Protein AF-A0AAP2GKT9-F1 (afdb_monomer)

Sequence (415 aa):
MKGHATIHCTVYKAGLRLYSIAMLAAALLAHAPATAQVRHLIQVRTFDERLKPLKNVEVSINGKSFISTGDKGEVFTELLETELPIKTLKIKNEQLEPAAWNLSKSVLEIVVRKKDYQVVHLTVRDRNTGPVASASVTFRGKKTAHYTSAPNGTLDLPIALDEKIDGPDQFSVKGYDVIGFQQTNAEATLTVELVKPVAAVEQTPAADARENSAAAANPVTGKEYFRNFDLNHLDSIQSLTVFYAIFKNVSMKNMDAATRARLDDKFKQLVTQLEDSVRRNHNVFMGRISDSSFVREDIRNLLKQAQAEGQGLQTQRTEFDEKIRIIEQKLQKGFTSLDENTRAMVSSDLLALEQLLAENESRFYKNLSDYRQIINTLKEKYFDFQQLESKLSESEAKRLQEQEAFRRQLFLIFD

Nearest PDB structures (foldseek):
  6m3y-assembly1_A  TM=3.663E-01  e=2.504E-05  Lacticaseibacillus rhamnosus
  6m7c-assembly1_A  TM=3.377E-01  e=9.626E-06  Lacticaseibacillus rhamnosus
  6m48-assembly2_B  TM=3.310E-01  e=5.444E-05  Lacticaseibacillus rhamnosus GG
  6m48-assembly1_A  TM=3.339E-01  e=7.791E-05  Lacticaseibacillus rhamnosus GG
  7bvx-assembly1_A  TM=3.300E-01  e=1.050E-04  Lacticaseibacillus rhamnosus

Organism: NCBI:txid2782352

pLDDT: mean 71.09, std 17.82, range [27.0, 97.12]

Radius of gyration: 38.43 Å; Cα contacts (8 Å, |Δi|>4): 401; chains: 1; bounding box: 89×107×107 Å

Foldseek 3Di:
DPDDPPPVVVVVVVVVVVVVVVVVVVVVVVPPPPPPFDKDKAKEAEAEPVRHGDAQWFKDWPNDGTDTCHPRRIDIDIDTPVSPPTDDMDTPPPQKDFPDWDADPRYIYTYMYGDQWAKAKEAEAEPVRQGDAQWWKWFQWPDIDTDTAHRRRIDIDTDGPPTDDPAPVRIDTPQWDFPDWDDDPRYIYTYTYGDPPPDDDDDDDDDDDDDDDDDDDDDDDPPVCLPDDDLVCLVVDQAPVSLCSNCVPPDPPPDDPVSVVSSVVSNVVRVVVVVVVVVVVVVPPPPPPDPDPCVVVVVVVVVVSVVVVVVVVVVVVVVVVVVVVVVVVCCVVCVVVDDPVRVVVVVVVVVVVVVVVVVVVVVVVVVVVVVVVVVVVVCVVPPPVVVVVVVVVVVVVVVVVVVVVVVVVVVVVVD

Mean predicted aligned error: 23.07 Å

Structure (mmCIF, N/CA/C/O backbone):
data_AF-A0AAP2GKT9-F1
#
_entry.id   AF-A0AAP2GKT9-F1
#
loop_
_atom_site.group_PDB
_atom_site.id
_atom_site.type_symbol
_atom_site.label_atom_id
_atom_site.label_alt_id
_atom_site.label_comp_id
_atom_site.label_asym_id
_atom_site.label_entity_id
_atom_site.label_seq_id
_atom_site.pdbx_PDB_ins_code
_atom_site.Cartn_x
_atom_site.Cartn_y
_atom_site.Cartn_z
_atom_site.occupancy
_atom_site.B_iso_or_equiv
_atom_site.auth_seq_id
_atom_site.auth_comp_id
_atom_site.auth_asym_id
_atom_site.auth_atom_id
_atom_site.pdbx_PDB_model_num
ATOM 1 N N . MET A 1 1 ? 21.360 88.587 -22.883 1.00 47.94 1 MET A N 1
ATOM 2 C CA . MET A 1 1 ? 21.331 87.612 -24.002 1.00 47.94 1 MET A CA 1
ATOM 3 C C . MET A 1 1 ? 22.166 86.363 -23.684 1.00 47.94 1 MET A C 1
ATOM 5 O O . MET A 1 1 ? 23.096 86.030 -24.403 1.00 47.94 1 MET A O 1
ATOM 9 N N . LYS A 1 2 ? 21.850 85.657 -22.592 1.00 49.69 2 LYS A N 1
ATOM 10 C CA . LYS A 1 2 ? 22.472 84.379 -22.205 1.00 49.69 2 LYS A CA 1
ATOM 11 C C . LYS A 1 2 ? 21.326 83.474 -21.765 1.00 49.69 2 LYS A C 1
ATOM 13 O O . LYS A 1 2 ? 20.672 83.811 -20.789 1.00 49.69 2 LYS A O 1
ATOM 18 N N . GLY A 1 3 ? 21.022 82.411 -22.507 1.00 49.41 3 GLY A N 1
ATOM 19 C CA . GLY A 1 3 ? 19.930 81.516 -22.101 1.00 49.41 3 GLY A CA 1
ATOM 20 C C . GLY A 1 3 ? 19.445 80.474 -23.107 1.00 49.41 3 GLY A C 1
ATOM 21 O O . GLY A 1 3 ? 18.715 79.586 -22.699 1.00 49.41 3 GLY A O 1
ATOM 22 N N . HIS A 1 4 ? 19.847 80.520 -24.383 1.00 50.91 4 HIS A N 1
ATOM 23 C CA . HIS A 1 4 ? 19.288 79.601 -25.395 1.00 50.91 4 HIS A CA 1
ATOM 24 C C . HIS A 1 4 ? 20.239 78.514 -25.926 1.00 50.91 4 HIS A C 1
ATOM 26 O O . HIS A 1 4 ? 19.781 77.597 -26.597 1.00 50.91 4 HIS A O 1
ATOM 32 N N . ALA A 1 5 ? 21.537 78.545 -25.603 1.00 51.88 5 ALA A N 1
ATOM 33 C CA . ALA A 1 5 ? 22.502 77.587 -26.166 1.00 51.88 5 ALA A CA 1
ATOM 34 C C . ALA A 1 5 ? 22.702 76.304 -25.330 1.00 51.88 5 ALA A C 1
ATOM 36 O O . ALA A 1 5 ? 23.210 75.309 -25.840 1.00 51.88 5 ALA A O 1
ATOM 37 N N . THR A 1 6 ? 22.293 76.285 -24.058 1.00 49.44 6 THR A N 1
ATOM 38 C CA . THR A 1 6 ? 22.635 75.184 -23.133 1.00 49.44 6 THR A CA 1
ATOM 39 C C . THR A 1 6 ? 21.599 74.051 -23.105 1.00 49.44 6 THR A C 1
ATOM 41 O O . THR A 1 6 ? 21.888 72.973 -22.599 1.00 49.44 6 THR A O 1
ATOM 44 N N . ILE A 1 7 ? 20.404 74.247 -23.672 1.00 49.84 7 ILE A N 1
ATOM 45 C CA . ILE A 1 7 ? 19.305 73.264 -23.578 1.00 49.84 7 ILE A CA 1
ATOM 46 C C . ILE A 1 7 ? 19.378 72.211 -24.701 1.00 49.84 7 ILE A C 1
ATOM 48 O O . ILE A 1 7 ? 19.056 71.045 -24.479 1.00 49.84 7 ILE A O 1
ATOM 52 N N . HIS A 1 8 ? 19.903 72.559 -25.880 1.00 45.88 8 HIS A N 1
ATOM 53 C CA . HIS A 1 8 ? 19.962 71.632 -27.021 1.00 45.88 8 HIS A CA 1
ATOM 54 C C . HIS A 1 8 ? 21.007 70.507 -26.883 1.00 45.88 8 HIS A C 1
ATOM 56 O O . HIS A 1 8 ? 20.848 69.449 -27.490 1.00 45.88 8 HIS A O 1
ATOM 62 N N . CYS A 1 9 ? 22.051 70.683 -26.064 1.00 45.69 9 CYS A N 1
ATOM 63 C CA . CYS A 1 9 ? 23.120 69.684 -25.914 1.00 45.69 9 CYS A CA 1
ATOM 64 C C . CYS A 1 9 ? 22.768 68.570 -24.903 1.00 45.69 9 CYS A C 1
ATOM 66 O O . CYS A 1 9 ? 23.222 67.431 -25.027 1.00 45.69 9 CYS A O 1
ATOM 68 N N . THR A 1 10 ? 21.908 68.861 -23.924 1.00 46.62 10 THR A N 1
ATOM 69 C CA . THR A 1 10 ? 21.545 67.910 -22.858 1.00 46.62 10 THR A CA 1
ATOM 70 C C . THR A 1 10 ? 20.491 66.899 -23.320 1.00 46.62 10 THR A C 1
ATOM 72 O O . THR A 1 10 ? 20.553 65.729 -22.945 1.00 46.62 10 THR A O 1
ATOM 75 N N . VAL A 1 11 ? 19.576 67.308 -24.207 1.00 53.22 11 VAL A N 1
ATOM 76 C CA . VAL A 1 11 ? 18.510 66.439 -24.742 1.00 53.22 11 VAL A CA 1
ATOM 77 C C . VAL A 1 11 ? 19.072 65.377 -25.699 1.00 53.22 11 VAL A C 1
ATOM 79 O O . VAL A 1 11 ? 18.686 64.212 -25.623 1.00 53.22 11 VAL A O 1
ATOM 82 N N . TYR A 1 12 ? 20.062 65.729 -26.526 1.00 49.06 12 TYR A N 1
ATOM 83 C CA . TYR A 1 12 ? 20.692 64.781 -27.456 1.00 49.06 12 TYR A CA 1
ATOM 84 C C . TYR A 1 12 ? 21.508 63.691 -26.738 1.00 49.06 12 TYR A C 1
ATOM 86 O O . TYR A 1 12 ? 21.462 62.522 -27.119 1.00 49.06 12 TYR A O 1
ATOM 94 N N . LYS A 1 13 ? 22.207 64.037 -25.645 1.00 48.78 13 LYS A N 1
ATOM 95 C CA . LYS A 1 13 ? 22.944 63.058 -24.823 1.00 48.78 13 LYS A CA 1
ATOM 96 C C . LYS A 1 13 ? 22.023 62.123 -24.034 1.00 48.78 13 LYS A C 1
ATOM 98 O O . LYS A 1 13 ? 22.388 60.967 -23.823 1.00 48.78 13 LYS A O 1
ATOM 103 N N . ALA A 1 14 ? 20.844 62.589 -23.619 1.00 53.53 14 ALA A N 1
ATOM 104 C CA . ALA A 1 14 ? 19.850 61.752 -22.947 1.00 53.53 14 ALA A CA 1
ATOM 105 C C . ALA A 1 14 ? 19.194 60.752 -23.917 1.00 53.53 14 ALA A C 1
ATOM 107 O O . ALA A 1 14 ? 19.092 59.570 -23.593 1.00 53.53 14 ALA A O 1
ATOM 108 N N . GLY A 1 15 ? 18.844 61.191 -25.134 1.00 53.66 15 GLY A N 1
ATOM 109 C CA . GLY A 1 15 ? 18.286 60.319 -26.175 1.00 53.66 15 GLY A CA 1
ATOM 110 C C . GLY A 1 15 ? 19.254 59.220 -26.626 1.00 53.66 15 GLY A C 1
ATOM 111 O O . GLY A 1 15 ? 18.861 58.060 -26.735 1.00 53.66 15 GLY A O 1
ATOM 112 N N . LEU A 1 16 ? 20.543 59.547 -26.792 1.00 53.44 16 LEU A N 1
ATOM 113 C CA . LEU A 1 16 ? 21.564 58.568 -27.186 1.00 53.44 16 LEU A CA 1
ATOM 114 C C . LEU A 1 16 ? 21.827 57.514 -26.092 1.00 53.44 16 LEU A C 1
ATOM 116 O O . LEU A 1 16 ? 22.100 56.355 -26.405 1.00 53.44 16 LEU A O 1
ATOM 120 N N . ARG A 1 17 ? 21.713 57.892 -24.808 1.00 53.62 17 ARG A N 1
ATOM 121 C CA . ARG A 1 17 ? 21.828 56.970 -23.660 1.00 53.62 17 ARG A CA 1
ATOM 122 C C . ARG A 1 17 ? 20.610 56.057 -23.512 1.00 53.62 17 ARG A C 1
ATOM 124 O O . ARG A 1 17 ? 20.776 54.881 -23.215 1.00 53.62 17 ARG A O 1
ATOM 131 N N . LEU A 1 18 ? 19.405 56.557 -23.777 1.00 56.25 18 LEU A N 1
ATOM 132 C CA . LEU A 1 18 ? 18.188 55.736 -23.788 1.00 56.25 18 LEU A CA 1
ATOM 133 C C . LEU A 1 18 ? 18.193 54.716 -24.934 1.00 56.25 18 LEU A C 1
ATOM 135 O O . LEU A 1 18 ? 17.839 53.561 -24.716 1.00 56.25 18 LEU A O 1
ATOM 139 N N . TYR A 1 19 ? 18.674 55.099 -26.120 1.00 59.38 19 TYR A N 1
ATOM 140 C CA . TYR A 1 19 ? 18.781 54.184 -27.262 1.00 59.38 19 TYR A CA 1
ATOM 141 C C . TYR A 1 19 ? 19.832 53.087 -27.051 1.00 59.38 19 TYR A C 1
ATOM 143 O O . TYR A 1 19 ? 19.613 51.934 -27.414 1.00 59.38 19 TYR A O 1
ATOM 151 N N . SER A 1 20 ? 20.964 53.424 -26.427 1.00 58.41 20 SER A N 1
ATOM 152 C CA . SER A 1 20 ? 22.018 52.447 -26.125 1.00 58.41 20 SER A CA 1
ATOM 153 C C . SER A 1 20 ? 21.624 51.490 -24.997 1.00 58.41 20 SER A C 1
ATOM 155 O O . SER A 1 20 ? 21.928 50.306 -25.096 1.00 58.41 20 SER A O 1
ATOM 157 N N . ILE A 1 21 ? 20.874 51.943 -23.986 1.00 63.34 21 ILE A N 1
ATOM 158 C CA . ILE A 1 21 ? 20.312 51.058 -22.949 1.00 63.34 21 ILE A CA 1
ATOM 159 C C . ILE A 1 21 ? 19.218 50.150 -23.532 1.00 63.34 21 ILE A C 1
ATOM 161 O O . ILE A 1 21 ? 19.193 48.961 -23.222 1.00 63.34 21 ILE A O 1
ATOM 165 N N . ALA A 1 22 ? 18.359 50.665 -24.419 1.00 61.91 22 ALA A N 1
ATOM 166 C CA . ALA A 1 22 ? 17.335 49.861 -25.089 1.00 61.91 22 ALA A CA 1
ATOM 167 C C . ALA A 1 22 ? 17.944 48.795 -26.021 1.00 61.91 22 ALA A C 1
ATOM 169 O O . ALA A 1 22 ? 17.499 47.650 -26.010 1.00 61.91 22 ALA A O 1
ATOM 170 N N . MET A 1 23 ? 19.003 49.132 -26.767 1.00 60.44 23 MET A N 1
ATOM 171 C CA . MET A 1 23 ? 19.742 48.167 -27.593 1.00 60.44 23 MET A CA 1
ATOM 172 C C . MET A 1 23 ? 20.496 47.130 -26.751 1.00 60.44 23 MET A C 1
ATOM 174 O O . MET A 1 23 ? 20.525 45.959 -27.119 1.00 60.44 23 MET A O 1
ATOM 178 N N . LEU A 1 24 ? 21.059 47.518 -25.600 1.00 56.25 24 LEU A N 1
ATOM 179 C CA . LEU A 1 24 ? 21.710 46.577 -24.683 1.00 56.25 24 LEU A CA 1
ATOM 180 C C . LEU A 1 24 ? 20.690 45.621 -24.038 1.00 56.25 24 LEU A C 1
ATOM 182 O O . LEU A 1 24 ? 20.958 44.429 -23.921 1.00 56.25 24 LEU A O 1
ATOM 186 N N . ALA A 1 25 ? 19.502 46.116 -23.676 1.00 57.72 25 ALA A N 1
ATOM 187 C CA . ALA A 1 25 ? 18.407 45.299 -23.151 1.00 57.72 25 ALA A CA 1
ATOM 188 C C . ALA A 1 25 ? 17.830 44.345 -24.214 1.00 57.72 25 ALA A C 1
ATOM 190 O O . ALA A 1 25 ? 17.564 43.183 -23.912 1.00 57.72 25 ALA A O 1
ATOM 191 N N . ALA A 1 26 ? 17.704 44.793 -25.468 1.00 56.81 26 ALA A N 1
ATOM 192 C CA . ALA A 1 26 ? 17.292 43.944 -26.587 1.00 56.81 26 ALA A CA 1
ATOM 193 C C . ALA A 1 26 ? 18.346 42.870 -26.921 1.00 56.81 26 ALA A C 1
ATOM 195 O O . ALA A 1 26 ? 17.991 41.727 -27.202 1.00 56.81 26 ALA A O 1
ATOM 196 N N . ALA A 1 27 ? 19.640 43.197 -26.816 1.00 56.75 27 ALA A N 1
ATOM 197 C CA . ALA A 1 27 ? 20.722 42.229 -26.980 1.00 56.75 27 ALA A CA 1
ATOM 198 C C . ALA A 1 27 ? 20.778 41.210 -25.826 1.00 56.75 27 ALA A C 1
ATOM 200 O O . ALA A 1 27 ? 21.032 40.034 -26.069 1.00 56.75 27 ALA A O 1
ATOM 201 N N . LEU A 1 28 ? 20.482 41.613 -24.585 1.00 51.69 28 LEU A N 1
ATOM 202 C CA . LEU A 1 28 ? 20.420 40.708 -23.426 1.00 51.69 28 LEU A CA 1
ATOM 203 C C . LEU A 1 28 ? 19.203 39.767 -23.454 1.00 51.69 28 LEU A C 1
ATOM 205 O O . LEU A 1 28 ? 19.308 38.635 -22.991 1.00 51.69 28 LEU A O 1
ATOM 209 N N . LEU A 1 29 ? 18.081 40.178 -24.052 1.00 52.97 29 LEU A N 1
ATOM 210 C CA . LEU A 1 29 ? 16.899 39.321 -24.237 1.00 52.97 29 LEU A CA 1
ATOM 211 C C . LEU A 1 29 ? 17.045 38.307 -25.388 1.00 52.97 29 LEU A C 1
ATOM 213 O O . LEU A 1 29 ? 16.335 37.304 -25.405 1.00 52.97 29 LEU A O 1
ATOM 217 N N . ALA A 1 30 ? 17.983 38.519 -26.316 1.00 51.53 30 ALA A N 1
ATOM 218 C CA . ALA A 1 30 ? 18.256 37.598 -27.425 1.00 51.53 30 ALA A CA 1
ATOM 219 C C . ALA A 1 30 ? 19.187 36.422 -27.055 1.00 51.53 30 ALA A C 1
ATOM 221 O O . ALA A 1 30 ? 19.376 35.519 -27.865 1.00 51.53 30 ALA A O 1
ATOM 222 N N . HIS A 1 31 ? 19.747 36.411 -25.839 1.00 47.12 31 HIS A N 1
ATOM 223 C CA . HIS A 1 31 ? 20.651 35.361 -25.345 1.00 47.12 31 HIS A CA 1
ATOM 224 C C . HIS A 1 31 ? 20.023 34.529 -24.219 1.00 47.12 31 HIS A C 1
ATOM 226 O O . HIS A 1 31 ? 20.727 34.042 -23.334 1.00 47.12 31 HIS A O 1
ATOM 232 N N . ALA A 1 32 ? 18.700 34.347 -24.234 1.00 52.84 32 ALA A N 1
ATOM 233 C CA . ALA A 1 32 ? 18.104 33.292 -23.428 1.00 52.84 32 ALA A CA 1
ATOM 234 C C . ALA A 1 32 ? 18.687 31.952 -23.916 1.00 52.84 32 ALA A C 1
ATOM 236 O O . ALA A 1 32 ? 18.545 31.640 -25.103 1.00 52.84 32 ALA A O 1
ATOM 237 N N . PRO A 1 33 ? 19.376 31.170 -23.064 1.00 49.84 33 PRO A N 1
ATOM 238 C CA . PRO A 1 33 ? 19.863 29.867 -23.474 1.00 49.84 33 PRO A CA 1
ATOM 239 C C . PRO A 1 33 ? 18.643 29.035 -23.858 1.00 49.84 33 PRO A C 1
ATOM 241 O O . PRO A 1 33 ? 17.791 28.747 -23.017 1.00 49.84 33 PRO A O 1
ATOM 244 N N . ALA A 1 34 ? 18.538 28.677 -25.137 1.00 51.44 34 ALA A N 1
ATOM 245 C CA . ALA A 1 34 ? 17.638 27.625 -25.567 1.00 51.44 34 ALA A CA 1
ATOM 246 C C . ALA A 1 34 ? 18.101 26.360 -24.844 1.00 51.44 34 ALA A C 1
ATOM 248 O O . ALA A 1 34 ? 19.100 25.745 -25.219 1.00 51.44 34 ALA A O 1
ATOM 249 N N . THR A 1 35 ? 17.442 26.023 -23.739 1.00 55.56 35 THR A N 1
ATOM 250 C CA . THR A 1 35 ? 17.699 24.775 -23.039 1.00 55.56 35 THR A CA 1
ATOM 251 C C . THR A 1 35 ? 17.303 23.665 -24.001 1.00 55.56 35 THR A C 1
ATOM 253 O O . THR A 1 35 ? 16.129 23.480 -24.321 1.00 55.56 35 THR A O 1
ATOM 256 N N . ALA A 1 36 ? 18.301 22.971 -24.548 1.00 54.19 36 ALA A N 1
ATOM 257 C CA . ALA A 1 36 ? 18.069 21.789 -25.355 1.00 54.19 36 ALA A CA 1
ATOM 258 C C . ALA A 1 36 ? 17.328 20.781 -24.472 1.00 54.19 36 ALA A C 1
ATOM 260 O O . ALA A 1 36 ? 17.889 20.235 -23.524 1.00 54.19 36 ALA A O 1
ATOM 261 N N . GLN A 1 37 ? 16.035 20.598 -24.732 1.00 68.81 37 GLN A N 1
ATOM 262 C CA . GLN A 1 37 ? 15.233 19.605 -24.039 1.00 68.81 37 GLN A CA 1
ATOM 263 C C . GLN A 1 37 ? 15.682 18.226 -24.520 1.00 68.81 37 GLN A C 1
ATOM 265 O O . GLN A 1 37 ? 15.346 17.810 -25.629 1.00 68.81 37 GLN A O 1
ATOM 270 N N . VAL A 1 38 ? 16.480 17.541 -23.702 1.00 83.25 38 VAL A N 1
ATOM 271 C CA . VAL A 1 38 ? 16.944 16.183 -23.986 1.00 83.25 38 VAL A CA 1
ATOM 272 C C . VAL A 1 38 ? 15.737 15.243 -23.965 1.00 83.25 38 VAL A C 1
ATOM 274 O O . VAL A 1 38 ? 14.982 15.193 -22.989 1.00 83.25 38 VAL A O 1
ATOM 277 N N . ARG A 1 39 ? 15.531 14.530 -25.077 1.00 88.06 39 ARG A N 1
ATOM 278 C CA . ARG A 1 39 ? 14.481 13.521 -25.246 1.00 88.06 39 ARG A CA 1
ATOM 279 C C . ARG A 1 39 ? 15.101 12.134 -25.285 1.00 88.06 39 ARG A C 1
ATOM 281 O O . ARG A 1 39 ? 16.082 11.907 -25.989 1.00 88.06 39 ARG A O 1
ATOM 288 N N . HIS A 1 40 ? 14.483 11.204 -24.576 1.00 88.38 40 HIS A N 1
ATOM 289 C CA . HIS A 1 40 ? 14.827 9.793 -24.588 1.00 88.38 40 HIS A CA 1
ATOM 290 C C . HIS A 1 40 ? 13.742 9.012 -25.317 1.00 88.38 40 HIS A C 1
ATOM 292 O O . HIS A 1 40 ? 12.561 9.103 -24.980 1.00 88.38 40 HIS A O 1
ATOM 298 N N . LEU A 1 41 ? 14.153 8.221 -26.306 1.00 93.25 41 LEU A N 1
ATOM 299 C CA . LEU A 1 41 ? 13.280 7.249 -26.949 1.00 93.25 41 LEU A CA 1
ATOM 300 C C . LEU A 1 41 ? 13.156 6.023 -26.040 1.00 93.25 41 LEU A C 1
ATOM 302 O O . LEU A 1 41 ? 14.162 5.392 -25.715 1.00 93.25 41 LEU A O 1
ATOM 306 N N . ILE A 1 42 ? 11.933 5.696 -25.632 1.00 94.31 42 ILE A N 1
ATOM 307 C CA . ILE A 1 42 ? 11.631 4.588 -24.725 1.00 94.31 42 ILE A CA 1
ATOM 308 C C . ILE A 1 42 ? 10.669 3.625 -25.407 1.00 94.31 42 ILE A C 1
ATOM 310 O O . ILE A 1 42 ? 9.639 4.029 -25.945 1.00 94.31 42 ILE A O 1
ATOM 314 N N . GLN A 1 43 ? 10.997 2.339 -25.359 1.00 96.12 43 GLN A N 1
ATOM 315 C CA . GLN A 1 43 ? 10.109 1.260 -25.766 1.00 96.12 43 GLN A CA 1
ATOM 316 C C . GLN A 1 43 ? 9.204 0.886 -24.595 1.00 96.12 43 GLN A C 1
ATOM 318 O O . GLN A 1 43 ? 9.678 0.416 -23.570 1.00 96.12 43 GLN A O 1
ATOM 323 N N . VAL A 1 44 ? 7.900 1.060 -24.738 1.00 96.62 44 VAL A N 1
ATOM 324 C CA . VAL A 1 44 ? 6.893 0.637 -23.766 1.00 96.62 44 VAL A CA 1
ATOM 325 C C . VAL A 1 44 ? 6.393 -0.744 -24.155 1.00 96.62 44 VAL A C 1
ATOM 327 O O . VAL A 1 44 ? 6.010 -0.944 -25.303 1.00 96.62 44 VAL A O 1
ATOM 330 N N . ARG A 1 45 ? 6.380 -1.682 -23.210 1.00 97.12 45 ARG A N 1
ATOM 331 C CA . ARG A 1 45 ? 5.882 -3.051 -23.361 1.00 97.12 45 ARG A CA 1
ATOM 332 C C . ARG A 1 45 ? 4.857 -3.361 -22.286 1.00 97.12 45 ARG A C 1
ATOM 334 O O . ARG A 1 45 ? 5.114 -3.125 -21.109 1.00 97.12 45 ARG A O 1
ATOM 341 N N . THR A 1 46 ? 3.719 -3.913 -22.679 1.00 96.75 46 THR A N 1
ATOM 342 C CA . THR A 1 46 ? 2.653 -4.319 -21.759 1.00 96.75 46 THR A CA 1
ATOM 343 C C . THR A 1 46 ? 2.523 -5.831 -21.709 1.00 96.75 46 THR A C 1
ATOM 345 O O . THR A 1 46 ? 2.507 -6.496 -22.743 1.00 96.75 46 THR A O 1
ATOM 348 N N . PHE A 1 47 ? 2.391 -6.373 -20.503 1.00 95.94 47 PHE A N 1
ATOM 349 C CA . PHE A 1 47 ? 2.270 -7.802 -20.235 1.00 95.94 47 PHE A CA 1
ATOM 350 C C . PHE A 1 47 ? 1.065 -8.097 -19.342 1.00 95.94 47 PHE A C 1
ATOM 352 O O . PHE A 1 47 ? 0.654 -7.244 -18.561 1.00 95.94 47 PHE A O 1
ATOM 359 N N . ASP A 1 48 ? 0.512 -9.303 -19.440 1.00 93.38 48 ASP A N 1
ATOM 360 C CA . ASP A 1 48 ? -0.409 -9.842 -18.439 1.00 93.38 48 ASP A CA 1
ATOM 361 C C . ASP A 1 48 ? 0.352 -10.402 -17.218 1.00 93.38 48 ASP A C 1
ATOM 363 O O . ASP A 1 48 ? 1.584 -10.454 -17.186 1.00 93.38 48 ASP A O 1
ATOM 367 N N . GLU A 1 49 ? -0.381 -10.870 -16.207 1.00 91.06 49 GLU A N 1
ATOM 368 C CA . GLU A 1 49 ? 0.184 -11.467 -14.984 1.00 91.06 49 GLU A CA 1
ATOM 369 C C . GLU A 1 49 ? 1.006 -12.747 -15.235 1.00 91.06 49 GLU A C 1
ATOM 371 O O . GLU A 1 49 ? 1.740 -13.201 -14.360 1.00 91.06 49 GLU A O 1
ATOM 376 N N . ARG A 1 50 ? 0.902 -13.340 -16.430 1.00 93.25 50 ARG A N 1
ATOM 377 C CA . ARG A 1 50 ? 1.675 -14.512 -16.870 1.00 93.25 50 ARG A CA 1
ATOM 378 C C . ARG A 1 50 ? 2.851 -14.118 -17.765 1.00 93.25 50 ARG A C 1
ATOM 380 O O . ARG A 1 50 ? 3.432 -14.992 -18.410 1.00 93.25 50 ARG A O 1
ATOM 387 N N . LEU A 1 51 ? 3.185 -12.827 -17.812 1.00 91.31 51 LEU A N 1
ATOM 388 C CA . LEU A 1 51 ? 4.238 -12.238 -18.639 1.00 91.31 51 LEU A CA 1
ATOM 389 C C . LEU A 1 51 ? 4.030 -12.455 -20.146 1.00 91.31 51 LEU A C 1
ATOM 391 O O . LEU A 1 51 ? 4.984 -12.449 -20.924 1.00 91.31 51 LEU A O 1
ATOM 395 N N . LYS A 1 52 ? 2.780 -12.637 -20.589 1.00 94.44 52 LYS A N 1
ATOM 396 C CA . LYS A 1 52 ? 2.446 -12.678 -22.016 1.00 94.44 52 LYS A CA 1
ATOM 397 C C . LYS A 1 52 ? 2.155 -11.268 -22.522 1.00 94.44 52 LYS A C 1
ATOM 399 O O . LYS A 1 52 ? 1.491 -10.517 -21.811 1.00 94.44 52 LYS A O 1
ATOM 404 N N . PRO A 1 53 ? 2.591 -10.901 -23.742 1.00 94.19 53 PRO A N 1
ATOM 405 C CA . PRO A 1 53 ? 2.308 -9.585 -24.303 1.00 94.19 53 PRO A CA 1
ATOM 406 C C . PRO A 1 53 ? 0.809 -9.274 -24.304 1.00 94.19 53 PRO A C 1
ATOM 408 O O . PRO A 1 53 ? 0.011 -10.002 -24.903 1.00 94.19 53 PRO A O 1
ATOM 411 N N . LEU A 1 54 ? 0.439 -8.182 -23.639 1.00 93.25 54 LEU A N 1
ATOM 412 C CA . LEU A 1 54 ? -0.925 -7.682 -23.575 1.00 93.25 54 LEU A CA 1
ATOM 413 C C . LEU A 1 54 ? -1.097 -6.584 -24.622 1.00 93.25 54 LEU A C 1
ATOM 415 O O . LEU A 1 54 ? -0.387 -5.581 -24.611 1.00 93.25 54 LEU A O 1
ATOM 419 N N . LYS A 1 55 ? -2.028 -6.803 -25.546 1.00 94.31 55 LYS A N 1
ATOM 420 C CA . LYS A 1 55 ? -2.219 -5.985 -26.747 1.00 94.31 55 LYS A CA 1
ATOM 421 C C . LYS A 1 55 ? -3.214 -4.857 -26.511 1.00 94.31 55 LYS A C 1
ATOM 423 O O . LYS A 1 55 ? -4.102 -4.989 -25.673 1.00 94.31 55 LYS A O 1
ATOM 428 N N . ASN A 1 56 ? -3.112 -3.810 -27.327 1.00 93.38 56 ASN A N 1
ATOM 429 C CA . ASN A 1 56 ? -4.079 -2.715 -27.415 1.00 93.38 56 ASN A CA 1
ATOM 430 C C . ASN A 1 56 ? -4.354 -2.048 -26.059 1.00 93.38 56 ASN A C 1
ATOM 432 O O . ASN A 1 56 ? -5.486 -1.685 -25.742 1.00 93.38 56 ASN A O 1
ATOM 436 N N . VAL A 1 57 ? -3.303 -1.898 -25.250 1.00 94.81 57 VAL A N 1
ATOM 437 C CA . VAL A 1 57 ? -3.376 -1.215 -23.959 1.00 94.81 57 VAL A CA 1
ATOM 438 C C . VAL A 1 57 ? -3.029 0.251 -24.172 1.00 94.81 57 VAL A C 1
ATOM 440 O O . VAL A 1 57 ? -1.986 0.578 -24.731 1.00 94.81 57 VAL A O 1
ATOM 443 N N . GLU A 1 58 ? -3.895 1.143 -23.705 1.00 96.38 58 GLU A N 1
ATOM 444 C CA . GLU A 1 58 ? -3.638 2.581 -23.710 1.00 96.38 58 GLU A CA 1
ATOM 445 C C . GLU A 1 58 ? -3.046 3.004 -22.360 1.00 96.38 58 GLU A C 1
ATOM 447 O O . GLU A 1 58 ? -3.722 2.946 -21.328 1.00 96.38 58 GLU A O 1
ATOM 452 N N . VAL A 1 59 ? -1.782 3.429 -22.376 1.00 95.75 59 VAL A N 1
ATOM 453 C CA . VAL A 1 59 ? -0.984 3.766 -21.190 1.00 95.75 59 VAL A CA 1
ATOM 454 C C . VAL A 1 59 ? -0.665 5.259 -21.164 1.00 95.75 59 VAL A C 1
ATOM 456 O O . VAL A 1 59 ? -0.180 5.815 -22.143 1.00 95.75 59 VAL A O 1
ATOM 459 N N . SER A 1 60 ? -0.890 5.909 -20.027 1.00 95.88 60 SER A N 1
ATOM 460 C CA . SER A 1 60 ? -0.425 7.266 -19.730 1.00 95.88 60 SER A CA 1
ATOM 461 C C . SER A 1 60 ? 0.761 7.192 -18.771 1.00 95.88 60 SER A C 1
ATOM 463 O O . SER A 1 60 ? 0.636 6.635 -17.678 1.00 95.88 60 SER A O 1
ATOM 465 N N . ILE A 1 61 ? 1.872 7.828 -19.139 1.00 94.69 61 ILE A N 1
ATOM 466 C CA . ILE A 1 61 ? 3.082 7.943 -18.316 1.00 94.69 61 ILE A CA 1
ATOM 467 C C . ILE A 1 61 ? 3.129 9.346 -17.706 1.00 94.69 61 ILE A C 1
ATOM 469 O O . ILE A 1 61 ? 2.968 10.332 -18.420 1.00 94.69 61 ILE A O 1
ATOM 473 N N . ASN A 1 62 ? 3.326 9.450 -16.389 1.00 92.00 62 ASN A N 1
ATOM 474 C CA . ASN A 1 62 ? 3.410 10.718 -15.651 1.00 92.00 62 ASN A CA 1
ATOM 475 C C . ASN A 1 62 ? 2.211 11.670 -15.865 1.00 92.00 62 ASN A C 1
ATOM 477 O O . ASN A 1 62 ? 2.358 12.888 -15.800 1.00 92.00 62 ASN A O 1
ATOM 481 N N . GLY A 1 63 ? 1.018 11.120 -16.121 1.00 87.06 63 GLY A N 1
ATOM 482 C CA . GLY A 1 63 ? -0.212 11.898 -16.335 1.00 87.06 63 GLY A CA 1
ATOM 483 C C . GLY A 1 63 ? -0.333 12.567 -17.710 1.00 87.06 63 GLY A C 1
ATOM 484 O O . GLY A 1 63 ? -1.125 13.496 -17.856 1.00 87.06 63 GLY A O 1
ATOM 485 N N . LYS A 1 64 ? 0.448 12.126 -18.701 1.00 90.06 64 LYS A N 1
ATOM 486 C CA . LYS A 1 64 ? 0.380 12.612 -20.086 1.00 90.06 64 LYS A CA 1
ATOM 487 C C . LYS A 1 64 ? -0.753 11.978 -20.899 1.00 90.06 64 LYS A C 1
ATOM 489 O O . LYS A 1 64 ? -1.534 11.170 -20.408 1.00 90.06 64 LYS A O 1
ATOM 494 N N . SER A 1 65 ? -0.826 12.350 -22.178 1.00 92.56 65 SER A N 1
ATOM 495 C CA . SER A 1 65 ? -1.685 11.697 -23.161 1.00 92.56 65 SER A CA 1
ATOM 496 C C . SER A 1 65 ? -1.434 10.191 -23.211 1.00 92.56 65 SER A C 1
ATOM 498 O O . SER A 1 65 ? -0.297 9.729 -23.096 1.00 92.56 65 SER A O 1
ATOM 500 N N . PHE A 1 66 ? -2.508 9.439 -23.422 1.00 95.31 66 PHE A N 1
ATOM 501 C CA . PHE A 1 66 ? -2.443 7.993 -23.556 1.00 95.31 66 PHE A CA 1
ATOM 502 C C . PHE A 1 66 ? -1.750 7.583 -24.857 1.00 95.31 66 PHE A C 1
ATOM 504 O O . PHE A 1 66 ? -1.983 8.169 -25.913 1.00 95.31 66 PHE A O 1
ATOM 511 N N . ILE A 1 67 ? -0.922 6.548 -24.760 1.00 95.38 67 ILE A N 1
ATOM 512 C CA . ILE A 1 67 ? -0.180 5.941 -25.858 1.00 95.38 67 ILE A CA 1
ATOM 513 C C . ILE A 1 67 ? -0.676 4.502 -25.992 1.00 95.38 67 ILE A C 1
ATOM 515 O O . ILE A 1 67 ? -0.719 3.768 -25.004 1.00 95.38 67 ILE A O 1
ATOM 519 N N . SER A 1 68 ? -1.064 4.095 -27.198 1.00 95.50 68 SER A N 1
ATOM 520 C CA . SER A 1 68 ? -1.503 2.722 -27.463 1.00 95.50 68 SER A CA 1
ATOM 521 C C . SER A 1 68 ? -0.310 1.808 -27.733 1.00 95.50 68 SER A C 1
ATOM 523 O O . SER A 1 68 ? 0.531 2.127 -28.570 1.00 95.50 68 SER A O 1
ATOM 525 N N . THR A 1 69 ? -0.260 0.651 -27.070 1.00 92.62 69 THR A N 1
ATOM 526 C CA . THR A 1 69 ? 0.757 -0.390 -27.306 1.00 92.62 69 THR A CA 1
ATOM 527 C C . THR A 1 69 ? 0.466 -1.281 -28.523 1.00 92.62 69 THR A C 1
ATOM 529 O O . THR A 1 69 ? 1.262 -2.159 -28.858 1.00 92.62 69 THR A O 1
ATOM 532 N N . GLY A 1 70 ? -0.665 -1.063 -29.206 1.00 91.25 70 GLY A N 1
ATOM 533 C CA . GLY A 1 70 ? -1.034 -1.747 -30.449 1.00 91.25 70 GLY A CA 1
ATOM 534 C C . GLY A 1 70 ? -1.100 -3.280 -30.359 1.00 91.25 70 GLY A C 1
ATOM 535 O O . GLY A 1 70 ? -1.074 -3.887 -29.285 1.00 91.25 70 GLY A O 1
ATOM 536 N N . ASP A 1 71 ? -1.143 -3.940 -31.517 1.00 90.81 71 ASP A N 1
ATOM 537 C CA . ASP A 1 71 ? -1.389 -5.389 -31.621 1.00 90.81 71 ASP A CA 1
ATOM 538 C C . ASP A 1 71 ? -0.221 -6.282 -31.178 1.00 90.81 71 ASP A C 1
ATOM 540 O O . ASP A 1 71 ? -0.354 -7.511 -31.117 1.00 90.81 71 ASP A O 1
ATOM 544 N N . LYS A 1 72 ? 0.934 -5.684 -30.883 1.00 88.81 72 LYS A N 1
ATOM 545 C CA . LYS A 1 72 ? 2.115 -6.381 -30.360 1.00 88.81 72 LYS A CA 1
ATOM 546 C C . LYS A 1 72 ? 2.305 -6.182 -28.857 1.00 88.81 72 LYS A C 1
ATOM 548 O O . LYS A 1 72 ? 3.134 -6.872 -28.274 1.00 88.81 72 LYS A O 1
ATOM 553 N N . GLY A 1 73 ? 1.536 -5.286 -28.233 1.00 91.31 73 GLY A N 1
ATOM 554 C CA . GLY A 1 73 ? 1.759 -4.899 -26.842 1.00 91.31 73 GLY A CA 1
ATOM 555 C C . GLY A 1 73 ? 3.068 -4.130 -26.651 1.00 91.31 73 GLY A C 1
ATOM 556 O O . GLY A 1 73 ? 3.627 -4.154 -25.559 1.00 91.31 73 GLY A O 1
ATOM 557 N N . GLU A 1 74 ? 3.570 -3.468 -27.700 1.00 94.38 74 GLU A N 1
ATOM 558 C CA . GLU A 1 74 ? 4.773 -2.642 -27.646 1.00 94.38 74 GLU A CA 1
ATOM 559 C C . GLU A 1 74 ? 4.663 -1.380 -28.515 1.00 94.38 74 GLU A C 1
ATOM 561 O O . GLU A 1 74 ? 4.105 -1.411 -29.611 1.00 94.38 74 GLU A O 1
ATOM 566 N N . VAL A 1 75 ? 5.214 -0.265 -28.034 1.00 96.38 75 VAL A N 1
ATOM 567 C CA . VAL A 1 75 ? 5.228 1.027 -28.741 1.00 96.38 75 VAL A CA 1
ATOM 568 C C . VAL A 1 75 ? 6.438 1.853 -28.321 1.00 96.38 75 VAL A C 1
ATOM 570 O O . VAL A 1 75 ? 6.888 1.758 -27.185 1.00 96.38 75 VAL A O 1
ATOM 573 N N . PHE A 1 76 ? 6.968 2.680 -29.217 1.00 95.31 76 PHE A N 1
ATOM 574 C CA . PHE A 1 76 ? 8.011 3.644 -28.874 1.00 95.31 76 PHE A CA 1
ATOM 575 C C . PHE A 1 76 ? 7.397 5.008 -28.566 1.00 95.31 76 PHE A C 1
ATOM 577 O O . PHE A 1 76 ? 6.525 5.478 -29.294 1.00 95.31 76 PHE A O 1
ATOM 584 N N . THR A 1 77 ? 7.871 5.653 -27.505 1.00 93.94 77 THR A N 1
ATOM 585 C CA . THR A 1 77 ? 7.485 7.016 -27.136 1.00 93.94 77 THR A CA 1
ATOM 586 C C . THR A 1 77 ? 8.705 7.832 -26.744 1.00 93.94 77 THR A C 1
ATOM 588 O O . THR A 1 77 ? 9.671 7.307 -26.195 1.00 93.94 77 THR A O 1
ATOM 591 N N . GLU A 1 78 ? 8.651 9.133 -26.998 1.00 92.56 78 GLU A N 1
ATOM 592 C CA . GLU A 1 78 ? 9.654 10.076 -26.514 1.00 92.56 78 GLU A CA 1
ATOM 593 C C . GLU A 1 78 ? 9.242 10.596 -25.134 1.00 92.56 78 GLU A C 1
ATOM 595 O O . GLU A 1 78 ? 8.123 11.088 -24.967 1.00 92.56 78 GLU A O 1
ATOM 600 N N . LEU A 1 79 ? 10.142 10.505 -24.153 1.00 91.00 79 LEU A N 1
ATOM 601 C CA . LEU A 1 79 ? 10.009 11.179 -22.859 1.00 91.00 79 LEU A CA 1
ATOM 602 C C . LEU A 1 79 ? 11.107 12.227 -22.704 1.00 91.00 79 LEU A C 1
ATOM 604 O O . LEU A 1 79 ? 12.225 12.049 -23.185 1.00 91.00 79 LEU A O 1
ATOM 608 N N . LEU A 1 80 ? 10.794 13.324 -22.021 1.00 89.81 80 LEU A N 1
ATOM 609 C CA . LEU A 1 80 ? 11.804 14.309 -21.637 1.00 89.81 80 LEU A CA 1
ATOM 610 C C . LEU A 1 80 ? 12.677 13.750 -20.509 1.00 89.81 80 LEU A C 1
ATOM 612 O O . LEU A 1 80 ? 12.211 12.963 -19.690 1.00 89.81 80 LEU A O 1
ATOM 616 N N . GLU A 1 81 ? 13.925 14.200 -20.408 1.00 86.06 81 GLU A N 1
ATOM 617 C CA . GLU A 1 81 ? 14.800 13.841 -19.281 1.00 86.06 81 GLU A CA 1
ATOM 618 C C . GLU A 1 81 ? 14.170 14.198 -17.919 1.00 86.06 81 GLU A C 1
ATOM 620 O O . GLU A 1 81 ? 14.264 13.434 -16.963 1.00 86.06 81 GLU A O 1
ATOM 625 N N . THR A 1 82 ? 13.411 15.296 -17.850 1.00 88.00 82 THR A N 1
ATOM 626 C CA . THR A 1 82 ? 12.663 15.722 -16.651 1.00 88.00 82 THR A CA 1
ATOM 627 C C . THR A 1 82 ? 11.509 14.790 -16.263 1.00 88.00 82 THR A C 1
ATOM 629 O O . THR A 1 82 ? 10.967 14.901 -15.161 1.00 88.00 82 THR A O 1
ATOM 632 N N . GLU A 1 83 ? 11.113 13.877 -17.151 1.00 86.25 83 GLU A N 1
ATOM 633 C CA . GLU A 1 83 ? 10.064 12.878 -16.918 1.00 86.25 83 GLU A CA 1
ATOM 634 C C . GLU A 1 83 ? 10.621 11.554 -16.405 1.00 86.25 83 GLU A C 1
ATOM 636 O O . GLU A 1 83 ? 9.857 10.639 -16.088 1.00 86.25 83 GLU A O 1
ATOM 641 N N . LEU A 1 84 ? 11.943 11.451 -16.297 1.00 86.62 84 LEU A N 1
ATOM 642 C CA . LEU A 1 84 ? 12.616 10.321 -15.693 1.00 86.62 84 LEU A CA 1
ATOM 643 C C . LEU A 1 84 ? 13.038 10.679 -14.257 1.00 86.62 84 LEU A C 1
ATOM 645 O O . LEU A 1 84 ? 13.492 11.794 -14.002 1.00 86.62 84 LEU A O 1
ATOM 649 N N . PRO A 1 85 ? 12.888 9.754 -13.291 1.00 90.50 85 PRO A N 1
ATOM 650 C CA . PRO A 1 85 ? 12.272 8.429 -13.410 1.00 90.50 85 PRO A CA 1
ATOM 651 C C . PRO A 1 85 ? 10.738 8.493 -13.537 1.00 90.50 85 PRO A C 1
ATOM 653 O O . PRO A 1 85 ? 10.106 9.473 -13.143 1.00 90.50 85 PRO A O 1
ATOM 656 N N . ILE A 1 86 ? 10.135 7.417 -14.052 1.00 91.50 86 ILE A N 1
ATOM 657 C CA . ILE A 1 86 ? 8.674 7.289 -14.169 1.00 91.50 86 ILE A CA 1
ATOM 658 C C . ILE A 1 86 ? 8.054 7.246 -12.771 1.00 91.50 86 ILE A C 1
ATOM 660 O O . ILE A 1 86 ? 8.369 6.364 -11.972 1.00 91.50 86 ILE A O 1
ATOM 664 N N . LYS A 1 87 ? 7.156 8.193 -12.492 1.00 90.69 87 LYS A N 1
ATOM 665 C CA . LYS A 1 87 ? 6.494 8.362 -11.191 1.00 90.69 87 LYS A CA 1
ATOM 666 C C . LYS A 1 87 ? 5.103 7.752 -11.171 1.00 90.69 87 LYS A C 1
ATOM 668 O O . LYS A 1 87 ? 4.693 7.211 -10.151 1.00 90.69 87 LYS A O 1
ATOM 673 N N . THR A 1 88 ? 4.362 7.867 -12.272 1.00 92.62 88 THR A N 1
ATOM 674 C CA . THR A 1 88 ? 2.983 7.373 -12.345 1.00 92.62 88 THR A CA 1
ATOM 675 C C . THR A 1 88 ? 2.694 6.706 -13.683 1.00 92.62 88 THR A C 1
ATOM 677 O O . THR A 1 88 ? 3.163 7.146 -14.734 1.00 92.62 88 THR A O 1
ATOM 680 N N . LEU A 1 89 ? 1.880 5.652 -13.636 1.00 94.38 89 LEU A N 1
ATOM 681 C CA . LEU A 1 89 ? 1.308 4.989 -14.800 1.00 94.38 89 LEU A CA 1
ATOM 682 C C . LEU A 1 89 ? -0.205 4.904 -14.628 1.00 94.38 89 LEU A C 1
ATOM 684 O O . LEU A 1 89 ? -0.698 4.606 -13.542 1.00 94.38 89 LEU A O 1
ATOM 688 N N . LYS A 1 90 ? -0.945 5.164 -15.704 1.00 93.94 90 LYS A N 1
ATOM 689 C CA . LYS A 1 90 ? -2.399 4.983 -15.758 1.00 93.94 90 LYS A CA 1
ATOM 690 C C . LYS A 1 90 ? -2.769 4.194 -17.000 1.00 93.94 90 LYS A C 1
ATOM 692 O O . LYS A 1 90 ? -2.184 4.408 -18.057 1.00 93.94 90 LYS A O 1
ATOM 697 N N . ILE A 1 91 ? -3.760 3.322 -16.876 1.00 94.62 91 ILE A N 1
ATOM 698 C CA . ILE A 1 91 ? -4.339 2.583 -17.998 1.00 94.62 91 ILE A CA 1
ATOM 699 C C . ILE A 1 91 ? -5.728 3.151 -18.243 1.00 94.62 91 ILE A C 1
ATOM 701 O O . ILE A 1 91 ? -6.473 3.376 -17.292 1.00 94.62 91 ILE A O 1
ATOM 705 N N . LYS A 1 92 ? -6.063 3.432 -19.503 1.00 93.38 92 LYS A N 1
ATOM 706 C CA . LYS A 1 92 ? -7.344 4.073 -19.840 1.00 93.38 92 LYS A CA 1
ATOM 707 C C . LYS A 1 92 ? -8.546 3.161 -19.586 1.00 93.38 92 LYS A C 1
ATOM 709 O O . LYS A 1 92 ? -9.623 3.643 -19.266 1.00 93.38 92 LYS A O 1
ATOM 714 N N . ASN A 1 93 ? -8.366 1.850 -19.748 1.00 89.62 93 ASN A N 1
ATOM 715 C CA . ASN A 1 93 ? -9.407 0.869 -19.463 1.00 89.62 93 ASN A CA 1
ATOM 716 C C . ASN A 1 93 ? -9.647 0.784 -17.949 1.00 89.62 93 ASN A C 1
ATOM 718 O O . ASN A 1 93 ? -8.766 0.360 -17.206 1.00 89.62 93 ASN A O 1
ATOM 722 N N . GLU A 1 94 ? -10.858 1.128 -17.514 1.00 84.38 94 GLU A N 1
ATOM 723 C CA . GLU A 1 94 ? -11.243 1.162 -16.102 1.00 84.38 94 GLU A CA 1
ATOM 724 C C . GLU A 1 94 ? -11.184 -0.201 -15.406 1.00 84.38 94 GLU A C 1
ATOM 726 O O . GLU A 1 94 ? -11.027 -0.237 -14.189 1.00 84.38 94 GLU A O 1
ATOM 731 N N . GLN A 1 95 ? -11.253 -1.309 -16.150 1.00 87.19 95 GLN A N 1
ATOM 732 C CA . GLN A 1 95 ? -11.155 -2.671 -15.613 1.00 87.19 95 GLN A CA 1
ATOM 733 C C . GLN A 1 95 ? -9.709 -3.128 -15.385 1.00 87.19 95 GLN A C 1
ATOM 735 O O . GLN A 1 95 ? -9.492 -4.188 -14.796 1.00 87.19 95 GLN A O 1
ATOM 740 N N . LEU A 1 96 ? -8.725 -2.376 -15.882 1.00 90.62 96 LEU A N 1
ATOM 741 C CA . LEU A 1 96 ? -7.312 -2.732 -15.833 1.00 90.62 96 LEU A CA 1
ATOM 742 C C . LEU A 1 96 ? -6.525 -1.745 -14.974 1.00 90.62 96 LEU A C 1
ATOM 744 O O . LEU A 1 96 ? -6.856 -0.564 -14.876 1.00 90.62 96 LEU A O 1
ATOM 748 N N . GLU A 1 97 ? -5.439 -2.225 -14.381 1.00 91.94 97 GLU A N 1
ATOM 749 C CA . GLU A 1 97 ? -4.489 -1.385 -13.659 1.00 91.94 97 GLU A CA 1
ATOM 750 C C . GLU A 1 97 ? -3.044 -1.881 -13.816 1.00 91.94 97 GLU A C 1
ATOM 752 O O . GLU A 1 97 ? -2.821 -3.073 -14.067 1.00 91.94 97 GLU A O 1
ATOM 757 N N . PRO A 1 98 ? -2.047 -0.986 -13.692 1.00 93.81 98 PRO A N 1
ATOM 758 C CA . PRO A 1 98 ? -0.649 -1.390 -13.662 1.00 93.81 98 PRO A CA 1
ATOM 759 C C . PRO A 1 98 ? -0.338 -2.075 -12.323 1.00 93.81 98 PRO A C 1
ATOM 761 O O . PRO A 1 98 ? -0.432 -1.459 -11.266 1.00 93.81 98 PRO A O 1
ATOM 764 N N . ALA A 1 99 ? 0.051 -3.348 -12.373 1.00 92.19 99 ALA A N 1
ATOM 765 C CA . ALA A 1 99 ? 0.440 -4.139 -11.207 1.00 92.19 99 ALA A CA 1
ATOM 766 C C . ALA A 1 99 ? 1.901 -3.894 -10.802 1.00 92.19 99 ALA A C 1
ATOM 768 O O . ALA A 1 99 ? 2.225 -3.833 -9.619 1.00 92.19 99 ALA A O 1
ATOM 769 N N . ALA A 1 100 ? 2.789 -3.769 -11.789 1.00 93.50 100 ALA A N 1
ATOM 770 C CA . ALA A 1 100 ? 4.209 -3.500 -11.599 1.00 93.50 100 ALA A CA 1
ATOM 771 C C . ALA A 1 100 ? 4.794 -2.878 -12.868 1.00 93.50 100 ALA A C 1
ATOM 773 O O . ALA A 1 100 ? 4.282 -3.102 -13.967 1.00 93.50 100 ALA A O 1
ATOM 774 N N . TRP A 1 101 ? 5.886 -2.129 -12.731 1.00 95.12 101 TRP A N 1
ATOM 775 C CA . TRP A 1 101 ? 6.654 -1.665 -13.879 1.00 95.12 101 TRP A CA 1
ATOM 776 C C . TRP A 1 101 ? 8.145 -1.585 -13.582 1.00 95.12 101 TRP A C 1
ATOM 778 O O . TRP A 1 101 ? 8.559 -1.397 -12.439 1.00 95.12 101 TRP A O 1
ATOM 788 N N . ASN A 1 102 ? 8.944 -1.703 -14.636 1.00 94.69 102 ASN A N 1
ATOM 789 C CA 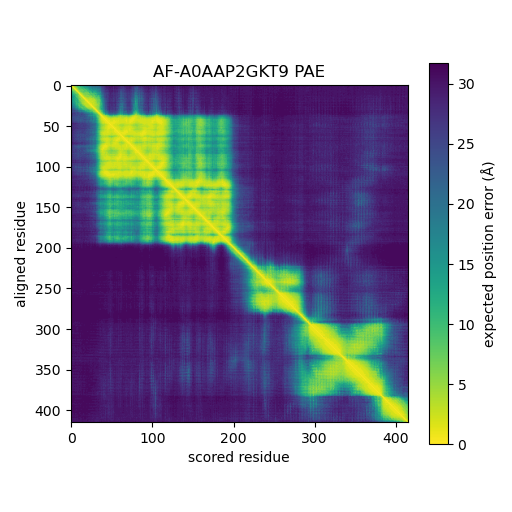. ASN A 1 102 ? 10.390 -1.554 -14.588 1.00 94.69 102 ASN A CA 1
ATOM 790 C C . ASN A 1 102 ? 10.873 -0.794 -15.825 1.00 94.69 102 ASN A C 1
ATOM 792 O O . ASN A 1 102 ? 10.428 -1.075 -16.934 1.00 94.69 102 ASN A O 1
ATOM 796 N N . LEU A 1 103 ? 11.793 0.152 -15.641 1.00 92.25 103 LEU A N 1
ATOM 797 C CA . LEU A 1 103 ? 12.465 0.843 -16.738 1.00 92.25 103 LEU A CA 1
ATOM 798 C C . LEU A 1 103 ? 13.933 0.424 -16.745 1.00 92.25 103 LEU A C 1
ATOM 800 O O . LEU A 1 103 ? 14.689 0.804 -15.854 1.00 92.25 103 LEU A O 1
ATOM 804 N N . SER A 1 104 ? 14.350 -0.327 -17.763 1.00 91.62 104 SER A N 1
ATOM 805 C CA . SER A 1 104 ? 15.744 -0.748 -17.920 1.00 91.62 104 SER A CA 1
ATOM 806 C C . SER A 1 104 ? 16.199 -0.590 -19.367 1.00 91.62 104 SER A C 1
ATOM 808 O O . SER A 1 104 ? 15.480 -0.962 -20.287 1.00 91.62 104 SER A O 1
ATOM 810 N N . LYS A 1 105 ? 17.384 0.000 -19.585 1.00 88.88 105 LYS A N 1
ATOM 811 C CA . LYS A 1 105 ? 17.984 0.187 -20.925 1.00 88.88 105 LYS A CA 1
ATOM 812 C C . LYS A 1 105 ? 16.997 0.757 -21.968 1.00 88.88 105 LYS A C 1
ATOM 814 O O . LYS A 1 105 ? 16.920 0.261 -23.087 1.00 88.88 105 LYS A O 1
ATOM 819 N N . SER A 1 106 ? 16.226 1.777 -21.581 1.00 90.62 106 SER A N 1
ATOM 820 C CA . SER A 1 106 ? 15.179 2.408 -22.408 1.00 90.62 106 SER A CA 1
ATOM 821 C C . SER A 1 106 ? 13.980 1.516 -22.766 1.00 90.62 106 SER A C 1
ATOM 823 O O . SER A 1 106 ? 13.210 1.859 -23.658 1.00 90.62 106 SER A O 1
ATOM 825 N N . VAL A 1 107 ? 13.777 0.407 -22.056 1.00 94.62 107 VAL A N 1
ATOM 826 C CA . VAL A 1 107 ? 12.590 -0.448 -22.157 1.00 94.62 107 VAL A CA 1
ATOM 827 C C . VAL A 1 107 ? 11.782 -0.328 -20.868 1.00 94.62 107 VAL A C 1
ATOM 829 O O . VAL A 1 107 ? 12.267 -0.664 -19.788 1.00 94.62 107 VAL A O 1
ATOM 832 N N . LEU A 1 108 ? 10.560 0.185 -20.985 1.00 95.69 108 LEU A N 1
ATOM 833 C CA . LEU A 1 108 ? 9.555 0.239 -19.936 1.00 95.69 108 LEU A CA 1
ATOM 834 C C . LEU A 1 108 ? 8.658 -0.993 -20.036 1.00 95.69 108 LEU A C 1
ATOM 836 O O . LEU A 1 108 ? 7.818 -1.082 -20.927 1.00 95.69 108 LEU A O 1
ATOM 840 N N . GLU A 1 109 ? 8.808 -1.917 -19.103 1.00 96.00 109 GLU A N 1
ATOM 841 C CA . GLU A 1 109 ? 7.961 -3.098 -18.980 1.00 96.00 109 GLU A CA 1
ATOM 842 C C . GLU A 1 109 ? 6.858 -2.820 -17.963 1.00 96.00 109 GLU A C 1
ATOM 844 O O . GLU A 1 109 ? 7.142 -2.390 -16.848 1.00 96.00 109 GLU A O 1
ATOM 849 N N . ILE A 1 110 ? 5.603 -3.048 -18.347 1.00 96.88 110 ILE A N 1
ATOM 850 C CA . ILE A 1 110 ? 4.419 -2.799 -17.523 1.00 96.88 110 ILE A CA 1
ATOM 851 C C . ILE A 1 110 ? 3.624 -4.095 -17.433 1.00 96.88 110 ILE A C 1
ATOM 853 O O . ILE A 1 110 ? 3.097 -4.580 -18.433 1.00 96.88 110 ILE A O 1
ATOM 857 N N . VAL A 1 111 ? 3.502 -4.639 -16.228 1.00 96.50 111 VAL A N 1
ATOM 858 C CA . VAL A 1 111 ? 2.593 -5.749 -15.945 1.00 96.50 111 VAL A CA 1
ATOM 859 C C . VAL A 1 111 ? 1.225 -5.164 -15.628 1.00 96.50 111 VAL A C 1
ATOM 861 O O . VAL A 1 111 ? 1.091 -4.312 -14.752 1.00 96.50 111 VAL A O 1
ATOM 864 N N . VAL A 1 112 ? 0.210 -5.614 -16.354 1.00 95.25 112 VAL A N 1
ATOM 865 C CA . VAL A 1 112 ? -1.173 -5.157 -16.265 1.00 95.25 112 VAL A CA 1
ATOM 866 C C . VAL A 1 112 ? -2.032 -6.290 -15.727 1.00 95.25 112 VAL A C 1
ATOM 868 O O . VAL A 1 112 ? -1.943 -7.425 -16.198 1.00 95.25 112 VAL A O 1
ATOM 871 N N . ARG A 1 113 ? -2.906 -5.973 -14.774 1.00 92.25 113 ARG A N 1
ATOM 872 C CA . ARG A 1 113 ? -3.875 -6.923 -14.221 1.00 92.25 113 ARG A CA 1
ATOM 873 C C . ARG A 1 113 ? -5.291 -6.376 -14.283 1.00 92.25 113 ARG A C 1
ATOM 875 O O . ARG A 1 113 ? -5.498 -5.179 -14.488 1.00 92.25 113 ARG A O 1
ATOM 882 N N . LYS A 1 114 ? -6.264 -7.267 -14.100 1.00 90.38 114 LYS A N 1
ATOM 883 C CA . LYS A 1 114 ? -7.656 -6.870 -13.880 1.00 90.38 114 LYS A CA 1
ATOM 884 C C . LYS A 1 114 ? -7.816 -6.358 -12.456 1.00 90.38 114 LYS A C 1
ATOM 886 O O . LYS A 1 114 ? -7.251 -6.943 -11.536 1.00 90.38 114 LYS A O 1
ATOM 891 N N . LYS A 1 115 ? -8.606 -5.303 -12.287 1.00 88.56 115 LYS A N 1
ATOM 892 C CA . LYS A 1 115 ? -9.005 -4.848 -10.958 1.00 88.56 115 LYS A CA 1
ATOM 893 C C . LYS A 1 115 ? -9.895 -5.901 -10.309 1.00 88.56 115 LYS A C 1
ATOM 895 O O . LYS A 1 115 ? -10.835 -6.400 -10.926 1.00 88.56 115 LYS A O 1
ATOM 900 N N . ASP A 1 116 ? -9.591 -6.210 -9.061 1.00 85.50 116 ASP A N 1
ATOM 901 C CA . ASP A 1 116 ? -10.383 -7.044 -8.157 1.00 85.50 116 ASP A CA 1
ATOM 902 C C . ASP A 1 116 ? -11.180 -6.196 -7.147 1.00 85.50 116 ASP A C 1
ATOM 904 O O . ASP A 1 116 ? -11.751 -6.715 -6.186 1.00 85.50 116 ASP A O 1
ATOM 908 N N . TYR A 1 117 ? -11.262 -4.887 -7.402 1.00 86.50 117 TYR A N 1
ATOM 909 C CA . TYR A 1 117 ? -11.964 -3.901 -6.592 1.00 86.50 117 TYR A CA 1
ATOM 910 C C . TYR A 1 117 ? -12.801 -2.952 -7.460 1.00 86.50 117 TYR A C 1
ATOM 912 O O . TYR A 1 117 ? -12.524 -2.740 -8.643 1.00 86.50 117 TYR A O 1
ATOM 920 N N . GLN A 1 118 ? -13.811 -2.350 -6.842 1.00 84.69 118 GLN A N 1
ATOM 921 C CA . GLN A 1 118 ? -14.565 -1.212 -7.361 1.00 84.69 118 GLN A CA 1
ATOM 922 C C . GLN A 1 118 ? -14.224 0.038 -6.546 1.00 84.69 118 GLN A C 1
ATOM 924 O O . GLN A 1 118 ? -13.884 -0.058 -5.369 1.00 84.69 118 GLN A O 1
ATOM 929 N N . VAL A 1 119 ? -14.286 1.213 -7.168 1.00 87.31 119 VAL A N 1
ATOM 930 C CA . VAL A 1 119 ? -14.021 2.487 -6.488 1.00 87.31 119 VAL A CA 1
ATOM 931 C C . VAL A 1 119 ? -15.350 3.148 -6.154 1.00 87.31 119 VAL A C 1
ATOM 933 O O . VAL A 1 119 ? -16.163 3.372 -7.046 1.00 87.31 119 VAL A O 1
ATOM 936 N N . VAL A 1 120 ? -15.556 3.464 -4.878 1.00 88.88 120 VAL A N 1
ATOM 937 C CA . VAL A 1 120 ? -16.684 4.271 -4.405 1.00 88.88 120 VAL A CA 1
ATOM 938 C C . VAL A 1 120 ? -16.186 5.678 -4.106 1.00 88.88 120 VAL A C 1
ATOM 940 O O . VAL A 1 120 ? -15.272 5.862 -3.302 1.00 88.88 120 VAL A O 1
ATOM 943 N N . HIS A 1 121 ? -16.793 6.680 -4.733 1.00 91.19 121 HIS A N 1
ATOM 944 C CA . HIS A 1 121 ? -16.471 8.082 -4.493 1.00 91.19 121 HIS A CA 1
ATOM 945 C C . HIS A 1 121 ? -17.178 8.557 -3.220 1.00 91.19 121 HIS A C 1
ATOM 947 O O . HIS A 1 121 ? -18.389 8.784 -3.214 1.00 91.19 121 HIS A O 1
ATOM 953 N N . LEU A 1 122 ? -16.436 8.680 -2.120 1.00 91.44 122 LEU A N 1
ATOM 954 C CA . LEU A 1 122 ? -16.961 9.110 -0.828 1.00 91.44 122 LEU A CA 1
ATOM 955 C C . LEU A 1 122 ? -16.768 10.621 -0.651 1.00 91.44 122 LEU A C 1
ATOM 957 O O . LEU A 1 122 ? -15.663 11.139 -0.783 1.00 91.44 122 LEU A O 1
ATOM 961 N N . THR A 1 123 ? -17.831 11.333 -0.292 1.00 92.25 123 THR A N 1
ATOM 962 C CA . THR A 1 123 ? -17.788 12.754 0.074 1.00 92.25 123 THR A CA 1
ATOM 963 C C . THR A 1 123 ? -18.068 12.917 1.562 1.00 92.25 123 THR A C 1
ATOM 965 O O . THR A 1 123 ? -19.130 12.528 2.038 1.00 92.25 123 THR A O 1
ATOM 968 N N . VAL A 1 124 ? -17.146 13.527 2.299 1.00 91.19 124 VAL A N 1
ATOM 969 C CA . VAL A 1 124 ? -17.303 13.855 3.720 1.00 91.19 124 VAL A CA 1
ATOM 970 C C . VAL A 1 124 ? -17.801 15.291 3.850 1.00 91.19 124 VAL A C 1
ATOM 972 O O . VAL A 1 124 ? -17.148 16.231 3.386 1.00 91.19 124 VAL A O 1
ATOM 975 N N . ARG A 1 125 ? -18.961 15.467 4.482 1.00 91.25 125 ARG A N 1
ATOM 976 C CA . ARG A 1 125 ? -19.601 16.766 4.712 1.00 91.25 125 ARG A CA 1
ATOM 977 C C . ARG A 1 125 ? -19.922 16.969 6.182 1.00 91.25 125 ARG A C 1
ATOM 979 O O . ARG A 1 125 ? -20.209 16.012 6.890 1.00 91.25 125 ARG A O 1
ATOM 986 N N . ASP A 1 126 ? -19.904 18.214 6.626 1.00 87.56 126 ASP A N 1
ATOM 987 C CA . ASP A 1 126 ? -20.395 18.587 7.943 1.00 87.56 126 ASP A CA 1
ATOM 988 C C . ASP A 1 126 ? -21.937 18.605 7.982 1.00 87.56 126 ASP A C 1
ATOM 990 O O . ASP A 1 126 ? -22.626 18.464 6.963 1.00 87.56 126 ASP A O 1
ATOM 994 N N . ARG A 1 127 ? -22.499 18.817 9.174 1.00 83.31 127 ARG A N 1
ATOM 995 C CA . ARG A 1 127 ? -23.949 18.964 9.388 1.00 83.31 127 ARG A CA 1
ATOM 996 C C . ARG A 1 127 ? -24.586 20.118 8.596 1.00 83.31 127 ARG A C 1
ATOM 998 O O . ARG A 1 127 ? -25.780 20.073 8.313 1.00 83.31 127 ARG A O 1
ATOM 1005 N N . ASN A 1 128 ? -23.802 21.127 8.224 1.00 81.56 128 ASN A N 1
ATOM 1006 C CA . ASN A 1 128 ? -24.220 22.280 7.427 1.00 81.56 128 ASN A CA 1
ATOM 1007 C C . ASN A 1 128 ? -23.961 22.075 5.923 1.00 81.56 128 ASN A C 1
ATOM 1009 O O . ASN A 1 128 ? -24.064 23.028 5.151 1.00 81.56 128 ASN A O 1
ATOM 1013 N N . THR A 1 129 ? -23.653 20.843 5.496 1.00 76.81 129 THR A N 1
ATOM 1014 C CA . THR A 1 129 ? -23.319 20.417 4.125 1.00 76.81 129 THR A CA 1
ATOM 1015 C C . THR A 1 129 ? -21.989 20.934 3.558 1.00 76.81 129 THR A C 1
ATOM 1017 O O . THR A 1 129 ? -21.686 20.684 2.390 1.00 76.81 129 THR A O 1
ATOM 1020 N N . GLY A 1 130 ? -21.163 21.593 4.371 1.00 84.38 130 GLY A N 1
ATOM 1021 C CA . GLY A 1 130 ? -19.818 22.033 4.007 1.00 84.38 130 GLY A CA 1
ATOM 1022 C C . GLY A 1 130 ? -18.841 20.855 3.878 1.00 84.38 130 GLY A C 1
ATOM 1023 O O . GLY A 1 130 ? -18.954 19.891 4.631 1.00 84.38 130 GLY A O 1
ATOM 1024 N N . PRO A 1 131 ? -17.886 20.874 2.931 1.00 88.56 131 PRO A N 1
ATOM 1025 C CA . PRO A 1 131 ? -16.916 19.791 2.779 1.00 88.56 131 PRO A CA 1
ATOM 1026 C C . PRO A 1 131 ? -15.941 19.743 3.959 1.00 88.56 131 PRO A C 1
ATOM 1028 O O . PRO A 1 131 ? -15.409 20.772 4.376 1.00 88.56 131 PRO A O 1
ATOM 1031 N N . VAL A 1 132 ? -15.646 18.541 4.456 1.00 86.88 132 VAL A N 1
ATOM 1032 C CA . VAL A 1 132 ? -14.639 18.355 5.510 1.00 86.88 132 VAL A CA 1
ATOM 1033 C C . VAL A 1 132 ? -13.304 17.988 4.873 1.00 86.88 132 VAL A C 1
ATOM 1035 O O . VAL A 1 132 ? -13.073 16.847 4.468 1.00 86.88 132 VAL A O 1
ATOM 1038 N N . ALA A 1 133 ? -12.427 18.983 4.765 1.00 87.19 133 ALA A N 1
ATOM 1039 C CA . ALA A 1 133 ? -11.098 18.846 4.182 1.00 87.19 133 ALA A CA 1
ATOM 1040 C C . ALA A 1 133 ? -10.130 18.081 5.096 1.00 87.19 133 ALA A C 1
ATOM 1042 O O . ALA A 1 133 ? -10.155 18.251 6.316 1.00 87.19 133 ALA A O 1
ATOM 1043 N N . SER A 1 134 ? -9.223 17.304 4.495 1.00 86.00 134 SER A N 1
ATOM 1044 C CA . SER A 1 134 ? -8.108 16.633 5.185 1.00 86.00 134 SER A CA 1
ATOM 1045 C C . SER A 1 134 ? -8.533 15.765 6.378 1.00 86.00 134 SER A C 1
ATOM 1047 O O . SER A 1 134 ? -7.767 15.565 7.322 1.00 86.00 134 SER A O 1
ATOM 1049 N N . ALA A 1 135 ? -9.759 15.248 6.347 1.00 85.75 135 ALA A N 1
ATOM 1050 C CA . ALA A 1 135 ? -10.303 14.380 7.373 1.00 85.75 135 ALA A CA 1
ATOM 1051 C C . ALA A 1 135 ? -9.670 12.993 7.257 1.00 85.75 135 ALA A C 1
ATOM 1053 O O . ALA A 1 135 ? -9.636 12.414 6.172 1.00 85.75 135 ALA A O 1
ATOM 1054 N N . SER A 1 136 ? -9.195 12.447 8.377 1.00 89.12 136 SER A N 1
ATOM 1055 C CA . SER A 1 136 ? -8.706 11.069 8.432 1.00 89.12 136 SER A CA 1
ATOM 1056 C C . SER A 1 136 ? -9.896 10.130 8.612 1.00 89.12 136 SER A C 1
ATOM 1058 O O . SER A 1 136 ? -10.485 10.070 9.693 1.00 89.12 136 SER A O 1
ATOM 1060 N N . VAL A 1 137 ? -10.266 9.448 7.530 1.00 90.81 137 VAL A N 1
ATOM 1061 C CA . VAL A 1 137 ? -11.391 8.514 7.451 1.00 90.81 137 VAL A CA 1
ATOM 1062 C C . VAL A 1 137 ? -10.853 7.091 7.503 1.00 90.81 137 VAL A C 1
ATOM 1064 O O . VAL A 1 137 ? -10.026 6.691 6.689 1.00 90.81 137 VAL A O 1
ATOM 1067 N N . THR A 1 138 ? -11.341 6.312 8.454 1.00 91.19 138 THR A N 1
ATOM 1068 C CA . THR A 1 138 ? -11.096 4.875 8.550 1.00 91.19 138 THR A CA 1
ATOM 1069 C C . THR A 1 138 ? -12.326 4.144 8.049 1.00 91.19 138 THR A C 1
ATOM 1071 O O . THR A 1 138 ? -13.409 4.351 8.589 1.00 91.19 138 THR A O 1
ATOM 1074 N N . PHE A 1 139 ? -12.150 3.290 7.046 1.00 90.25 139 PHE A N 1
ATOM 1075 C CA . PHE A 1 139 ? -13.173 2.371 6.565 1.00 90.25 139 PHE A CA 1
ATOM 1076 C C . PHE A 1 139 ? -12.892 0.963 7.102 1.00 90.25 139 PHE A C 1
ATOM 1078 O O . PHE A 1 139 ? -11.790 0.436 6.947 1.00 90.25 139 PHE A O 1
ATOM 1085 N N . ARG A 1 140 ? -13.888 0.365 7.754 1.00 88.94 140 ARG A N 1
ATOM 1086 C CA . ARG A 1 140 ? -13.868 -0.964 8.375 1.00 88.94 140 ARG A CA 1
ATOM 1087 C C . ARG A 1 140 ? -14.657 -1.941 7.512 1.00 88.94 140 ARG A C 1
ATOM 1089 O O . ARG A 1 140 ? -15.793 -2.295 7.817 1.00 88.94 140 ARG A O 1
ATOM 1096 N N . GLY A 1 141 ? -14.026 -2.332 6.416 1.00 83.38 141 GLY A N 1
ATOM 1097 C CA . GLY A 1 141 ? -14.510 -3.370 5.524 1.00 83.38 141 GLY A CA 1
ATOM 1098 C C . GLY A 1 141 ? -13.972 -4.760 5.874 1.00 83.38 141 GLY A C 1
ATOM 1099 O O . GLY A 1 141 ? -13.550 -5.029 6.999 1.00 83.38 141 GLY A O 1
ATOM 1100 N N . LYS A 1 142 ? -13.873 -5.633 4.868 1.00 79.81 142 LYS A N 1
ATOM 1101 C CA . LYS A 1 142 ? -13.106 -6.892 4.921 1.00 79.81 142 LYS A CA 1
ATOM 1102 C C . LYS A 1 142 ? -11.640 -6.658 5.276 1.00 79.81 142 LYS A C 1
ATOM 1104 O O . LYS A 1 142 ? -10.997 -7.520 5.874 1.00 79.81 142 LYS A O 1
ATOM 1109 N N . LYS A 1 143 ? -11.105 -5.504 4.878 1.00 78.69 143 LYS A N 1
ATOM 1110 C CA . LYS A 1 143 ? -9.824 -4.970 5.335 1.00 78.69 143 LYS A CA 1
ATOM 1111 C C . LYS A 1 143 ? -10.055 -3.566 5.870 1.00 78.69 143 LYS A C 1
ATOM 1113 O O . LYS A 1 143 ? -10.726 -2.763 5.225 1.00 78.69 143 LYS A O 1
ATOM 1118 N N . THR A 1 144 ? -9.469 -3.268 7.023 1.00 84.31 144 THR A N 1
ATOM 1119 C CA . THR A 1 144 ? -9.444 -1.900 7.540 1.00 84.31 144 THR A CA 1
ATOM 1120 C C . THR A 1 144 ? -8.489 -1.070 6.695 1.00 84.31 144 THR A C 1
ATOM 1122 O O . THR A 1 144 ? -7.339 -1.463 6.489 1.00 84.31 144 THR A O 1
ATOM 1125 N N . ALA A 1 145 ? -8.963 0.067 6.197 1.00 85.12 145 ALA A N 1
ATOM 1126 C CA . ALA A 1 145 ? -8.174 0.974 5.381 1.00 85.12 145 ALA A CA 1
ATOM 1127 C C . ALA A 1 145 ? -8.358 2.423 5.844 1.00 85.12 145 ALA A C 1
ATOM 1129 O O . ALA A 1 145 ? -9.433 2.822 6.298 1.00 85.12 145 ALA A O 1
ATOM 1130 N N . HIS A 1 146 ? -7.287 3.206 5.734 1.00 90.62 146 HIS A N 1
ATOM 1131 C CA . HIS A 1 146 ? -7.242 4.593 6.184 1.00 90.62 146 HIS A CA 1
ATOM 1132 C C . HIS A 1 146 ? -7.018 5.520 4.994 1.00 90.62 146 HIS A C 1
ATOM 1134 O O . HIS A 1 146 ? -6.093 5.324 4.206 1.00 90.62 146 HIS A O 1
ATOM 1140 N N . TYR A 1 147 ? -7.848 6.550 4.900 1.00 90.06 147 TYR A N 1
ATOM 1141 C CA . TYR A 1 147 ? -7.834 7.534 3.830 1.00 90.06 147 TYR A CA 1
ATOM 1142 C C . TYR A 1 147 ? -7.847 8.938 4.413 1.00 90.06 147 TYR A C 1
ATOM 1144 O O . TYR A 1 147 ? -8.318 9.172 5.527 1.00 90.06 147 TYR A O 1
ATOM 1152 N N . THR A 1 148 ? -7.353 9.885 3.629 1.00 90.25 148 THR A N 1
ATOM 1153 C CA . THR A 1 148 ? -7.435 11.307 3.950 1.00 90.25 148 THR A CA 1
ATOM 1154 C C . THR A 1 148 ? -8.278 11.980 2.882 1.00 90.25 148 THR A C 1
ATOM 1156 O O . THR A 1 148 ? -7.983 11.830 1.696 1.00 90.25 148 THR A O 1
ATOM 1159 N N . SER A 1 149 ? -9.325 12.705 3.283 1.00 88.56 149 SER A N 1
ATOM 1160 C CA . SER A 1 149 ? -10.147 13.449 2.328 1.00 88.56 149 SER A CA 1
ATOM 1161 C C . SER A 1 149 ? -9.351 14.581 1.676 1.00 88.56 149 SER A C 1
ATOM 1163 O O . SER A 1 149 ? -8.508 15.231 2.298 1.00 88.56 149 SER A O 1
ATOM 1165 N N . ALA A 1 150 ? -9.618 14.827 0.399 1.00 88.12 150 ALA A N 1
ATOM 1166 C CA . ALA A 1 150 ? -9.059 15.955 -0.329 1.00 88.12 150 ALA A CA 1
ATOM 1167 C C . ALA A 1 150 ? -9.633 17.297 0.193 1.00 88.12 150 ALA A C 1
ATOM 1169 O O . ALA A 1 150 ? -10.587 17.307 0.976 1.00 88.12 150 ALA A O 1
ATOM 1170 N N . PRO A 1 151 ? -9.092 18.460 -0.224 1.00 85.19 151 PRO A N 1
ATOM 1171 C CA . PRO A 1 151 ? -9.564 19.772 0.241 1.00 85.19 151 PRO A CA 1
ATOM 1172 C C . PRO A 1 151 ? -11.050 20.064 -0.028 1.00 85.19 151 PRO A C 1
ATOM 1174 O O . PRO A 1 151 ? -11.657 20.887 0.644 1.00 85.19 151 PRO A O 1
ATOM 1177 N N . ASN A 1 152 ? -11.640 19.385 -1.008 1.00 86.38 152 ASN A N 1
ATOM 1178 C CA . ASN A 1 152 ? -13.063 19.425 -1.352 1.00 86.38 152 ASN A CA 1
ATOM 1179 C C . ASN A 1 152 ? -13.906 18.384 -0.582 1.00 86.38 152 ASN A C 1
ATOM 1181 O O . ASN A 1 152 ? -15.078 18.198 -0.900 1.00 86.38 152 ASN A O 1
ATOM 1185 N N . GLY A 1 153 ? -13.321 17.679 0.389 1.00 84.12 153 GLY A N 1
ATOM 1186 C CA . GLY A 1 153 ? -13.984 16.654 1.192 1.00 84.12 153 GLY A CA 1
ATOM 1187 C C . GLY A 1 153 ? -14.180 15.308 0.494 1.00 84.12 153 GLY A C 1
ATOM 1188 O O . GLY A 1 153 ? -14.816 14.435 1.075 1.00 84.12 153 GLY A O 1
ATOM 1189 N N . THR A 1 154 ? -13.655 15.096 -0.717 1.00 90.94 154 THR A N 1
ATOM 1190 C CA . THR A 1 154 ? -13.830 13.828 -1.449 1.00 90.94 154 THR A CA 1
ATOM 1191 C C . THR A 1 154 ? -12.674 12.857 -1.220 1.00 90.94 154 THR A C 1
ATOM 1193 O O . THR A 1 154 ? -11.531 13.285 -1.053 1.00 90.94 154 THR A O 1
ATOM 1196 N N . LEU A 1 155 ? -12.943 11.556 -1.275 1.00 91.94 155 LEU A N 1
ATOM 1197 C CA . LEU A 1 155 ? -11.937 10.497 -1.333 1.00 91.94 155 LEU A CA 1
ATOM 1198 C C . LEU A 1 155 ? -12.438 9.309 -2.160 1.00 91.94 155 LEU A C 1
ATOM 1200 O O . LEU A 1 155 ? -13.635 9.039 -2.210 1.00 91.94 155 LEU A O 1
ATOM 1204 N N . ASP A 1 156 ? -11.503 8.587 -2.769 1.00 90.06 156 ASP A N 1
ATOM 1205 C CA . ASP A 1 156 ? -11.787 7.385 -3.549 1.00 90.06 156 ASP A CA 1
ATOM 1206 C C . ASP A 1 156 ? -11.547 6.148 -2.683 1.00 90.06 156 ASP A C 1
ATOM 1208 O O . ASP A 1 156 ? -10.426 5.907 -2.227 1.00 90.06 156 ASP A O 1
ATOM 1212 N N . LEU A 1 157 ? -12.605 5.373 -2.453 1.00 88.00 157 LEU A N 1
ATOM 1213 C CA . LEU A 1 157 ? -12.588 4.186 -1.609 1.00 88.00 157 LEU A CA 1
ATOM 1214 C C . LEU A 1 157 ? -12.575 2.915 -2.477 1.00 88.00 157 LEU A C 1
ATOM 1216 O O . LEU A 1 157 ? -13.628 2.516 -2.978 1.00 88.00 157 LEU A O 1
ATOM 1220 N N . PRO A 1 158 ? -11.416 2.264 -2.685 1.00 87.62 158 PRO A N 1
ATOM 1221 C CA . PRO A 1 158 ? -11.368 0.954 -3.318 1.00 87.62 158 PRO A CA 1
ATOM 1222 C C . PRO A 1 158 ? -11.920 -0.111 -2.359 1.00 87.62 158 PRO A C 1
ATOM 1224 O O . PRO A 1 158 ? -11.349 -0.351 -1.297 1.00 87.62 158 PRO A O 1
ATOM 1227 N N . ILE A 1 159 ? -13.012 -0.764 -2.748 1.00 86.44 159 ILE A N 1
ATOM 1228 C CA . ILE A 1 159 ? -13.638 -1.876 -2.016 1.00 86.44 159 ILE A CA 1
ATOM 1229 C C . ILE A 1 159 ? -13.651 -3.132 -2.887 1.00 86.44 159 ILE A C 1
ATOM 1231 O O . ILE A 1 159 ? -13.704 -3.028 -4.114 1.00 86.44 159 ILE A O 1
ATOM 1235 N N . ALA A 1 160 ? -13.595 -4.323 -2.288 1.00 84.00 160 ALA A N 1
ATOM 1236 C CA . ALA A 1 160 ? -13.618 -5.560 -3.070 1.00 84.00 160 ALA A CA 1
ATOM 1237 C C . ALA A 1 160 ? -14.909 -5.672 -3.908 1.00 84.00 160 ALA A C 1
ATOM 1239 O O . ALA A 1 160 ? -15.954 -5.143 -3.533 1.00 84.00 160 ALA A O 1
ATOM 1240 N N . LEU A 1 161 ? -14.858 -6.371 -5.049 1.00 83.00 161 LEU A N 1
ATOM 1241 C CA . LEU A 1 161 ? -16.011 -6.482 -5.965 1.00 83.00 161 LEU A CA 1
ATOM 1242 C C . LEU A 1 161 ? -17.271 -7.086 -5.321 1.00 83.00 161 LEU A C 1
ATOM 1244 O O . LEU A 1 161 ? -18.384 -6.807 -5.761 1.00 83.00 161 LEU A O 1
ATOM 1248 N N . ASP A 1 162 ? -17.106 -7.933 -4.307 1.00 81.38 162 ASP A N 1
ATOM 1249 C CA . ASP A 1 162 ? -18.195 -8.576 -3.570 1.00 81.38 162 ASP A CA 1
ATOM 1250 C C . ASP A 1 162 ? -18.516 -7.883 -2.235 1.00 81.38 162 ASP A C 1
ATOM 1252 O O . ASP A 1 162 ? -19.399 -8.322 -1.498 1.00 81.38 162 ASP A O 1
ATOM 1256 N N . GLU A 1 163 ? -17.800 -6.808 -1.916 1.00 82.12 163 GLU A N 1
ATOM 1257 C CA . GLU A 1 163 ? -17.959 -6.041 -0.694 1.00 82.12 163 GLU A CA 1
ATOM 1258 C C . GLU A 1 163 ? -18.920 -4.872 -0.907 1.00 82.12 163 GLU A C 1
ATOM 1260 O O . GLU A 1 163 ? -18.885 -4.166 -1.919 1.00 82.12 163 GLU A O 1
ATOM 1265 N N . LYS A 1 164 ? -19.802 -4.678 0.072 1.00 83.31 164 LYS A N 1
ATOM 1266 C CA . LYS A 1 164 ? -20.767 -3.585 0.110 1.00 83.31 164 LYS A CA 1
ATOM 1267 C C . LYS A 1 164 ? -20.550 -2.772 1.373 1.00 83.31 164 LYS A C 1
ATOM 1269 O O . LYS A 1 164 ? -20.039 -3.274 2.371 1.00 83.31 164 LYS A O 1
ATOM 1274 N N . ILE A 1 165 ? -20.930 -1.507 1.289 1.00 85.44 165 ILE A N 1
ATOM 1275 C CA . ILE A 1 165 ? -20.939 -0.615 2.435 1.00 85.44 165 ILE A CA 1
ATOM 1276 C C . ILE A 1 165 ? -22.340 -0.725 3.042 1.00 85.44 165 ILE A C 1
ATOM 1278 O O . ILE A 1 165 ? -23.327 -0.338 2.423 1.00 85.44 165 ILE A O 1
ATOM 1282 N N . ASP A 1 166 ? -22.420 -1.337 4.213 1.00 81.19 166 ASP A N 1
ATOM 1283 C CA . ASP A 1 166 ? -23.662 -1.675 4.899 1.00 81.19 166 ASP A CA 1
ATOM 1284 C C . ASP A 1 166 ? -24.195 -0.500 5.732 1.00 81.19 166 ASP A C 1
ATOM 1286 O O . ASP A 1 166 ? -25.396 -0.420 5.990 1.00 81.19 166 ASP A O 1
ATOM 1290 N N . GLY A 1 167 ? -23.332 0.443 6.136 1.00 81.00 167 GLY A N 1
ATOM 1291 C CA . GLY A 1 167 ? -23.777 1.604 6.902 1.00 81.00 167 GLY A CA 1
ATOM 1292 C C . GLY A 1 167 ? -22.674 2.502 7.476 1.00 81.00 167 GLY A C 1
ATOM 1293 O O . GLY A 1 167 ? -21.484 2.255 7.273 1.00 81.00 167 GLY A O 1
ATOM 1294 N N . PRO A 1 168 ? -23.070 3.554 8.221 1.00 83.50 168 PRO A N 1
ATOM 1295 C CA . PRO A 1 168 ? -22.155 4.529 8.822 1.00 83.50 168 PRO A CA 1
ATOM 1296 C C . PRO A 1 168 ? -21.180 3.913 9.831 1.00 83.50 168 PRO A C 1
ATOM 1298 O O . PRO A 1 168 ? -20.078 4.428 9.981 1.00 83.50 168 PRO A O 1
ATOM 1301 N N . ASP A 1 169 ? -21.545 2.800 10.473 1.00 83.94 169 ASP A N 1
ATOM 1302 C CA . ASP A 1 169 ? -20.732 2.125 11.499 1.00 83.94 169 ASP A CA 1
ATOM 1303 C C . ASP A 1 169 ? -19.408 1.568 10.953 1.00 83.94 169 ASP A C 1
ATOM 1305 O O . ASP A 1 169 ? -18.456 1.319 11.699 1.00 83.94 169 ASP A O 1
ATOM 1309 N N . GLN A 1 170 ? -19.327 1.392 9.631 1.00 87.38 170 GLN A N 1
ATOM 1310 C CA . GLN A 1 170 ? -18.095 1.016 8.947 1.00 87.38 170 GLN A CA 1
ATOM 1311 C C . GLN A 1 170 ? -17.132 2.195 8.786 1.00 87.38 170 GLN A C 1
ATOM 1313 O O . GLN A 1 170 ? -15.999 1.990 8.362 1.00 87.38 170 GLN A O 1
ATOM 1318 N N . PHE A 1 171 ? -17.533 3.419 9.130 1.00 90.00 171 PHE A N 1
ATOM 1319 C CA . PHE A 1 171 ? -16.692 4.603 9.036 1.00 90.00 171 PHE A CA 1
ATOM 1320 C C . PHE A 1 171 ? -16.369 5.172 10.412 1.00 90.00 171 PHE A C 1
ATOM 1322 O O . PHE A 1 171 ? -17.215 5.294 11.290 1.00 90.00 171 PHE A O 1
ATOM 1329 N N . SER A 1 172 ? -15.124 5.600 10.581 1.00 88.81 172 SER A N 1
ATOM 1330 C CA . SER A 1 172 ? -14.710 6.439 11.701 1.00 88.81 172 SER A CA 1
ATOM 1331 C C . SER A 1 172 ? -13.909 7.611 11.162 1.00 88.81 172 SER A C 1
ATOM 1333 O O . SER A 1 172 ? -12.985 7.417 10.372 1.00 88.81 172 SER A O 1
ATOM 1335 N N . VAL A 1 173 ? -14.263 8.831 11.564 1.00 88.00 173 VAL A N 1
ATOM 1336 C CA . VAL A 1 173 ? -13.570 10.046 11.130 1.00 88.00 173 VAL A CA 1
ATOM 1337 C C . VAL A 1 173 ? -12.917 10.690 12.339 1.00 88.00 173 VAL A C 1
ATOM 1339 O O . VAL A 1 173 ? -13.585 11.066 13.296 1.00 88.00 173 VAL A O 1
ATOM 1342 N N . LYS A 1 174 ? -11.589 10.812 12.332 1.00 84.38 174 LYS A N 1
ATOM 1343 C CA . LYS A 1 174 ? -10.858 11.313 13.502 1.00 84.38 174 LYS A CA 1
ATOM 1344 C C . LYS A 1 174 ? -11.303 12.736 13.860 1.00 84.38 174 LYS A C 1
ATOM 1346 O O . LYS A 1 174 ? -11.144 13.648 13.053 1.00 84.38 174 LYS A O 1
ATOM 1351 N N . GLY A 1 175 ? -11.787 12.924 15.089 1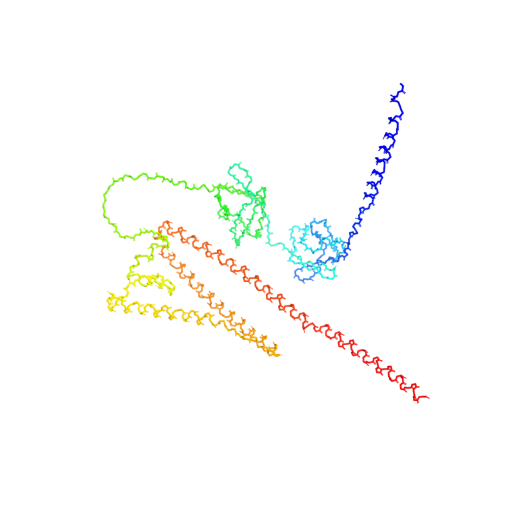.00 79.12 175 GLY A N 1
ATOM 1352 C CA . GLY A 1 175 ? -12.256 14.220 15.596 1.00 79.12 175 GLY A CA 1
ATOM 1353 C C . GLY A 1 175 ? -13.698 14.574 15.216 1.00 79.12 175 GLY A C 1
ATOM 1354 O O . GLY A 1 175 ? -14.141 15.678 15.531 1.00 79.12 175 GLY A O 1
ATOM 1355 N N . TYR A 1 176 ? -14.427 13.655 14.574 1.00 85.38 176 TYR A N 1
ATOM 1356 C CA . TYR A 1 176 ? -15.825 13.843 14.207 1.00 85.38 176 TYR A CA 1
ATOM 1357 C C . TYR A 1 176 ? -16.669 12.607 14.538 1.00 85.38 176 TYR A C 1
ATOM 1359 O O . TYR A 1 176 ? -16.225 11.474 14.362 1.00 85.38 176 TYR A O 1
ATOM 1367 N N . ASP A 1 177 ? -17.915 12.834 14.936 1.00 83.69 177 ASP A N 1
ATOM 1368 C CA . ASP A 1 177 ? -18.935 11.796 15.021 1.00 83.69 177 ASP A CA 1
ATOM 1369 C C . ASP A 1 177 ? -19.627 11.644 13.665 1.00 83.69 177 ASP A C 1
ATOM 1371 O O . ASP A 1 177 ? -20.006 12.631 13.029 1.00 83.69 177 ASP A O 1
ATOM 1375 N N . VAL A 1 178 ? -19.804 10.405 13.208 1.00 87.31 178 VAL A N 1
ATOM 1376 C CA . VAL A 1 178 ? -20.556 10.108 11.984 1.00 87.31 178 VAL A CA 1
ATOM 1377 C C . VAL A 1 178 ? -22.044 10.115 12.323 1.00 87.31 178 VAL A C 1
ATOM 1379 O O . VAL A 1 178 ? -22.531 9.232 13.020 1.00 87.31 178 VAL A O 1
ATOM 1382 N N . ILE A 1 179 ? -22.770 11.116 11.826 1.00 85.69 179 ILE A N 1
ATOM 1383 C CA . ILE A 1 179 ? -24.197 11.323 12.125 1.00 85.69 179 ILE A CA 1
ATOM 1384 C C . ILE A 1 179 ? -25.120 10.904 10.978 1.00 85.69 179 ILE A C 1
ATOM 1386 O O . ILE A 1 179 ? -26.331 10.802 11.162 1.00 85.69 179 ILE A O 1
ATOM 1390 N N . GLY A 1 180 ? -24.572 10.677 9.784 1.00 82.75 180 GLY A N 1
ATOM 1391 C CA . GLY A 1 180 ? -25.357 10.286 8.623 1.00 82.75 180 GLY A CA 1
ATOM 1392 C C . GLY A 1 180 ? -24.522 9.630 7.538 1.00 82.75 180 GLY A C 1
ATOM 1393 O O . GLY A 1 180 ? -23.339 9.924 7.367 1.00 82.75 180 GLY A O 1
ATOM 1394 N N . PHE A 1 181 ? -25.165 8.746 6.786 1.00 89.00 181 PHE A N 1
ATOM 1395 C CA . PHE A 1 181 ? -24.586 8.090 5.626 1.00 89.00 181 PHE A CA 1
ATOM 1396 C C . PHE A 1 181 ? -25.654 7.936 4.548 1.00 89.00 181 PHE A C 1
ATOM 1398 O O . PHE A 1 181 ? -26.775 7.507 4.824 1.00 89.00 181 PHE A O 1
ATOM 1405 N N . GLN A 1 182 ? -25.311 8.313 3.323 1.00 85.88 182 GLN A N 1
ATOM 1406 C CA . GLN A 1 182 ? -26.144 8.133 2.141 1.00 85.88 182 GLN A CA 1
ATOM 1407 C C . GLN A 1 182 ? -25.297 7.497 1.053 1.00 85.88 182 GLN A C 1
ATOM 1409 O O . GLN A 1 182 ? -24.173 7.931 0.823 1.00 85.88 182 GLN A O 1
ATOM 1414 N N . GLN A 1 183 ? -25.832 6.498 0.361 1.00 85.00 183 GLN A N 1
ATOM 1415 C CA . GLN A 1 183 ? -25.095 5.804 -0.683 1.00 85.00 183 GLN A CA 1
ATOM 1416 C C . GLN A 1 183 ? -25.954 5.552 -1.915 1.00 85.00 183 GLN A C 1
ATOM 1418 O O . GLN A 1 183 ? -27.133 5.212 -1.833 1.00 85.00 183 GLN A O 1
ATOM 1423 N N . THR A 1 184 ? -25.302 5.679 -3.062 1.00 79.12 184 THR A N 1
ATOM 1424 C CA . THR A 1 184 ? -25.708 5.167 -4.367 1.00 79.12 184 THR A CA 1
ATOM 1425 C C . THR A 1 184 ? -24.635 4.193 -4.873 1.00 79.12 184 THR A C 1
ATOM 1427 O O . THR A 1 184 ? -23.584 4.040 -4.255 1.00 79.12 184 THR A O 1
ATOM 1430 N N . ASN A 1 185 ? -24.872 3.519 -6.001 1.00 70.31 185 ASN A N 1
ATOM 1431 C CA . ASN A 1 185 ? -23.989 2.448 -6.486 1.00 70.31 185 ASN A CA 1
ATOM 1432 C C . ASN A 1 185 ? -22.503 2.844 -6.632 1.00 70.31 185 ASN A C 1
ATOM 1434 O O . ASN A 1 185 ? -21.651 1.980 -6.459 1.00 70.31 185 ASN A O 1
ATOM 1438 N N . ALA A 1 186 ? -22.191 4.109 -6.935 1.00 81.31 186 ALA A N 1
ATOM 1439 C CA . ALA A 1 186 ? -20.813 4.585 -7.124 1.00 81.31 186 ALA A CA 1
ATOM 1440 C C . ALA A 1 186 ? -20.431 5.782 -6.234 1.00 81.31 186 ALA A C 1
ATOM 1442 O O . ALA A 1 186 ? -19.252 6.117 -6.139 1.00 81.31 186 ALA A O 1
ATOM 1443 N N . GLU A 1 187 ? -21.398 6.415 -5.566 1.00 88.75 187 GLU A N 1
ATOM 1444 C CA . GLU A 1 187 ? -21.167 7.602 -4.741 1.00 88.75 187 GLU A CA 1
ATOM 1445 C C . GLU A 1 187 ? -21.713 7.390 -3.335 1.00 88.75 187 GLU A C 1
ATOM 1447 O O . GLU A 1 187 ? -22.845 6.940 -3.156 1.00 88.75 187 GLU A O 1
ATOM 1452 N N . ALA A 1 188 ? -20.931 7.771 -2.335 1.00 88.44 188 ALA A N 1
ATOM 1453 C CA . ALA A 1 188 ? -21.339 7.764 -0.944 1.00 88.44 188 ALA A CA 1
ATOM 1454 C C . ALA A 1 188 ? -21.113 9.147 -0.327 1.00 88.44 188 ALA A C 1
ATOM 1456 O O . ALA A 1 188 ? -20.159 9.848 -0.648 1.00 88.44 188 ALA A O 1
ATOM 1457 N N . THR A 1 189 ? -21.994 9.560 0.574 1.00 90.19 189 THR A N 1
ATOM 1458 C CA . THR A 1 189 ? -21.877 10.799 1.336 1.00 90.19 189 THR A CA 1
ATOM 1459 C C . THR A 1 189 ? -21.914 10.469 2.816 1.00 90.19 189 THR A C 1
ATOM 1461 O O . THR A 1 189 ? -22.875 9.876 3.304 1.00 90.19 189 THR A O 1
ATOM 1464 N N . LEU A 1 190 ? -20.867 10.875 3.525 1.00 90.12 190 LEU A N 1
ATOM 1465 C CA . LEU A 1 190 ? -20.754 10.780 4.971 1.00 90.12 190 LEU A CA 1
ATOM 1466 C C . LEU A 1 190 ? -21.034 12.156 5.571 1.00 90.12 190 LEU A C 1
ATOM 1468 O O . LEU A 1 190 ? -20.371 13.132 5.219 1.00 90.12 190 LEU A O 1
ATOM 1472 N N . THR A 1 191 ? -22.002 12.240 6.473 1.00 90.25 191 THR A N 1
ATOM 1473 C CA . THR A 1 191 ? -22.274 13.450 7.249 1.00 90.25 191 THR A CA 1
ATOM 1474 C C . THR A 1 191 ? -21.656 13.299 8.626 1.00 90.25 191 THR A C 1
ATOM 1476 O O . THR A 1 191 ? -21.945 12.336 9.338 1.00 90.25 191 THR A O 1
ATOM 1479 N N . VAL A 1 192 ? -20.810 14.252 9.000 1.00 88.62 192 VAL A N 1
ATOM 1480 C CA . VAL A 1 192 ? -20.054 14.221 10.247 1.00 88.62 192 VAL A CA 1
ATOM 1481 C C . VAL A 1 192 ? -20.278 15.492 11.069 1.00 88.62 192 VAL A C 1
ATOM 1483 O O . VAL A 1 192 ? -20.523 16.570 10.527 1.00 88.62 192 VAL A O 1
ATOM 1486 N N . GLU A 1 193 ? -20.210 15.383 12.389 1.00 86.50 193 GLU A N 1
ATOM 1487 C CA . GLU A 1 193 ? -20.299 16.510 13.320 1.00 86.50 193 GLU A CA 1
ATOM 1488 C C . GLU A 1 193 ? -19.028 16.562 14.166 1.00 86.50 193 GLU A C 1
ATOM 1490 O O . GLU A 1 193 ? -18.506 15.533 14.580 1.00 86.50 193 GLU A O 1
ATOM 1495 N N . LEU A 1 194 ? -18.478 17.758 14.381 1.00 81.19 194 LEU A N 1
ATOM 1496 C CA . LEU A 1 194 ? -17.261 17.912 15.173 1.00 81.19 194 LEU A CA 1
ATOM 1497 C C . LEU A 1 194 ? -17.537 17.452 16.609 1.00 81.19 194 LEU A C 1
ATOM 1499 O O . LEU A 1 194 ? -18.501 17.922 17.220 1.00 81.19 194 LEU A O 1
ATOM 1503 N N . VAL A 1 195 ? -16.684 16.581 17.153 1.00 79.00 195 VAL A N 1
ATOM 1504 C CA . VAL A 1 195 ? -16.811 16.139 18.547 1.00 79.00 195 VAL A CA 1
ATOM 1505 C C . VAL A 1 195 ? -16.638 17.368 19.434 1.00 79.00 195 VAL A C 1
ATOM 1507 O O . VAL A 1 195 ? -15.542 17.924 19.551 1.00 79.00 195 VAL A O 1
ATOM 1510 N N . LYS A 1 196 ? -17.735 17.845 20.028 1.00 62.31 196 LYS A N 1
ATOM 1511 C CA . LYS A 1 196 ? -17.678 18.963 20.970 1.00 62.31 196 LYS A CA 1
ATOM 1512 C C . LYS A 1 196 ? -16.898 18.488 22.197 1.00 62.31 196 LYS A C 1
ATOM 1514 O O . LYS A 1 196 ? -17.257 17.449 22.753 1.00 62.31 196 LYS A O 1
ATOM 1519 N N . PRO A 1 197 ? -15.863 19.216 22.655 1.00 42.62 197 PRO A N 1
ATOM 1520 C CA . PRO A 1 197 ? -15.277 18.927 23.953 1.00 42.62 197 PRO A CA 1
ATOM 1521 C C . PRO A 1 197 ? -16.395 19.038 24.989 1.00 42.62 197 PRO A C 1
ATOM 1523 O O . PRO A 1 197 ? -17.088 20.056 25.047 1.00 42.62 197 PRO A O 1
ATOM 1526 N N . VAL A 1 198 ? -16.608 17.970 25.758 1.00 41.88 198 VAL A N 1
ATOM 1527 C CA . VAL A 1 198 ? -17.555 17.967 26.872 1.00 41.88 198 VAL A CA 1
ATOM 1528 C C . VAL A 1 198 ? -17.092 19.056 27.834 1.00 41.88 198 VAL A C 1
ATOM 1530 O O . VAL A 1 198 ? -16.093 18.902 28.535 1.00 41.88 198 VAL A O 1
ATOM 1533 N N . ALA A 1 199 ? -17.781 20.196 27.812 1.00 39.84 199 ALA A N 1
ATOM 1534 C CA . ALA A 1 199 ? -17.646 21.204 28.842 1.00 39.84 199 ALA A CA 1
ATOM 1535 C C . ALA A 1 199 ? -18.006 20.523 30.163 1.00 39.84 199 ALA A C 1
ATOM 1537 O O . ALA A 1 199 ? -19.093 19.956 30.292 1.00 39.84 199 ALA A O 1
ATOM 1538 N N . ALA A 1 200 ? -17.059 20.525 31.100 1.00 35.25 200 ALA A N 1
ATOM 1539 C CA . ALA A 1 200 ? -17.259 20.027 32.445 1.00 35.25 200 ALA A CA 1
ATOM 1540 C C . ALA A 1 200 ? -18.545 20.639 33.011 1.00 35.25 200 ALA A C 1
ATOM 1542 O O . ALA A 1 200 ? -18.656 21.855 33.159 1.00 35.25 200 ALA A O 1
ATOM 1543 N N . VAL A 1 201 ? -19.534 19.790 33.282 1.00 37.00 201 VAL A N 1
ATOM 1544 C CA . VAL A 1 201 ? -20.713 20.188 34.040 1.00 37.00 201 VAL A CA 1
ATOM 1545 C C . VAL A 1 201 ? -20.233 20.403 35.470 1.00 37.00 201 VAL A C 1
ATOM 1547 O O . VAL A 1 201 ? -19.930 19.447 36.181 1.00 37.00 201 VAL A O 1
ATOM 1550 N N . GLU A 1 202 ? -20.111 21.667 35.868 1.00 36.03 202 GLU A N 1
ATOM 1551 C CA . GLU A 1 202 ? -19.936 22.063 37.260 1.00 36.03 202 GLU A CA 1
ATOM 1552 C C . GLU A 1 202 ? -21.133 21.549 38.070 1.00 36.03 202 GLU A C 1
ATOM 1554 O O . GLU A 1 202 ? -22.242 22.075 37.983 1.00 36.03 202 GLU A O 1
ATOM 1559 N N . GLN A 1 203 ? -20.917 20.498 38.861 1.00 34.16 203 GLN A N 1
ATOM 1560 C CA . GLN A 1 203 ? -21.817 20.135 39.948 1.00 34.16 203 GLN A CA 1
ATOM 1561 C C . GLN A 1 203 ? -21.304 20.792 41.228 1.00 34.16 203 GLN A C 1
ATOM 1563 O O . GLN A 1 203 ? -20.222 20.492 41.729 1.00 34.16 203 GLN A O 1
ATOM 1568 N N . THR A 1 204 ? -22.093 21.732 41.735 1.00 31.94 204 THR A N 1
ATOM 1569 C CA . THR A 1 204 ? -21.917 22.393 43.029 1.00 31.94 204 THR A CA 1
ATOM 1570 C C . THR A 1 204 ? -22.025 21.358 44.162 1.00 31.94 204 THR A C 1
ATOM 1572 O O . THR A 1 204 ? -23.005 20.611 44.181 1.00 31.94 204 THR A O 1
ATOM 1575 N N . PRO A 1 205 ? -21.091 21.293 45.131 1.00 35.94 205 PRO A N 1
ATOM 1576 C CA . PRO A 1 205 ? -21.222 20.385 46.261 1.00 35.94 205 PRO A CA 1
ATOM 1577 C C . PRO A 1 205 ? -22.026 21.046 47.388 1.00 35.94 205 PRO A C 1
ATOM 1579 O O . PRO A 1 205 ? -21.603 22.048 47.965 1.00 35.94 205 PRO A O 1
ATOM 1582 N N . ALA A 1 206 ? -23.177 20.461 47.727 1.00 33.91 206 ALA A N 1
ATOM 1583 C CA . ALA A 1 206 ? -23.807 20.661 49.027 1.00 33.91 206 ALA A CA 1
ATOM 1584 C C . ALA A 1 206 ? -23.204 19.657 50.023 1.00 33.91 206 ALA A C 1
ATOM 1586 O O . ALA A 1 206 ? -23.167 18.453 49.771 1.00 33.91 206 ALA A O 1
ATOM 1587 N N . ALA A 1 207 ? -22.692 20.189 51.129 1.00 31.62 207 ALA A N 1
ATOM 1588 C CA . ALA A 1 207 ? -22.116 19.459 52.246 1.00 31.62 207 ALA A CA 1
ATOM 1589 C C . ALA A 1 207 ? -23.187 18.670 53.023 1.00 31.62 207 ALA A C 1
ATOM 1591 O O . ALA A 1 207 ? -24.252 19.208 53.309 1.00 31.62 207 ALA A O 1
ATOM 1592 N N . ASP A 1 208 ? -22.923 17.402 53.351 1.00 29.11 208 ASP A N 1
ATOM 1593 C CA . ASP A 1 208 ? -22.498 16.961 54.693 1.00 29.11 208 ASP A CA 1
ATOM 1594 C C . ASP A 1 208 ? -22.723 15.451 54.928 1.00 29.11 208 ASP A C 1
ATOM 1596 O O . ASP A 1 208 ? -23.698 14.866 54.466 1.00 29.11 208 ASP A O 1
ATOM 1600 N N . ALA A 1 209 ? -21.826 14.894 55.758 1.00 28.39 209 ALA A N 1
ATOM 1601 C CA . ALA A 1 209 ? -21.917 13.656 56.556 1.00 28.39 209 ALA A CA 1
ATOM 1602 C C . ALA A 1 209 ? -21.076 12.425 56.127 1.00 28.39 209 ALA A C 1
ATOM 1604 O O . ALA A 1 209 ? -21.565 11.454 55.566 1.00 28.39 209 ALA A O 1
ATOM 1605 N N . ARG A 1 210 ? -19.793 12.501 56.519 1.00 32.84 210 ARG A N 1
ATOM 1606 C CA . ARG A 1 210 ? -18.983 11.550 57.325 1.00 32.84 210 ARG A CA 1
ATOM 1607 C C . ARG A 1 210 ? -18.874 10.051 56.963 1.00 32.84 210 ARG A C 1
ATOM 1609 O O . ARG A 1 210 ? -19.839 9.305 56.955 1.00 32.84 210 ARG A O 1
ATOM 1616 N N . GLU A 1 211 ? -17.592 9.658 56.933 1.00 31.98 211 GLU A N 1
ATOM 1617 C CA . GLU A 1 211 ? -16.992 8.363 57.310 1.00 31.98 211 GLU A CA 1
ATOM 1618 C C . GLU A 1 211 ? -17.145 7.167 56.356 1.00 31.98 211 GLU A C 1
ATOM 1620 O O . GLU A 1 211 ? -18.014 6.317 56.500 1.00 31.98 211 GLU A O 1
ATOM 1625 N N . ASN A 1 212 ? -16.190 7.055 55.423 1.00 29.05 212 ASN A N 1
ATOM 1626 C CA . ASN A 1 212 ? -15.200 5.965 55.395 1.00 29.05 212 ASN A CA 1
ATOM 1627 C C . ASN A 1 212 ? -14.181 6.235 54.274 1.00 29.05 212 ASN A C 1
ATOM 1629 O O . ASN A 1 212 ? -14.457 6.028 53.096 1.00 29.05 212 ASN A O 1
ATOM 1633 N N . SER A 1 213 ? -12.998 6.733 54.645 1.00 27.00 213 SER A N 1
ATOM 1634 C CA . SER A 1 213 ? -11.871 6.936 53.731 1.00 27.00 213 SER A CA 1
ATOM 1635 C C . SER A 1 213 ? -10.834 5.841 53.956 1.00 27.00 213 SER A C 1
ATOM 1637 O O . SER A 1 213 ? -10.221 5.784 55.020 1.00 27.00 213 SER A O 1
ATOM 1639 N N . ALA A 1 214 ? -10.632 4.999 52.942 1.00 27.61 214 ALA A N 1
ATOM 1640 C CA . ALA A 1 214 ? -9.358 4.345 52.665 1.00 27.61 214 ALA A CA 1
ATOM 1641 C C . ALA A 1 214 ? -9.263 4.007 51.164 1.00 27.61 214 ALA A C 1
ATOM 1643 O O . ALA A 1 214 ? -9.647 2.934 50.712 1.00 27.61 214 ALA A O 1
ATOM 1644 N N . ALA A 1 215 ? -8.717 4.989 50.441 1.00 30.28 215 ALA A N 1
ATOM 1645 C CA . ALA A 1 215 ? -7.783 4.869 49.320 1.00 30.28 215 ALA A CA 1
ATOM 1646 C C . ALA A 1 215 ? -8.262 4.275 47.978 1.00 30.28 215 ALA A C 1
ATOM 1648 O O . ALA A 1 215 ? -7.927 3.154 47.607 1.00 30.28 215 ALA A O 1
ATOM 1649 N N . ALA A 1 216 ? -8.848 5.149 47.158 1.00 29.95 216 ALA A N 1
ATOM 1650 C CA . ALA A 1 216 ? -8.518 5.239 45.737 1.00 29.95 216 ALA A CA 1
ATOM 1651 C C . ALA A 1 216 ? -8.329 6.722 45.355 1.00 29.95 216 ALA A C 1
ATOM 1653 O O . ALA A 1 216 ? -9.051 7.578 45.856 1.00 29.95 216 ALA A O 1
ATOM 1654 N N . ALA A 1 217 ? -7.374 6.973 44.453 1.00 33.12 217 ALA A N 1
ATOM 1655 C CA . ALA A 1 217 ? -7.024 8.240 43.790 1.00 33.12 217 ALA A CA 1
ATOM 1656 C C . ALA A 1 217 ? -6.092 9.227 44.531 1.00 33.12 217 ALA A C 1
ATOM 1658 O O . ALA A 1 217 ?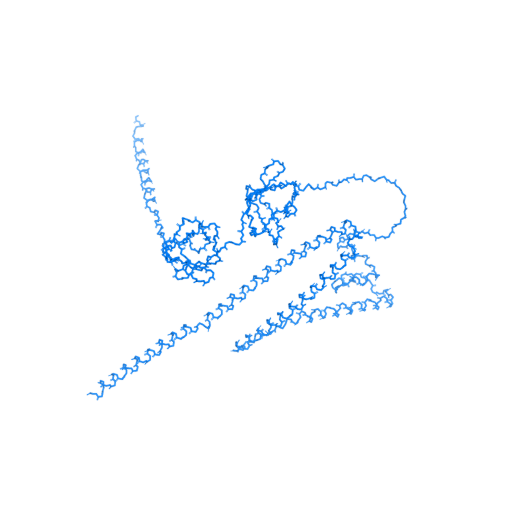 -6.487 9.964 45.428 1.00 33.12 217 ALA A O 1
ATOM 1659 N N . ASN A 1 218 ? -4.844 9.320 44.051 1.00 30.22 218 ASN A N 1
ATOM 1660 C CA . ASN A 1 218 ? -4.435 10.428 43.172 1.00 30.22 218 ASN A CA 1
ATOM 1661 C C . ASN A 1 218 ? -3.082 10.128 42.485 1.00 30.22 218 ASN A C 1
ATOM 1663 O O . ASN A 1 218 ? -2.206 9.520 43.104 1.00 30.22 218 ASN A O 1
ATOM 1667 N N . PRO A 1 219 ? -2.878 10.546 41.219 1.00 36.34 219 PRO A N 1
ATOM 1668 C CA . PRO A 1 219 ? -1.598 10.424 40.533 1.00 36.34 219 PRO A CA 1
ATOM 1669 C C . PRO A 1 219 ? -0.635 11.462 41.109 1.00 36.34 219 PRO A C 1
ATOM 1671 O O . PRO A 1 219 ? -0.706 12.654 40.816 1.00 36.34 219 PRO A O 1
ATOM 1674 N N . VAL A 1 220 ? 0.259 11.001 41.976 1.00 35.38 220 VAL A N 1
ATOM 1675 C CA . VAL A 1 220 ? 1.285 11.843 42.580 1.00 35.38 220 VAL A CA 1
ATOM 1676 C C . VAL A 1 220 ? 2.331 12.172 41.516 1.00 35.38 220 VAL A C 1
ATOM 1678 O O . VAL A 1 220 ? 3.057 11.303 41.034 1.00 35.38 220 VAL A O 1
ATOM 1681 N N . THR A 1 221 ? 2.413 13.448 41.148 1.00 40.38 221 THR A N 1
ATOM 1682 C CA . THR A 1 221 ? 3.525 14.013 40.380 1.00 40.38 221 THR A CA 1
ATOM 1683 C C . THR A 1 221 ? 4.851 13.602 41.031 1.00 40.38 221 THR A C 1
ATOM 1685 O O . THR A 1 221 ? 5.023 13.688 42.247 1.00 40.38 221 THR A O 1
ATOM 1688 N N . GLY A 1 222 ? 5.791 13.111 40.214 1.00 43.41 222 GLY A N 1
ATOM 1689 C CA . GLY A 1 222 ? 6.989 12.343 40.597 1.00 43.41 222 GLY A CA 1
ATOM 1690 C C . GLY A 1 222 ? 8.053 13.031 41.469 1.00 43.41 222 GLY A C 1
ATOM 1691 O O . GLY A 1 222 ? 9.233 12.734 41.333 1.00 43.41 222 GLY A O 1
ATOM 1692 N N . LYS A 1 223 ? 7.686 13.946 42.367 1.00 42.00 223 LYS A N 1
ATOM 1693 C CA . LYS A 1 223 ? 8.547 14.452 43.447 1.00 42.00 223 LYS A CA 1
ATOM 1694 C C . LYS A 1 223 ? 8.005 14.147 44.846 1.00 42.00 223 LYS A C 1
ATOM 1696 O O . LYS A 1 223 ? 8.811 14.023 45.764 1.00 42.00 223 LYS A O 1
ATOM 1701 N N . GLU A 1 224 ? 6.695 13.971 45.018 1.00 44.81 224 GLU A N 1
ATOM 1702 C CA . GLU A 1 224 ? 6.100 13.661 46.330 1.00 44.81 224 GLU A CA 1
ATOM 1703 C C . GLU A 1 224 ? 6.041 12.155 46.621 1.00 44.81 224 GLU A C 1
ATOM 1705 O O . GLU A 1 224 ? 6.281 11.750 47.758 1.00 44.81 224 GLU A O 1
ATOM 1710 N N . TYR A 1 225 ? 5.869 11.320 45.586 1.00 50.28 225 TYR A N 1
ATOM 1711 C CA . TYR A 1 225 ? 5.889 9.851 45.693 1.00 50.28 225 TYR A CA 1
ATOM 1712 C C . TYR A 1 225 ? 7.170 9.336 46.371 1.00 50.28 225 TYR A C 1
ATOM 1714 O O . TYR A 1 225 ? 7.149 8.390 47.151 1.00 50.28 225 TYR A O 1
ATOM 1722 N N . PHE A 1 226 ? 8.297 10.006 46.118 1.00 50.22 226 PHE A N 1
ATOM 1723 C CA . PHE A 1 226 ? 9.615 9.588 46.596 1.00 50.22 226 PHE A CA 1
ATOM 1724 C C . PHE A 1 226 ? 9.972 10.089 48.001 1.00 50.22 226 PHE A C 1
ATOM 1726 O O . PHE A 1 226 ? 10.998 9.675 48.535 1.00 50.22 226 PHE A O 1
ATOM 1733 N N . ARG A 1 227 ? 9.180 10.989 48.603 1.00 51.47 227 ARG A N 1
ATOM 1734 C CA . ARG A 1 227 ? 9.462 11.516 49.953 1.00 51.47 227 ARG A CA 1
ATOM 1735 C C . ARG A 1 227 ? 8.793 10.722 51.073 1.00 51.47 227 ARG A C 1
ATOM 1737 O O . ARG A 1 227 ? 9.346 10.688 52.166 1.00 51.47 227 ARG A O 1
ATOM 1744 N N . ASN A 1 228 ? 7.670 10.062 50.791 1.00 54.44 228 ASN A N 1
ATOM 1745 C CA . ASN A 1 228 ? 6.833 9.399 51.798 1.00 54.44 228 ASN A CA 1
ATOM 1746 C C . ASN A 1 228 ? 6.662 7.895 51.522 1.00 54.44 228 ASN A C 1
ATOM 1748 O O . ASN A 1 228 ? 5.594 7.340 51.768 1.00 54.44 228 ASN A O 1
ATOM 1752 N N . PHE A 1 229 ? 7.679 7.240 50.956 1.00 57.88 229 PHE A N 1
ATOM 1753 C CA . PHE A 1 229 ? 7.579 5.825 50.605 1.00 57.88 229 PHE A CA 1
ATOM 1754 C C . PHE A 1 229 ? 7.433 4.952 51.861 1.00 57.88 229 PHE A C 1
ATOM 1756 O O . PHE A 1 229 ? 8.337 4.900 52.696 1.00 57.88 229 PHE A O 1
ATOM 1763 N N . ASP A 1 230 ? 6.298 4.261 51.972 1.00 63.78 230 ASP A N 1
ATOM 1764 C CA . ASP A 1 230 ? 6.040 3.268 53.012 1.00 63.78 230 ASP A CA 1
ATOM 1765 C C . ASP A 1 230 ? 6.768 1.952 52.677 1.00 63.78 230 ASP A C 1
ATOM 1767 O O . ASP A 1 230 ? 6.676 1.425 51.566 1.00 63.78 230 ASP A O 1
ATOM 1771 N N . LEU A 1 231 ? 7.473 1.391 53.661 1.00 63.97 231 LEU A N 1
ATOM 1772 C CA . LEU A 1 231 ? 8.160 0.100 53.569 1.00 63.97 231 LEU A CA 1
ATOM 1773 C C . LEU A 1 231 ? 7.198 -1.053 53.242 1.00 63.97 231 LEU A C 1
ATOM 1775 O O . LEU A 1 231 ? 7.617 -2.060 52.675 1.00 63.97 231 LEU A O 1
ATOM 1779 N N . ASN A 1 232 ? 5.902 -0.893 53.517 1.00 63.06 232 ASN A N 1
ATOM 1780 C CA . ASN A 1 232 ? 4.868 -1.848 53.115 1.00 63.06 232 ASN A CA 1
ATOM 1781 C C . ASN A 1 232 ? 4.676 -1.946 51.589 1.00 63.06 232 ASN A C 1
ATOM 1783 O O . ASN A 1 232 ? 3.965 -2.827 51.110 1.00 63.06 232 ASN A O 1
ATOM 1787 N N . HIS A 1 233 ? 5.301 -1.065 50.806 1.00 64.00 233 HIS A N 1
ATOM 1788 C CA . HIS A 1 233 ? 5.257 -1.083 49.345 1.00 64.00 233 HIS A CA 1
ATOM 1789 C C . HIS A 1 233 ? 6.581 -1.509 48.708 1.00 64.00 233 HIS A C 1
ATOM 1791 O O . HIS A 1 233 ? 6.743 -1.367 47.500 1.00 64.00 233 HIS A O 1
ATOM 1797 N N . LEU A 1 234 ? 7.512 -2.086 49.478 1.00 63.62 234 LEU A N 1
ATOM 1798 C CA . LEU A 1 234 ? 8.796 -2.601 48.979 1.00 63.62 234 LEU A CA 1
ATOM 1799 C C . LEU A 1 234 ? 8.663 -3.491 47.737 1.00 63.62 234 LEU A C 1
ATOM 1801 O O . LEU A 1 234 ? 9.487 -3.412 46.824 1.00 63.62 234 LEU A O 1
ATOM 1805 N N . ASP A 1 235 ? 7.602 -4.291 47.665 1.00 63.19 235 ASP A N 1
ATOM 1806 C CA . ASP A 1 235 ? 7.370 -5.211 46.555 1.00 63.19 235 ASP A CA 1
ATOM 1807 C C . ASP A 1 235 ? 7.008 -4.523 45.234 1.00 63.19 235 ASP A C 1
ATOM 1809 O O . ASP A 1 235 ? 7.265 -5.096 44.172 1.00 63.19 235 ASP A O 1
ATOM 1813 N N . SER A 1 236 ? 6.509 -3.280 45.274 1.00 66.31 236 SER A N 1
ATOM 1814 C CA . SER A 1 236 ? 6.152 -2.496 44.082 1.00 66.31 236 SER A CA 1
ATOM 1815 C C . SER A 1 236 ? 7.367 -1.912 43.350 1.00 66.31 236 SER A C 1
ATOM 1817 O O . SER A 1 236 ? 7.242 -1.430 42.223 1.00 66.31 236 SER A O 1
ATOM 1819 N N . ILE A 1 237 ? 8.561 -1.983 43.949 1.00 68.56 237 ILE A N 1
ATOM 1820 C CA . ILE A 1 237 ? 9.802 -1.526 43.323 1.00 68.56 237 ILE A CA 1
ATOM 1821 C C . ILE A 1 237 ? 10.254 -2.553 42.280 1.00 68.56 237 ILE A C 1
ATOM 1823 O O . ILE A 1 237 ? 10.574 -3.696 42.612 1.00 68.56 237 ILE A O 1
ATOM 1827 N N . GLN A 1 238 ? 10.315 -2.120 41.019 1.00 65.31 238 GLN A N 1
ATOM 1828 C CA . GLN A 1 238 ? 10.648 -2.969 39.866 1.00 65.31 238 GLN A CA 1
ATOM 1829 C C . GLN A 1 238 ? 12.033 -2.695 39.261 1.00 65.31 238 GLN A C 1
ATOM 1831 O O . GLN A 1 238 ? 12.433 -3.377 38.323 1.00 65.31 238 GLN A O 1
ATOM 1836 N N . SER A 1 239 ? 12.780 -1.699 39.751 1.00 65.31 239 SER A N 1
ATOM 1837 C CA . SER A 1 239 ? 14.115 -1.399 39.218 1.00 65.31 239 SER A CA 1
ATOM 1838 C C . SER A 1 239 ? 15.097 -0.932 40.285 1.00 65.31 239 SER A C 1
ATOM 1840 O O . SER A 1 239 ? 14.727 -0.269 41.257 1.00 65.31 239 SER A O 1
ATOM 1842 N N . LEU A 1 240 ? 16.377 -1.233 40.053 1.00 65.50 240 LEU A N 1
ATOM 1843 C CA . LEU A 1 240 ? 17.487 -0.819 40.911 1.00 65.50 240 LEU A CA 1
ATOM 1844 C C . LEU A 1 240 ? 17.588 0.716 41.008 1.00 65.50 240 LEU A C 1
ATOM 1846 O O . LEU A 1 240 ? 17.883 1.263 42.065 1.00 65.50 240 LEU A O 1
ATOM 1850 N N . THR A 1 241 ? 17.290 1.429 39.920 1.00 63.50 241 THR A N 1
ATOM 1851 C CA . THR A 1 241 ? 17.300 2.899 39.875 1.00 63.50 241 THR A CA 1
ATOM 1852 C C . THR A 1 241 ? 16.221 3.503 40.771 1.00 63.50 241 THR A C 1
ATOM 1854 O O . THR A 1 241 ? 16.500 4.443 41.515 1.00 63.50 241 THR A O 1
ATOM 1857 N N . VAL A 1 242 ? 15.005 2.944 40.745 1.00 64.19 242 VAL A N 1
ATOM 1858 C CA . VAL A 1 242 ? 13.903 3.366 41.626 1.00 64.19 242 VAL A CA 1
ATOM 1859 C C . VAL A 1 242 ? 14.213 3.004 43.080 1.00 64.19 242 VAL A C 1
ATOM 1861 O O . VAL A 1 242 ? 13.996 3.827 43.966 1.00 64.19 242 VAL A O 1
ATOM 1864 N N . PHE A 1 243 ? 14.811 1.832 43.319 1.00 70.38 243 PHE A N 1
ATOM 1865 C CA . PHE A 1 243 ? 15.286 1.419 44.640 1.00 70.38 243 PHE A CA 1
ATOM 1866 C C . PHE A 1 243 ? 16.277 2.440 45.228 1.00 70.38 243 PHE A C 1
ATOM 1868 O O . PHE A 1 243 ? 16.047 2.982 46.307 1.00 70.38 243 PHE A O 1
ATOM 1875 N N . TYR A 1 244 ? 17.335 2.802 44.496 1.00 64.69 244 TYR A N 1
ATOM 1876 C CA . TYR A 1 244 ? 18.301 3.799 44.970 1.00 64.69 244 TYR A CA 1
ATOM 1877 C C . TYR A 1 244 ? 17.700 5.198 45.135 1.00 64.69 244 TYR A C 1
ATOM 1879 O O . TYR A 1 244 ? 18.070 5.903 46.070 1.00 64.69 244 TYR A O 1
ATOM 1887 N N . ALA A 1 245 ? 16.771 5.613 44.270 1.00 63.12 245 ALA A N 1
ATOM 1888 C CA . ALA A 1 245 ? 16.131 6.926 44.367 1.00 63.12 245 ALA A CA 1
ATOM 1889 C C . ALA A 1 245 ? 15.306 7.090 45.656 1.00 63.12 245 ALA A C 1
ATOM 1891 O O . ALA A 1 245 ? 15.322 8.165 46.255 1.00 63.12 245 ALA A O 1
ATOM 1892 N N . ILE A 1 246 ? 14.637 6.021 46.095 1.00 67.19 246 ILE A N 1
ATOM 1893 C CA . ILE A 1 246 ? 13.840 5.987 47.326 1.00 67.19 246 ILE A CA 1
ATOM 1894 C C . ILE A 1 246 ? 14.756 5.929 48.556 1.00 67.19 246 ILE A C 1
ATOM 1896 O O . ILE A 1 246 ? 14.608 6.718 49.488 1.00 67.19 246 ILE A O 1
ATOM 1900 N N . PHE A 1 247 ? 15.751 5.038 48.548 1.00 65.69 247 PHE A N 1
ATOM 1901 C CA . PHE A 1 247 ? 16.557 4.756 49.740 1.00 65.69 247 PHE A CA 1
ATOM 1902 C C . PHE A 1 247 ? 17.771 5.674 49.938 1.00 65.69 247 PHE A C 1
ATOM 1904 O O . PHE A 1 247 ? 18.367 5.661 51.013 1.00 65.69 247 PHE A O 1
ATOM 1911 N N . LYS A 1 248 ? 18.106 6.545 48.973 1.00 59.12 248 LYS A N 1
ATOM 1912 C CA . LYS A 1 248 ? 19.205 7.527 49.093 1.00 59.12 248 LYS A CA 1
ATOM 1913 C C . LYS A 1 248 ? 19.051 8.486 50.284 1.00 59.12 248 LYS A C 1
ATOM 1915 O O . LYS A 1 248 ? 20.056 8.976 50.791 1.00 59.12 248 LYS A O 1
ATOM 1920 N N . ASN A 1 249 ? 17.819 8.745 50.728 1.00 55.69 249 ASN A N 1
ATOM 1921 C CA . ASN A 1 249 ? 17.519 9.689 51.812 1.00 55.69 249 ASN A CA 1
ATOM 1922 C C . ASN A 1 249 ? 17.048 9.010 53.112 1.00 55.69 249 ASN A C 1
ATOM 1924 O O . ASN A 1 249 ? 16.651 9.704 54.047 1.00 55.69 249 ASN A O 1
ATOM 1928 N N . VAL A 1 250 ? 17.079 7.674 53.195 1.00 64.25 250 VAL A N 1
ATOM 1929 C CA . VAL A 1 250 ? 16.585 6.930 54.363 1.00 64.25 250 VAL A CA 1
ATOM 1930 C C . VAL A 1 250 ? 17.746 6.581 55.300 1.00 64.25 250 VAL A C 1
ATOM 1932 O O . VAL A 1 250 ? 18.737 5.972 54.898 1.00 64.25 250 VAL A O 1
ATOM 1935 N N . SER A 1 251 ? 17.636 6.960 56.577 1.00 57.59 251 SER A N 1
ATOM 1936 C CA . SER A 1 251 ? 18.666 6.670 57.583 1.00 57.59 251 SER A CA 1
ATOM 1937 C C . SER A 1 251 ? 18.631 5.196 58.006 1.00 57.59 251 SER A C 1
ATOM 1939 O O . SER A 1 251 ? 17.807 4.780 58.815 1.00 57.59 251 SER A O 1
ATOM 1941 N N . MET A 1 252 ? 19.578 4.406 57.495 1.00 60.38 252 MET A N 1
ATOM 1942 C CA . MET A 1 252 ? 19.738 2.969 57.789 1.00 60.38 252 MET A CA 1
ATOM 1943 C C . MET A 1 252 ? 20.119 2.657 59.254 1.00 60.38 252 MET A C 1
ATOM 1945 O O . MET A 1 252 ? 20.092 1.497 59.675 1.00 60.38 252 MET A O 1
ATOM 1949 N N . LYS A 1 253 ? 20.509 3.677 60.036 1.00 58.94 253 LYS A N 1
ATOM 1950 C CA . LYS A 1 253 ? 21.075 3.515 61.388 1.00 58.94 253 LYS A CA 1
ATOM 1951 C C . LYS A 1 253 ? 20.070 3.014 62.431 1.00 58.94 253 LYS A C 1
ATOM 1953 O O . LYS A 1 253 ? 20.496 2.349 63.367 1.00 58.94 253 LYS A O 1
ATOM 1958 N N . ASN A 1 254 ? 18.772 3.270 62.243 1.00 59.25 254 ASN A N 1
ATOM 1959 C CA . ASN A 1 254 ? 17.725 2.959 63.230 1.00 59.25 254 ASN A CA 1
ATOM 1960 C C . ASN A 1 254 ? 16.692 1.928 62.733 1.00 59.25 254 ASN A C 1
ATOM 1962 O O . ASN A 1 254 ? 15.620 1.812 63.318 1.00 59.25 254 ASN A O 1
ATOM 1966 N N . MET A 1 255 ? 16.981 1.203 61.647 1.00 69.75 255 MET A N 1
ATOM 1967 C CA . MET A 1 255 ? 16.092 0.146 61.148 1.00 69.75 255 MET A CA 1
ATOM 1968 C C . MET A 1 255 ? 16.210 -1.124 61.990 1.00 69.75 255 MET A C 1
ATOM 1970 O O . MET A 1 255 ? 17.316 -1.529 62.361 1.00 69.75 255 MET A O 1
ATOM 1974 N N . ASP A 1 256 ? 15.079 -1.777 62.235 1.00 77.88 256 ASP A N 1
ATOM 1975 C CA . ASP A 1 256 ? 15.028 -3.106 62.830 1.00 77.88 256 ASP A CA 1
ATOM 1976 C C . ASP A 1 256 ? 15.623 -4.162 61.879 1.00 77.88 256 ASP A C 1
ATOM 1978 O O . ASP A 1 256 ? 15.671 -4.004 60.654 1.00 77.88 256 ASP A O 1
ATOM 1982 N N . ALA A 1 257 ? 16.114 -5.260 62.456 1.00 72.81 257 ALA A N 1
ATOM 1983 C CA . ALA A 1 257 ? 16.822 -6.296 61.708 1.00 72.81 257 ALA A CA 1
ATOM 1984 C C . ALA A 1 257 ? 15.942 -6.982 60.645 1.00 72.81 257 ALA A C 1
ATOM 1986 O O . ALA A 1 257 ? 16.456 -7.383 59.601 1.00 72.81 257 ALA A O 1
ATOM 1987 N N . ALA A 1 258 ? 14.628 -7.083 60.879 1.00 71.69 258 ALA A N 1
ATOM 1988 C CA . ALA A 1 258 ? 13.701 -7.719 59.948 1.00 71.69 258 ALA A CA 1
ATOM 1989 C C . ALA A 1 258 ? 13.451 -6.847 58.706 1.00 71.69 258 ALA A C 1
ATOM 1991 O O . ALA A 1 258 ? 13.490 -7.352 57.584 1.00 71.69 258 ALA A O 1
ATOM 1992 N N . THR A 1 259 ? 13.279 -5.534 58.878 1.00 70.88 259 THR A N 1
ATOM 1993 C CA . THR A 1 259 ? 13.181 -4.592 57.749 1.00 70.88 259 THR A CA 1
ATOM 1994 C C . THR A 1 259 ? 14.464 -4.555 56.923 1.00 70.88 259 THR A C 1
ATOM 1996 O O . THR A 1 259 ? 14.406 -4.534 55.693 1.00 70.88 259 THR A O 1
ATOM 1999 N N . ARG A 1 260 ? 15.632 -4.610 57.577 1.00 72.44 260 ARG A N 1
ATOM 2000 C CA . ARG A 1 260 ? 16.924 -4.654 56.878 1.00 72.44 260 ARG A CA 1
ATOM 2001 C C . ARG A 1 260 ? 17.070 -5.915 56.022 1.00 72.44 260 ARG A C 1
ATOM 2003 O O . ARG A 1 260 ? 17.489 -5.814 54.876 1.00 72.44 260 ARG A O 1
ATOM 2010 N N . ALA A 1 261 ? 16.658 -7.072 56.541 1.00 74.25 261 ALA A N 1
ATOM 2011 C CA . ALA A 1 261 ? 16.670 -8.322 55.782 1.00 74.25 261 ALA A CA 1
ATOM 2012 C C . ALA A 1 261 ? 15.759 -8.256 54.542 1.00 74.25 261 ALA A C 1
ATOM 2014 O O . ALA A 1 261 ? 16.180 -8.629 53.453 1.00 74.25 261 ALA A O 1
ATOM 2015 N N . ARG A 1 262 ? 14.549 -7.691 54.672 1.00 75.19 262 ARG A N 1
ATOM 2016 C CA . ARG A 1 262 ? 13.625 -7.510 53.534 1.00 75.19 262 ARG A CA 1
ATOM 2017 C C . ARG A 1 262 ? 14.183 -6.580 52.456 1.00 75.19 262 ARG A C 1
ATOM 2019 O O . ARG A 1 262 ? 13.998 -6.837 51.268 1.00 75.19 262 ARG A O 1
ATOM 2026 N N . LEU A 1 263 ? 14.867 -5.511 52.860 1.00 75.44 263 LEU A N 1
ATOM 2027 C CA . LEU A 1 263 ? 15.549 -4.600 51.938 1.00 75.44 263 LEU A CA 1
ATOM 2028 C C . LEU A 1 263 ? 16.681 -5.300 51.185 1.00 75.44 263 LEU A C 1
ATOM 2030 O O . LEU A 1 263 ? 16.780 -5.148 49.968 1.00 75.44 263 LEU A O 1
ATOM 2034 N N . ASP A 1 264 ? 17.495 -6.085 51.891 1.00 74.75 264 ASP A N 1
ATOM 2035 C CA . ASP A 1 264 ? 18.593 -6.846 51.294 1.00 74.75 264 ASP A CA 1
ATOM 2036 C C . ASP A 1 264 ? 18.085 -7.923 50.327 1.00 74.75 264 ASP A C 1
ATOM 2038 O O . ASP A 1 264 ? 18.646 -8.092 49.243 1.00 74.75 264 ASP A O 1
ATOM 2042 N N . ASP A 1 265 ? 17.004 -8.623 50.672 1.00 77.25 265 ASP A N 1
ATOM 2043 C CA . ASP A 1 265 ? 16.396 -9.632 49.802 1.00 77.25 265 ASP A CA 1
ATOM 2044 C C . ASP A 1 265 ? 15.805 -8.999 48.538 1.00 77.25 265 ASP A C 1
ATOM 2046 O O . ASP A 1 265 ? 16.028 -9.492 47.428 1.00 77.25 265 ASP A O 1
ATOM 2050 N N . LYS A 1 266 ? 15.129 -7.849 48.674 1.00 73.62 266 LYS A N 1
ATOM 2051 C CA . LYS A 1 266 ? 14.607 -7.102 47.524 1.00 73.62 266 LYS A CA 1
ATOM 2052 C C . LYS A 1 266 ? 15.729 -6.551 46.648 1.00 73.62 266 LYS A C 1
ATOM 2054 O O . LYS A 1 266 ? 15.636 -6.608 45.422 1.00 73.62 266 LYS A O 1
ATOM 2059 N N . PHE A 1 267 ? 16.805 -6.056 47.254 1.00 76.38 267 PHE A N 1
ATOM 2060 C CA . PHE A 1 267 ? 17.989 -5.611 46.529 1.00 76.38 267 PHE A CA 1
ATOM 2061 C C . PHE A 1 267 ? 18.611 -6.760 45.732 1.00 76.38 267 PHE A C 1
ATOM 2063 O O . PHE A 1 267 ? 18.819 -6.616 44.530 1.00 76.38 267 PHE A O 1
ATOM 2070 N N . LYS A 1 268 ? 18.827 -7.925 46.356 1.00 73.25 268 LYS A N 1
ATOM 2071 C CA . LYS A 1 268 ? 19.339 -9.122 45.670 1.00 73.25 268 LYS A CA 1
ATOM 2072 C C . LYS A 1 268 ? 18.431 -9.545 44.522 1.00 73.25 268 LYS A C 1
ATOM 2074 O O . LYS A 1 268 ? 18.932 -9.782 43.431 1.00 73.25 268 LYS A O 1
ATOM 2079 N N . GLN A 1 269 ? 17.112 -9.560 44.725 1.00 76.19 269 GLN A N 1
ATOM 2080 C CA . GLN A 1 269 ? 16.147 -9.866 43.668 1.00 76.19 269 GLN A CA 1
ATOM 2081 C C . GLN A 1 269 ? 16.293 -8.913 42.472 1.00 76.19 269 GLN A C 1
ATOM 2083 O O . GLN A 1 269 ? 16.332 -9.364 41.329 1.00 76.19 269 GLN A O 1
ATOM 2088 N N . LEU A 1 270 ? 16.396 -7.605 42.725 1.00 70.81 270 LEU A N 1
ATOM 2089 C CA . LEU A 1 270 ? 16.540 -6.594 41.676 1.00 70.81 270 LEU A CA 1
ATOM 2090 C C . LEU A 1 270 ? 17.909 -6.662 40.982 1.00 70.81 270 LEU A C 1
ATOM 2092 O O . LEU A 1 270 ? 17.980 -6.448 39.773 1.00 70.81 270 LEU A O 1
ATOM 2096 N N . VAL A 1 271 ? 18.981 -6.993 41.710 1.00 72.19 271 VAL A N 1
ATOM 2097 C CA . VAL A 1 271 ? 20.311 -7.245 41.132 1.00 72.19 271 VAL A CA 1
ATOM 2098 C C . VAL A 1 271 ? 20.278 -8.479 40.241 1.00 72.19 271 VAL A C 1
ATOM 2100 O O . VAL A 1 271 ? 20.706 -8.390 39.099 1.00 72.19 271 VAL A O 1
ATOM 2103 N N . THR A 1 272 ? 19.706 -9.595 40.697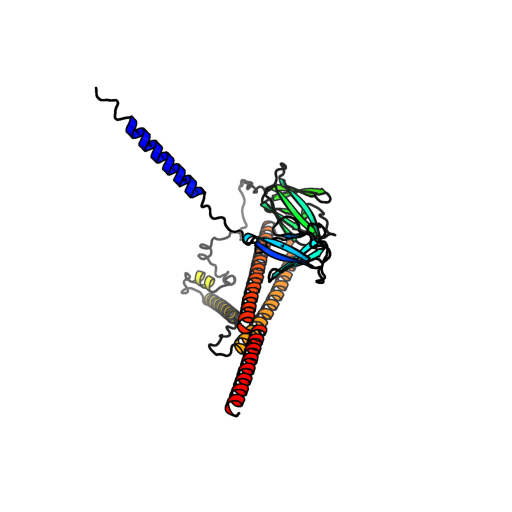 1.00 71.44 272 THR A N 1
ATOM 2104 C CA . THR A 1 272 ? 19.573 -10.814 39.886 1.00 71.44 272 THR A CA 1
ATOM 2105 C C . THR A 1 272 ? 18.707 -10.571 38.651 1.00 71.44 272 THR A C 1
ATOM 2107 O O . THR A 1 272 ? 19.076 -10.982 37.559 1.00 71.44 272 THR A O 1
ATOM 2110 N N . GLN A 1 273 ? 17.602 -9.830 38.772 1.00 68.81 273 GLN A N 1
ATOM 2111 C CA . GLN A 1 273 ? 16.779 -9.443 37.621 1.00 68.81 273 GLN A CA 1
ATOM 2112 C C . GLN A 1 273 ? 17.540 -8.552 36.635 1.00 68.81 273 GLN A C 1
ATOM 2114 O O . GLN A 1 273 ? 17.395 -8.725 35.423 1.00 68.81 273 GLN A O 1
ATOM 2119 N N . LEU A 1 274 ? 18.364 -7.625 37.131 1.00 65.25 274 LEU A N 1
ATOM 2120 C CA . LEU A 1 274 ? 19.208 -6.788 36.290 1.00 65.25 274 LEU A CA 1
ATOM 2121 C C . LEU A 1 274 ? 20.299 -7.622 35.616 1.00 65.25 274 LEU A C 1
ATOM 2123 O O . LEU A 1 274 ? 20.448 -7.516 34.408 1.00 65.25 274 LEU A O 1
ATOM 2127 N N . GLU A 1 275 ? 21.005 -8.486 36.338 1.00 63.78 275 GLU A N 1
ATOM 2128 C CA . GLU A 1 275 ? 22.013 -9.396 35.786 1.00 63.78 275 GLU A CA 1
ATOM 2129 C C . GLU A 1 275 ? 21.412 -10.351 34.756 1.00 63.78 275 GLU A C 1
ATOM 2131 O O . GLU A 1 275 ? 21.994 -10.532 33.693 1.00 63.78 275 GLU A O 1
ATOM 2136 N N . ASP A 1 276 ? 20.219 -10.891 35.000 1.00 60.31 276 ASP A N 1
ATOM 2137 C CA . ASP A 1 276 ? 19.497 -11.730 34.046 1.00 60.31 276 ASP A CA 1
ATOM 2138 C C . ASP A 1 276 ? 19.001 -10.933 32.840 1.00 60.31 276 ASP A C 1
ATOM 2140 O O . ASP A 1 276 ? 18.951 -11.465 31.732 1.00 60.31 276 ASP A O 1
ATOM 2144 N N . SER A 1 277 ? 18.621 -9.665 33.018 1.00 54.12 277 SER A N 1
ATOM 2145 C CA . SER A 1 277 ? 18.256 -8.774 31.909 1.00 54.12 277 SER A CA 1
ATOM 2146 C C . SER A 1 277 ? 19.482 -8.362 31.094 1.00 54.12 277 SER A C 1
ATOM 2148 O O . SER A 1 277 ? 19.420 -8.329 29.872 1.00 54.12 277 SER A O 1
ATOM 2150 N N . VAL A 1 278 ? 20.622 -8.133 31.749 1.00 52.72 278 VAL A N 1
ATOM 2151 C CA . VAL A 1 278 ? 21.899 -7.799 31.124 1.00 52.72 278 VAL A CA 1
ATOM 2152 C C . VAL A 1 278 ? 22.460 -9.024 30.423 1.00 52.72 278 VAL A C 1
ATOM 2154 O O . VAL A 1 278 ? 22.903 -8.873 29.300 1.00 52.72 278 VAL A O 1
ATOM 2157 N N . ARG A 1 279 ? 22.368 -10.232 30.994 1.00 52.97 279 ARG A N 1
ATOM 2158 C CA . ARG A 1 279 ? 22.737 -11.504 30.344 1.00 52.97 279 ARG A CA 1
ATOM 2159 C C . ARG A 1 279 ? 21.822 -11.836 29.168 1.00 52.97 279 ARG A C 1
ATOM 2161 O O . ARG A 1 279 ? 22.315 -12.266 28.131 1.00 52.97 279 ARG A O 1
ATOM 2168 N N . ARG A 1 280 ? 20.513 -11.581 29.280 1.00 53.88 280 ARG A N 1
ATOM 2169 C CA . ARG A 1 280 ? 19.571 -11.712 28.154 1.00 53.88 280 ARG A CA 1
ATOM 2170 C C . ARG A 1 280 ? 19.822 -10.667 27.060 1.00 53.88 280 ARG A C 1
ATOM 2172 O O . ARG A 1 280 ? 19.756 -11.018 25.889 1.00 53.88 280 ARG A O 1
ATOM 2179 N N . ASN A 1 281 ? 20.213 -9.444 27.421 1.00 46.88 281 ASN A N 1
ATOM 2180 C CA . ASN A 1 281 ? 20.607 -8.391 26.477 1.00 46.88 281 ASN A CA 1
ATOM 2181 C C . ASN A 1 281 ? 22.063 -8.522 25.972 1.00 46.88 281 ASN A C 1
ATOM 2183 O O . ASN A 1 281 ? 22.392 -7.944 24.943 1.00 46.88 281 ASN A O 1
ATOM 2187 N N . HIS A 1 282 ? 22.935 -9.286 26.643 1.00 39.62 282 HIS A N 1
ATOM 2188 C CA . HIS A 1 282 ? 24.308 -9.607 26.206 1.00 39.62 282 HIS A CA 1
ATOM 2189 C C . HIS A 1 282 ? 24.396 -10.873 25.354 1.00 39.62 282 HIS A C 1
ATOM 2191 O O . HIS A 1 282 ? 25.461 -11.165 24.821 1.00 39.62 282 HIS A O 1
ATOM 2197 N N . ASN A 1 283 ? 23.284 -11.581 25.151 1.00 38.72 283 ASN A N 1
ATOM 2198 C CA . ASN A 1 283 ? 23.169 -12.547 24.061 1.00 38.72 283 ASN A CA 1
ATOM 2199 C C . ASN A 1 283 ? 22.827 -11.874 22.719 1.00 38.72 283 ASN A C 1
ATOM 2201 O O . ASN A 1 283 ? 22.431 -12.547 21.771 1.00 38.72 283 ASN A O 1
ATOM 2205 N N . VAL A 1 284 ? 23.087 -10.567 22.588 1.00 42.81 284 VAL A N 1
ATOM 2206 C CA . VAL A 1 284 ? 23.666 -10.065 21.340 1.00 42.81 284 VAL A CA 1
ATOM 2207 C C . VAL A 1 284 ? 25.018 -10.759 21.218 1.00 42.81 284 VAL A C 1
ATOM 2209 O O . VAL A 1 284 ? 26.015 -10.308 21.780 1.00 42.81 284 VAL A O 1
ATOM 2212 N N . PHE A 1 285 ? 25.043 -11.900 20.529 1.00 40.75 285 PHE A N 1
ATOM 2213 C CA . PHE A 1 285 ? 26.267 -12.471 19.991 1.00 40.75 285 PHE A CA 1
ATOM 2214 C C . PHE A 1 285 ? 26.874 -11.394 19.083 1.00 40.75 285 PHE A C 1
ATOM 2216 O O . PHE A 1 285 ? 26.624 -11.362 17.885 1.00 40.75 285 PHE A O 1
ATOM 2223 N N . MET A 1 286 ? 27.640 -10.457 19.651 1.00 38.47 286 MET A N 1
ATOM 2224 C CA . MET A 1 286 ? 28.611 -9.677 18.903 1.00 38.47 286 MET A CA 1
ATOM 2225 C C . MET A 1 286 ? 29.684 -10.675 18.488 1.00 38.47 286 MET A C 1
ATOM 2227 O O . MET A 1 286 ? 30.742 -10.783 19.111 1.00 38.47 286 MET A O 1
ATOM 2231 N N . GLY A 1 287 ? 29.379 -11.457 17.452 1.00 41.34 287 GLY A N 1
ATOM 2232 C CA . GLY A 1 287 ? 30.393 -12.123 16.670 1.00 41.34 287 GLY A CA 1
ATOM 2233 C C . GLY A 1 287 ? 31.306 -11.019 16.176 1.00 41.34 287 GLY A C 1
ATOM 2234 O O . GLY A 1 287 ? 30.938 -10.258 15.286 1.00 41.34 287 GLY A O 1
ATOM 2235 N N . ARG A 1 288 ? 32.456 -10.861 16.834 1.00 44.78 288 ARG A N 1
ATOM 2236 C CA . ARG A 1 288 ? 33.532 -9.998 16.359 1.00 44.78 288 ARG A CA 1
ATOM 2237 C C . ARG A 1 288 ? 33.755 -10.372 14.895 1.00 44.78 288 ARG A C 1
ATOM 2239 O O . ARG A 1 288 ? 34.200 -11.489 14.639 1.00 44.78 288 ARG A O 1
ATOM 2246 N N . ILE A 1 289 ? 33.439 -9.469 13.965 1.00 45.34 289 ILE A N 1
ATOM 2247 C CA . ILE A 1 289 ? 34.041 -9.514 12.632 1.00 45.34 289 ILE A CA 1
ATOM 2248 C C . ILE A 1 289 ? 35.533 -9.430 12.925 1.00 45.34 289 ILE A C 1
ATOM 2250 O O . ILE A 1 289 ? 36.009 -8.440 13.483 1.00 45.34 289 ILE A O 1
ATOM 2254 N N . SER A 1 290 ? 36.235 -10.538 12.736 1.00 42.91 290 SER A N 1
ATOM 2255 C CA . SER A 1 290 ? 37.662 -10.575 13.006 1.00 42.91 290 SER A CA 1
ATOM 2256 C C . SER A 1 290 ? 38.348 -9.802 11.881 1.00 42.91 290 SER A C 1
ATOM 2258 O O . SER A 1 290 ? 37.970 -9.980 10.730 1.00 42.91 290 SER A O 1
ATOM 2260 N N . ASP A 1 291 ? 39.400 -9.026 12.166 1.00 47.12 291 ASP A N 1
ATOM 2261 C CA . ASP A 1 291 ? 40.280 -8.400 11.147 1.00 47.12 291 ASP A CA 1
ATOM 2262 C C . ASP A 1 291 ? 40.980 -9.430 10.221 1.00 47.12 291 ASP A C 1
ATOM 2264 O O . ASP A 1 291 ? 41.879 -9.113 9.441 1.00 47.12 291 ASP A O 1
ATOM 2268 N N . SER A 1 292 ? 40.603 -10.703 10.323 1.00 47.41 292 SER A N 1
ATOM 2269 C CA . SER A 1 292 ? 41.108 -11.803 9.530 1.00 47.41 292 SER A CA 1
ATOM 2270 C C . SER A 1 292 ? 40.552 -11.767 8.104 1.00 47.41 292 SER A C 1
ATOM 2272 O O . SER A 1 292 ? 39.380 -11.489 7.872 1.00 47.41 292 SER A O 1
ATOM 2274 N N . SER A 1 293 ? 41.378 -12.138 7.128 1.00 49.16 293 SER A N 1
ATOM 2275 C CA . SER A 1 293 ? 41.055 -12.163 5.692 1.00 49.16 293 SER A CA 1
ATOM 2276 C C . SER A 1 293 ? 39.990 -13.206 5.282 1.00 49.16 293 SER A C 1
ATOM 2278 O O . SER A 1 293 ?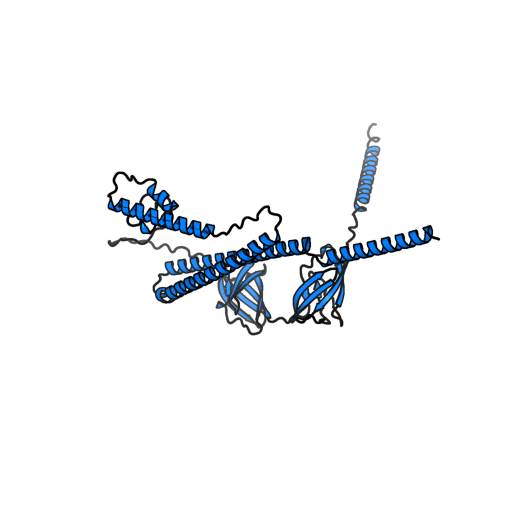 39.862 -13.534 4.102 1.00 49.16 293 SER A O 1
ATOM 2280 N N . PHE A 1 294 ? 39.229 -13.762 6.229 1.00 55.22 294 PHE A N 1
ATOM 2281 C CA . PHE A 1 294 ? 38.306 -14.880 6.034 1.00 55.22 294 PHE A CA 1
ATOM 2282 C C . PHE A 1 294 ? 36.843 -14.423 5.941 1.00 55.22 294 PHE A C 1
ATOM 2284 O O . PHE A 1 294 ? 35.971 -14.941 6.632 1.00 55.22 294 PHE A O 1
ATOM 2291 N N . VAL A 1 295 ? 36.558 -13.534 4.985 1.00 60.59 295 VAL A N 1
ATOM 2292 C CA . VAL A 1 295 ? 35.221 -12.968 4.687 1.00 60.59 295 VAL A CA 1
ATOM 2293 C C . VAL A 1 295 ? 34.114 -14.033 4.601 1.00 60.59 295 VAL A C 1
ATOM 2295 O O . VAL A 1 295 ? 32.970 -13.807 4.989 1.00 60.59 295 VAL A O 1
ATOM 2298 N N . ARG A 1 296 ? 34.441 -15.236 4.115 1.00 56.38 296 ARG A N 1
ATOM 2299 C CA . ARG A 1 296 ? 33.498 -16.363 4.030 1.00 56.38 296 ARG A CA 1
ATOM 2300 C C . ARG A 1 296 ? 33.017 -16.848 5.401 1.00 56.38 296 ARG A C 1
ATOM 2302 O O . ARG A 1 296 ? 31.864 -17.257 5.519 1.00 56.38 296 ARG A O 1
ATOM 2309 N N . GLU A 1 297 ? 33.890 -16.855 6.403 1.00 58.78 297 GLU A N 1
ATOM 2310 C CA . GLU A 1 297 ? 33.534 -17.279 7.757 1.00 58.78 297 GLU A CA 1
ATOM 2311 C C . GLU A 1 297 ? 32.727 -16.189 8.471 1.00 58.78 297 GLU A C 1
ATOM 2313 O O . GLU A 1 297 ? 31.730 -16.500 9.118 1.00 58.78 297 GLU A O 1
ATOM 2318 N N . ASP A 1 298 ? 33.046 -14.915 8.230 1.00 55.41 298 ASP A N 1
ATOM 2319 C CA . ASP A 1 298 ? 32.253 -13.788 8.734 1.00 55.41 298 ASP A CA 1
ATOM 2320 C C . ASP A 1 298 ? 30.825 -13.792 8.167 1.00 55.41 298 ASP A C 1
ATOM 2322 O O . ASP A 1 298 ? 29.858 -13.657 8.915 1.00 55.41 298 ASP A O 1
ATOM 2326 N N . ILE A 1 299 ? 30.657 -14.058 6.864 1.00 65.38 299 ILE A N 1
ATOM 2327 C CA . ILE A 1 299 ? 29.326 -14.207 6.246 1.00 65.38 299 ILE A CA 1
ATOM 2328 C C . ILE A 1 299 ? 28.557 -15.391 6.855 1.00 65.38 299 ILE A C 1
ATOM 2330 O O . ILE A 1 299 ? 27.351 -15.292 7.083 1.00 65.38 299 ILE A O 1
ATOM 2334 N N . ARG A 1 300 ? 29.227 -16.514 7.147 1.00 65.06 300 ARG A N 1
ATOM 2335 C CA . ARG A 1 300 ? 28.589 -17.665 7.812 1.00 65.06 300 ARG A CA 1
ATOM 2336 C C . ARG A 1 300 ? 28.170 -17.344 9.241 1.00 65.06 300 ARG A C 1
ATOM 2338 O O . ARG A 1 300 ? 27.104 -17.792 9.659 1.00 65.06 300 ARG A O 1
ATOM 2345 N N . ASN A 1 301 ? 28.978 -16.583 9.970 1.00 59.00 301 ASN A N 1
ATOM 2346 C CA . ASN A 1 301 ? 28.654 -16.143 11.322 1.00 59.00 301 ASN A CA 1
ATOM 2347 C C . ASN A 1 301 ? 27.451 -15.194 11.317 1.00 59.00 301 ASN A C 1
ATOM 2349 O O . ASN A 1 301 ? 26.519 -15.414 12.086 1.00 59.00 301 ASN A O 1
ATOM 2353 N N . LEU A 1 302 ? 27.401 -14.239 10.382 1.00 65.31 302 LEU A N 1
ATOM 2354 C CA . LEU A 1 302 ? 26.239 -13.365 10.184 1.00 65.31 302 LEU A CA 1
ATOM 2355 C C . LEU A 1 302 ? 24.977 -14.151 9.808 1.00 65.31 302 LEU A C 1
ATOM 2357 O O . LEU A 1 302 ? 23.894 -13.856 10.304 1.00 65.31 302 LEU A O 1
ATOM 2361 N N . LEU A 1 303 ? 25.101 -15.184 8.972 1.00 63.34 303 LEU A N 1
ATOM 2362 C CA . LEU A 1 303 ? 23.969 -16.033 8.599 1.00 63.34 303 LEU A CA 1
ATOM 2363 C C . LEU A 1 303 ? 23.443 -16.845 9.790 1.00 63.34 303 LEU A C 1
ATOM 2365 O O . LEU A 1 303 ? 22.234 -16.896 10.005 1.00 63.34 303 LEU A O 1
ATOM 2369 N N . LYS A 1 304 ? 24.336 -17.446 10.586 1.00 62.69 304 LYS A N 1
ATOM 2370 C CA . LYS A 1 304 ? 23.960 -18.157 11.819 1.00 62.69 304 LYS A CA 1
ATOM 2371 C C . LYS A 1 304 ? 23.307 -17.217 12.832 1.00 62.69 304 LYS A C 1
ATOM 2373 O O . LYS A 1 304 ? 22.322 -17.593 13.460 1.00 62.69 304 LYS A O 1
ATOM 2378 N N . GLN A 1 305 ? 23.825 -15.998 12.962 1.00 61.41 305 GLN A N 1
ATOM 2379 C CA . GLN A 1 305 ? 23.254 -14.976 13.830 1.00 61.41 305 GLN A CA 1
ATOM 2380 C C . GLN A 1 305 ? 21.853 -14.566 13.361 1.00 61.41 305 GLN A C 1
ATOM 2382 O O . GLN A 1 305 ? 20.920 -14.614 14.154 1.00 61.41 305 GLN A O 1
ATOM 2387 N N . ALA A 1 306 ? 21.672 -14.269 12.073 1.00 61.81 306 ALA A N 1
ATOM 2388 C CA . ALA A 1 306 ? 20.363 -13.931 11.515 1.00 61.81 306 ALA A CA 1
ATOM 2389 C C . ALA A 1 306 ? 19.337 -15.068 11.694 1.00 61.81 306 ALA A C 1
ATOM 2391 O O . ALA A 1 306 ? 18.159 -14.817 11.945 1.00 61.81 306 ALA A O 1
ATOM 2392 N N . GLN A 1 307 ? 19.773 -16.331 11.608 1.00 64.88 307 GLN A N 1
ATOM 2393 C CA . GLN A 1 307 ? 18.925 -17.492 11.898 1.00 64.88 307 GLN A CA 1
ATOM 2394 C C . GLN A 1 307 ? 18.523 -17.570 13.377 1.00 64.88 307 GLN A C 1
ATOM 2396 O O . GLN A 1 307 ? 17.352 -17.809 13.674 1.00 64.88 307 GLN A O 1
ATOM 2401 N N . ALA A 1 308 ? 19.465 -17.351 14.298 1.00 62.38 308 ALA A N 1
ATOM 2402 C CA . ALA A 1 308 ? 19.195 -17.342 15.734 1.00 62.38 308 ALA A CA 1
ATOM 2403 C C . ALA A 1 308 ? 18.275 -16.175 16.139 1.00 62.38 308 ALA A C 1
ATOM 2405 O O . ALA A 1 308 ? 17.335 -16.370 16.909 1.00 62.38 308 ALA A O 1
ATOM 2406 N N . GLU A 1 309 ? 18.484 -14.984 15.572 1.00 59.22 309 GLU A N 1
ATOM 2407 C CA . GLU A 1 309 ? 17.608 -13.822 15.756 1.00 59.22 309 GLU A CA 1
ATOM 2408 C C . GLU A 1 309 ? 16.198 -14.095 15.218 1.00 59.22 309 GLU A C 1
ATOM 2410 O O . GLU A 1 309 ? 15.215 -13.822 15.905 1.00 59.22 309 GLU A O 1
ATOM 2415 N N . GLY A 1 310 ? 16.076 -14.723 14.043 1.00 62.31 310 GLY A N 1
ATOM 2416 C CA . GLY A 1 310 ? 14.785 -15.135 13.484 1.00 62.31 310 GLY A CA 1
ATOM 2417 C C . GLY A 1 310 ? 14.021 -16.114 14.384 1.00 62.31 310 GLY A C 1
ATOM 2418 O O . GLY A 1 310 ? 12.815 -15.968 14.578 1.00 62.31 310 GLY A O 1
ATOM 2419 N N . GLN A 1 311 ? 14.719 -17.080 14.989 1.00 61.94 311 GLN A N 1
ATOM 2420 C CA . GLN A 1 311 ? 14.128 -17.991 15.977 1.00 61.94 311 GLN A CA 1
ATOM 2421 C C . GLN A 1 311 ? 13.718 -17.256 17.261 1.00 61.94 311 GLN A C 1
ATOM 2423 O O . GLN A 1 311 ? 12.635 -17.505 17.790 1.00 61.94 311 GLN A O 1
ATOM 2428 N N . GLY A 1 312 ? 14.542 -16.319 17.740 1.00 64.50 312 GLY A N 1
ATOM 2429 C CA . GLY A 1 312 ? 14.229 -15.477 18.894 1.00 64.50 312 GLY A CA 1
ATOM 2430 C C . GLY A 1 312 ? 12.970 -14.631 18.684 1.00 64.50 312 GLY A C 1
ATOM 2431 O O . GLY A 1 312 ? 12.098 -14.609 19.551 1.00 64.50 312 GLY A O 1
ATOM 2432 N N . LEU A 1 313 ? 12.831 -14.007 17.511 1.00 65.50 313 LEU A N 1
ATOM 2433 C CA . LEU A 1 313 ? 11.643 -13.236 17.132 1.00 65.50 313 LEU A CA 1
ATOM 2434 C C . LEU A 1 313 ? 10.383 -14.109 17.079 1.00 65.50 313 LEU A C 1
ATOM 2436 O O . LEU A 1 313 ? 9.322 -13.685 17.534 1.00 65.50 313 LEU A O 1
ATOM 2440 N N . GLN A 1 314 ? 10.489 -15.343 16.578 1.00 64.75 314 GLN A N 1
ATOM 2441 C CA . GLN A 1 314 ? 9.362 -16.278 16.545 1.00 64.75 314 GLN A CA 1
ATOM 2442 C C . GLN A 1 314 ? 8.897 -16.671 17.957 1.00 64.75 314 GLN A C 1
ATOM 2444 O O . GLN A 1 314 ? 7.693 -16.723 18.225 1.00 64.75 314 GLN A O 1
ATOM 2449 N N . THR A 1 315 ? 9.836 -16.904 18.877 1.00 69.06 315 THR A N 1
ATOM 2450 C CA . THR A 1 315 ? 9.526 -17.175 20.288 1.00 69.06 315 THR A CA 1
ATOM 2451 C C . THR A 1 315 ? 8.877 -15.963 20.950 1.00 69.06 315 THR A C 1
ATOM 2453 O O . THR A 1 315 ? 7.820 -16.099 21.559 1.00 69.06 315 THR A O 1
ATOM 2456 N N . GLN A 1 316 ? 9.444 -14.765 20.766 1.00 68.25 316 GLN A N 1
ATOM 2457 C CA . GLN A 1 316 ? 8.878 -13.520 21.300 1.00 68.25 316 GLN A CA 1
ATOM 2458 C C . GLN A 1 316 ? 7.461 -13.261 20.783 1.00 68.25 316 GLN A C 1
ATOM 2460 O O . GLN A 1 316 ? 6.594 -12.866 21.558 1.00 68.25 316 GLN A O 1
ATOM 2465 N N . ARG A 1 317 ? 7.204 -13.529 19.498 1.00 70.00 317 ARG A N 1
ATOM 2466 C CA . ARG A 1 317 ? 5.865 -13.439 18.909 1.00 70.00 317 ARG A CA 1
ATOM 2467 C C . ARG A 1 317 ? 4.892 -14.405 19.578 1.00 70.00 317 ARG A C 1
ATOM 2469 O O . ARG A 1 317 ? 3.812 -13.996 19.973 1.00 70.00 317 ARG A O 1
ATOM 2476 N N . THR A 1 318 ? 5.301 -15.655 19.763 1.00 70.69 318 THR A N 1
ATOM 2477 C CA . THR A 1 318 ? 4.460 -16.678 20.403 1.00 70.69 318 THR A CA 1
ATOM 2478 C C . THR A 1 318 ? 4.132 -16.310 21.856 1.00 70.69 318 THR A C 1
ATOM 2480 O O . THR A 1 318 ? 2.992 -16.443 22.294 1.00 70.69 318 THR A O 1
ATOM 2483 N N . GLU A 1 319 ? 5.111 -15.795 22.608 1.00 74.00 319 GLU A N 1
ATOM 2484 C CA . GLU A 1 319 ? 4.888 -15.293 23.970 1.00 74.00 319 GLU A CA 1
ATOM 2485 C C . GLU A 1 319 ? 3.973 -14.064 24.000 1.00 74.00 319 GLU A C 1
ATOM 2487 O O . GLU A 1 319 ? 3.174 -13.905 24.926 1.00 74.00 319 GLU A O 1
ATOM 2492 N N . PHE A 1 320 ? 4.101 -13.175 23.013 1.00 72.12 320 PHE A N 1
ATOM 2493 C CA . PHE A 1 320 ? 3.243 -12.006 22.880 1.00 72.12 320 PHE A CA 1
ATOM 2494 C C . PHE A 1 320 ? 1.797 -12.416 22.580 1.00 72.12 320 PHE A C 1
ATOM 2496 O O . PHE A 1 320 ? 0.890 -11.950 23.267 1.00 72.12 320 PHE A O 1
ATOM 2503 N N . ASP A 1 321 ? 1.586 -13.353 21.655 1.00 70.62 321 ASP A N 1
ATOM 2504 C CA . ASP A 1 321 ? 0.267 -13.900 21.321 1.00 70.62 321 ASP A CA 1
ATOM 2505 C C . ASP A 1 321 ? -0.402 -14.545 22.549 1.00 70.62 321 ASP A C 1
ATOM 2507 O O . ASP A 1 321 ? -1.579 -14.299 22.821 1.00 70.62 321 ASP A O 1
ATOM 2511 N N . GLU A 1 322 ? 0.349 -15.294 23.366 1.00 79.31 322 GLU A N 1
ATOM 2512 C CA . GLU A 1 322 ? -0.196 -15.872 24.603 1.00 79.31 322 GLU A CA 1
ATOM 2513 C C . GLU A 1 322 ? -0.568 -14.789 25.631 1.00 79.31 322 GLU A C 1
ATOM 2515 O O . GLU A 1 322 ? -1.597 -14.894 26.303 1.00 79.31 322 GLU A O 1
ATOM 2520 N N . LYS A 1 323 ? 0.209 -13.701 25.732 1.00 75.88 323 LYS A N 1
ATOM 2521 C CA . LYS A 1 323 ? -0.142 -12.557 26.594 1.00 75.88 323 LYS A CA 1
ATOM 2522 C C . LYS A 1 323 ? -1.409 -11.850 26.114 1.00 75.88 323 LYS A C 1
ATOM 2524 O O . LYS A 1 323 ? -2.247 -11.516 26.953 1.00 75.88 323 LYS A O 1
ATOM 2529 N N . ILE A 1 324 ? -1.579 -11.663 24.804 1.00 75.94 324 ILE A N 1
ATOM 2530 C CA . ILE A 1 324 ? -2.812 -11.112 24.220 1.00 75.94 324 ILE A CA 1
ATOM 2531 C C . ILE A 1 324 ? -4.001 -12.017 24.547 1.00 75.94 324 ILE A C 1
ATOM 2533 O O . ILE A 1 324 ? -5.023 -11.525 25.023 1.00 75.94 324 ILE A O 1
ATOM 2537 N N . ARG A 1 325 ? -3.844 -13.339 24.423 1.00 79.88 325 ARG A N 1
ATOM 2538 C CA . ARG A 1 325 ? -4.887 -14.312 24.777 1.00 79.88 325 ARG A CA 1
ATOM 2539 C C . ARG A 1 325 ? -5.282 -14.244 26.255 1.00 79.88 325 ARG A C 1
ATOM 2541 O O . ARG A 1 325 ? -6.462 -14.311 26.592 1.00 79.88 325 ARG A O 1
ATOM 2548 N N . ILE A 1 326 ? -4.313 -14.077 27.157 1.00 77.69 326 ILE A N 1
ATOM 2549 C CA . ILE A 1 326 ? -4.579 -13.893 28.594 1.00 77.69 326 ILE A CA 1
ATOM 2550 C C . ILE A 1 326 ? -5.343 -12.585 28.845 1.00 77.69 326 ILE A C 1
ATOM 2552 O O . ILE A 1 326 ? -6.262 -12.565 29.667 1.00 77.69 326 ILE A O 1
ATOM 2556 N N . ILE A 1 327 ? -4.976 -11.496 28.163 1.00 76.88 327 ILE A N 1
ATOM 2557 C CA . ILE A 1 327 ? -5.685 -10.211 28.259 1.00 76.88 327 ILE A CA 1
ATOM 2558 C C . ILE A 1 327 ? -7.122 -10.364 27.755 1.00 76.88 327 ILE A C 1
ATOM 2560 O O . ILE A 1 327 ? -8.048 -9.961 28.453 1.00 76.88 327 ILE A O 1
ATOM 2564 N N . GLU A 1 328 ? -7.325 -11.019 26.613 1.00 73.12 328 GLU A N 1
ATOM 2565 C CA . GLU A 1 328 ? -8.647 -11.301 26.051 1.00 73.12 328 GLU A CA 1
ATOM 2566 C C . GLU A 1 328 ? -9.522 -12.093 27.034 1.00 73.12 328 GLU A C 1
ATOM 2568 O O . GLU A 1 328 ? -10.651 -11.699 27.318 1.00 73.12 328 GLU A O 1
ATOM 2573 N N . GLN A 1 329 ? -8.983 -13.151 27.647 1.00 75.62 329 GLN A N 1
ATOM 2574 C CA . GLN A 1 329 ? -9.697 -13.935 28.661 1.00 75.62 329 GLN A CA 1
ATOM 2575 C C . GLN A 1 329 ? -10.051 -13.120 29.912 1.00 75.62 329 GLN A C 1
ATOM 2577 O O . GLN A 1 329 ? -11.116 -13.320 30.502 1.00 75.62 329 GLN A O 1
ATOM 2582 N N . LYS A 1 330 ? -9.164 -12.217 30.350 1.00 75.62 330 LYS A N 1
ATOM 2583 C CA . LYS A 1 330 ? -9.422 -11.329 31.494 1.00 75.62 330 LYS A CA 1
ATOM 2584 C C . LYS A 1 330 ? -10.492 -10.294 31.167 1.00 75.62 330 LYS A C 1
ATOM 2586 O O . LYS A 1 330 ? -11.370 -10.062 31.996 1.00 75.62 330 LYS A O 1
ATOM 2591 N N . LEU A 1 331 ? -10.451 -9.721 29.966 1.00 75.38 331 LEU A N 1
ATOM 2592 C CA . LEU A 1 331 ? -11.472 -8.795 29.492 1.00 75.38 331 LEU A CA 1
ATOM 2593 C C . LEU A 1 331 ? -12.818 -9.516 29.366 1.00 75.38 331 LEU A C 1
ATOM 2595 O O . LEU A 1 331 ? -13.781 -9.079 29.975 1.00 75.38 331 LEU A O 1
ATOM 2599 N N . GLN A 1 332 ? -12.896 -10.689 28.739 1.00 74.94 332 GLN A N 1
ATOM 2600 C CA . GLN A 1 332 ? -14.154 -11.447 28.653 1.00 74.94 332 GLN A CA 1
ATOM 2601 C C . GLN A 1 332 ? -14.791 -11.747 30.022 1.00 74.94 332 GLN A C 1
ATOM 2603 O O . GLN A 1 332 ? -16.011 -11.704 30.152 1.00 74.94 332 GLN A O 1
ATOM 2608 N N . LYS A 1 333 ? -13.984 -12.032 31.054 1.00 75.19 333 LYS A N 1
ATOM 2609 C CA . LYS A 1 333 ? -14.480 -12.351 32.405 1.00 75.19 333 LYS A CA 1
ATOM 2610 C C . LYS A 1 333 ? -14.796 -11.126 33.268 1.00 75.19 333 LYS A C 1
ATOM 2612 O O . LYS A 1 333 ? -15.609 -11.243 34.179 1.00 75.19 333 LYS A O 1
ATOM 2617 N N . GLY A 1 334 ? -14.136 -9.992 33.032 1.00 66.75 334 GLY A N 1
ATOM 2618 C CA . GLY A 1 334 ? -14.183 -8.821 33.916 1.00 66.75 334 GLY A CA 1
ATOM 2619 C C . GLY A 1 334 ? -14.724 -7.539 33.284 1.00 66.75 334 GLY A C 1
ATOM 2620 O O . GLY A 1 334 ? -14.978 -6.584 34.011 1.00 66.75 334 GLY A O 1
ATOM 2621 N N . PHE A 1 335 ? -14.934 -7.485 31.967 1.00 65.94 335 PHE A N 1
ATOM 2622 C CA . PHE A 1 335 ? -15.252 -6.242 31.251 1.00 65.94 335 PHE A CA 1
ATOM 2623 C C . PHE A 1 335 ? -16.559 -5.586 31.706 1.00 65.94 335 PHE A C 1
ATOM 2625 O O . PHE A 1 335 ? -16.633 -4.364 31.799 1.00 65.94 335 PHE A O 1
ATOM 2632 N N . THR A 1 336 ? -17.573 -6.378 32.059 1.00 67.88 336 THR A N 1
ATOM 2633 C CA . THR A 1 336 ? -18.849 -5.868 32.593 1.00 67.88 336 THR A CA 1
ATOM 2634 C C . THR A 1 336 ? -18.746 -5.349 34.027 1.00 67.88 336 THR A C 1
ATOM 2636 O O . THR A 1 336 ? -19.633 -4.627 34.465 1.00 67.88 336 THR A O 1
ATOM 2639 N N . SER A 1 337 ? -17.682 -5.705 34.755 1.00 73.19 337 SER A N 1
ATOM 2640 C CA . SER A 1 337 ? -17.413 -5.225 36.118 1.00 73.19 337 SER A CA 1
ATOM 2641 C C . SER A 1 337 ? -16.497 -3.998 36.172 1.00 73.19 337 SER A C 1
ATOM 2643 O O . SER A 1 337 ? -16.250 -3.479 37.257 1.00 73.19 337 SER A O 1
ATOM 2645 N N . LEU A 1 338 ? -15.989 -3.534 35.023 1.00 75.12 338 LEU A N 1
ATOM 2646 C CA . LEU A 1 338 ? -15.144 -2.343 34.947 1.00 75.12 338 LEU A CA 1
ATOM 2647 C C . LEU A 1 338 ? -16.003 -1.074 34.950 1.00 75.12 338 LEU A C 1
ATOM 2649 O O . LEU A 1 338 ? -16.957 -0.950 34.175 1.00 75.12 338 LEU A O 1
ATOM 2653 N N . ASP A 1 339 ? -15.628 -0.102 35.777 1.00 83.75 339 ASP A N 1
ATOM 2654 C CA . ASP A 1 339 ? -16.209 1.235 35.737 1.00 83.75 339 ASP A CA 1
ATOM 2655 C C . ASP A 1 339 ? -15.851 1.961 34.424 1.00 83.75 339 ASP A C 1
ATOM 2657 O O . ASP A 1 339 ? -14.995 1.541 33.638 1.00 83.75 339 ASP A O 1
ATOM 2661 N N . GLU A 1 340 ? -16.567 3.044 34.140 1.00 74.38 340 GLU A N 1
ATOM 2662 C CA . GLU A 1 340 ? -16.441 3.796 32.889 1.00 74.38 340 GLU A CA 1
ATOM 2663 C C . GLU A 1 340 ? -15.047 4.417 32.695 1.00 74.38 340 GLU A C 1
ATOM 2665 O O . GLU A 1 340 ? -14.505 4.356 31.590 1.00 74.38 340 GLU A O 1
ATOM 2670 N N . ASN A 1 341 ? -14.410 4.900 33.768 1.00 75.06 341 ASN A N 1
ATOM 2671 C CA . ASN A 1 341 ? -13.066 5.476 33.695 1.00 75.06 341 ASN A CA 1
ATOM 2672 C C . ASN A 1 341 ? -12.018 4.402 33.402 1.00 75.06 341 ASN A C 1
ATOM 2674 O O . ASN A 1 341 ? -11.169 4.586 32.528 1.00 75.06 341 ASN A O 1
ATOM 2678 N N . THR A 1 342 ? -12.094 3.253 34.075 1.00 69.56 342 THR A N 1
ATOM 2679 C CA . THR A 1 342 ? -11.161 2.147 33.821 1.00 69.56 342 THR A CA 1
ATOM 2680 C C . THR A 1 342 ? -11.306 1.599 32.398 1.00 69.56 342 THR A C 1
ATOM 2682 O O . THR A 1 342 ? -10.301 1.307 31.749 1.00 69.56 342 THR A O 1
ATOM 2685 N N . ARG A 1 343 ? -12.530 1.522 31.854 1.00 71.25 343 ARG A N 1
ATOM 2686 C CA . ARG A 1 343 ? -12.755 1.136 30.446 1.00 71.25 343 ARG A CA 1
ATOM 2687 C C . ARG A 1 343 ? -12.147 2.132 29.460 1.00 71.25 343 ARG A C 1
ATOM 2689 O O . ARG A 1 343 ? -11.523 1.704 28.489 1.00 71.25 343 ARG A O 1
ATOM 2696 N N . ALA A 1 344 ? -12.277 3.431 29.722 1.00 66.06 344 ALA A N 1
ATOM 2697 C CA . ALA A 1 344 ? -11.664 4.467 28.896 1.00 66.06 344 ALA A CA 1
ATOM 2698 C C . ALA A 1 344 ? -10.125 4.390 28.916 1.00 66.06 344 ALA A C 1
ATOM 2700 O O . ALA A 1 344 ? -9.501 4.473 27.858 1.00 66.06 344 ALA A O 1
ATOM 2701 N N . MET A 1 345 ? -9.509 4.153 30.083 1.00 68.00 345 MET A N 1
ATOM 2702 C CA . MET A 1 345 ? -8.052 3.972 30.182 1.00 68.00 345 MET A CA 1
ATOM 2703 C C . MET A 1 345 ? -7.573 2.733 29.424 1.00 68.00 345 MET A C 1
ATOM 2705 O O . MET A 1 345 ? -6.654 2.837 28.620 1.00 68.00 345 MET A O 1
ATOM 2709 N N . VAL A 1 346 ? -8.231 1.581 29.608 1.00 73.31 346 VAL A N 1
ATOM 2710 C CA . VAL A 1 346 ? -7.884 0.348 28.877 1.00 73.31 346 VAL A CA 1
ATOM 2711 C C . VAL A 1 346 ? -8.006 0.559 27.367 1.00 73.31 346 VAL A C 1
ATOM 2713 O O . VAL A 1 346 ? -7.138 0.125 26.615 1.00 73.31 346 VAL A O 1
ATOM 2716 N N . SER A 1 347 ? -9.041 1.268 26.907 1.00 71.75 347 SER A N 1
ATOM 2717 C CA . SER A 1 347 ? -9.181 1.617 25.491 1.00 71.75 347 SER A CA 1
ATOM 2718 C C . SER A 1 347 ? -8.044 2.517 24.997 1.00 71.75 347 SER A C 1
ATOM 2720 O O . SER A 1 347 ? -7.551 2.319 23.889 1.00 71.75 347 SER A O 1
ATOM 2722 N N . SER A 1 348 ? -7.619 3.497 25.797 1.00 71.12 348 SER A N 1
ATOM 2723 C CA . SER A 1 348 ? -6.491 4.375 25.468 1.00 71.12 348 SER A CA 1
ATOM 2724 C C . SER A 1 348 ? -5.169 3.605 25.395 1.00 71.12 348 SER A C 1
ATOM 2726 O O . SER A 1 348 ? -4.390 3.807 24.464 1.00 71.12 348 SER A O 1
ATOM 2728 N N . ASP A 1 349 ? -4.924 2.698 26.341 1.00 69.56 349 ASP A N 1
ATOM 2729 C CA . ASP A 1 349 ? -3.716 1.869 26.374 1.00 69.56 349 ASP A CA 1
ATOM 2730 C C . ASP A 1 349 ? -3.656 0.909 25.176 1.00 69.56 349 ASP A C 1
ATOM 2732 O O . ASP A 1 349 ? -2.587 0.705 24.599 1.00 69.56 349 ASP A O 1
ATOM 2736 N N . LEU A 1 350 ? -4.801 0.362 24.748 1.00 72.25 350 LEU A N 1
ATOM 2737 C CA . LEU A 1 350 ? -4.891 -0.472 23.546 1.00 72.25 350 LEU A CA 1
ATOM 2738 C C . LEU A 1 350 ? -4.587 0.319 22.266 1.00 72.25 350 LEU A C 1
ATOM 2740 O O . LEU A 1 350 ? -3.856 -0.182 21.415 1.00 72.25 350 LEU A O 1
ATOM 2744 N N . LEU A 1 351 ? -5.072 1.560 22.150 1.00 65.81 351 LEU A N 1
ATOM 2745 C CA . LEU A 1 351 ? -4.742 2.442 21.021 1.00 65.81 351 LEU A CA 1
ATOM 2746 C C . LEU A 1 351 ? -3.250 2.804 20.994 1.00 65.81 351 LEU A C 1
ATOM 2748 O O . LEU A 1 351 ? -2.628 2.817 19.931 1.00 65.81 351 LEU A O 1
ATOM 2752 N N . ALA A 1 352 ? -2.652 3.073 22.158 1.00 73.38 352 ALA A N 1
ATOM 2753 C CA . ALA A 1 352 ? -1.219 3.335 22.259 1.00 73.38 352 ALA A CA 1
ATOM 2754 C C . ALA A 1 352 ? -0.385 2.101 21.875 1.00 73.38 352 ALA A C 1
ATOM 2756 O O . ALA A 1 352 ? 0.621 2.225 21.171 1.00 73.38 352 ALA A O 1
ATOM 2757 N N . LEU A 1 353 ? -0.814 0.905 22.295 1.00 68.75 353 LEU A N 1
ATOM 2758 C CA . LEU A 1 353 ? -0.185 -0.356 21.905 1.00 68.75 353 LEU A CA 1
ATOM 2759 C C . LEU A 1 353 ? -0.283 -0.587 20.391 1.00 68.75 353 LEU A C 1
ATOM 2761 O O . LEU A 1 353 ? 0.719 -0.936 19.773 1.00 68.75 353 LEU A O 1
ATOM 2765 N N . GLU A 1 354 ? -1.449 -0.353 19.789 1.00 63.84 354 GLU A N 1
ATOM 2766 C CA . GLU A 1 354 ? -1.657 -0.453 18.340 1.00 63.84 354 GLU A CA 1
ATOM 2767 C C . GLU A 1 354 ? -0.714 0.482 17.570 1.00 63.84 354 GLU A C 1
ATOM 2769 O O . GLU A 1 354 ? -0.022 0.045 16.648 1.00 63.84 354 GLU A O 1
ATOM 2774 N N . GLN A 1 355 ? -0.607 1.744 17.996 1.00 68.81 355 GLN A N 1
ATOM 2775 C CA . GLN A 1 355 ? 0.306 2.703 17.377 1.00 68.81 355 GLN A CA 1
ATOM 2776 C C . GLN A 1 355 ? 1.771 2.245 17.477 1.00 68.81 355 GLN A C 1
ATOM 2778 O O . GLN A 1 355 ? 2.499 2.287 16.484 1.00 68.81 355 GLN A O 1
ATOM 2783 N N . LEU A 1 356 ? 2.209 1.767 18.647 1.00 69.94 356 LEU A N 1
ATOM 2784 C CA . LEU A 1 356 ? 3.572 1.260 18.834 1.00 69.94 356 LEU A CA 1
ATOM 2785 C C . LEU A 1 356 ? 3.861 0.029 17.966 1.00 69.94 356 LEU A C 1
ATOM 2787 O O . LEU A 1 356 ? 4.967 -0.105 17.438 1.00 69.94 356 LEU A O 1
ATOM 2791 N N . LEU A 1 357 ? 2.885 -0.866 17.798 1.00 67.56 357 LEU A N 1
ATOM 2792 C CA . LEU A 1 357 ? 3.017 -2.029 16.921 1.00 67.56 357 LEU A CA 1
ATOM 2793 C C . LEU A 1 357 ? 3.136 -1.608 15.449 1.00 67.56 357 LEU A C 1
ATOM 2795 O O . LEU A 1 357 ? 4.041 -2.088 14.765 1.00 67.56 357 LEU A O 1
ATOM 2799 N N . ALA A 1 358 ? 2.319 -0.657 14.989 1.00 58.81 358 ALA A N 1
ATOM 2800 C CA . ALA A 1 358 ? 2.389 -0.122 13.626 1.00 58.81 358 ALA A CA 1
ATOM 2801 C C . ALA A 1 358 ? 3.723 0.600 13.342 1.00 58.81 358 ALA A C 1
ATOM 2803 O O . ALA A 1 358 ? 4.331 0.429 12.281 1.00 58.81 358 ALA A O 1
ATOM 2804 N N . GLU A 1 359 ? 4.226 1.382 14.302 1.00 64.19 359 GLU A N 1
ATOM 2805 C CA . GLU A 1 359 ? 5.535 2.035 14.199 1.00 64.19 359 GLU A CA 1
ATOM 2806 C C . GLU A 1 359 ? 6.682 1.015 14.133 1.00 64.19 359 GLU A C 1
ATOM 2808 O O . GLU A 1 359 ? 7.609 1.172 13.331 1.00 64.19 359 GLU A O 1
ATOM 2813 N N . ASN A 1 360 ? 6.623 -0.044 14.945 1.00 65.38 360 ASN A N 1
ATOM 2814 C CA . ASN A 1 360 ? 7.617 -1.116 14.933 1.00 65.38 360 ASN A CA 1
ATOM 2815 C C . ASN A 1 360 ? 7.592 -1.915 13.624 1.00 65.38 360 ASN A C 1
ATOM 2817 O O . ASN A 1 360 ? 8.655 -2.226 13.086 1.00 65.38 360 ASN A O 1
ATOM 2821 N N . GLU A 1 361 ? 6.408 -2.195 13.077 1.00 57.81 361 GLU A N 1
ATOM 2822 C CA . GLU A 1 361 ? 6.251 -2.859 11.781 1.00 57.81 361 GLU A CA 1
ATOM 2823 C C . GLU A 1 361 ? 6.868 -2.025 10.644 1.00 57.81 361 GLU A C 1
ATOM 2825 O O . GLU A 1 361 ? 7.664 -2.529 9.848 1.00 57.81 361 GLU A O 1
ATOM 2830 N N . SER A 1 362 ? 6.592 -0.719 10.614 1.00 57.38 362 SER A N 1
ATOM 2831 C CA . SER A 1 362 ? 7.187 0.204 9.639 1.00 57.38 362 SER A CA 1
ATOM 2832 C C . SER A 1 362 ? 8.722 0.224 9.714 1.00 57.38 362 SER A C 1
ATOM 2834 O O . SER A 1 362 ? 9.413 0.122 8.693 1.00 57.38 362 SER A O 1
ATOM 2836 N N . ARG A 1 363 ? 9.284 0.277 10.932 1.00 57.84 363 ARG A N 1
ATOM 2837 C CA . ARG A 1 363 ? 10.740 0.207 11.152 1.00 57.84 363 ARG A CA 1
ATOM 2838 C C . ARG A 1 363 ? 11.326 -1.129 10.702 1.00 57.84 363 ARG A C 1
ATOM 2840 O O . ARG A 1 363 ? 12.407 -1.144 10.116 1.00 57.84 363 ARG A O 1
ATOM 2847 N N . PHE A 1 364 ? 10.620 -2.232 10.937 1.00 63.34 364 PHE A N 1
ATOM 2848 C CA . PHE A 1 364 ? 11.047 -3.560 10.510 1.00 63.34 364 PHE A CA 1
ATOM 2849 C C . PHE A 1 364 ? 11.160 -3.662 8.982 1.00 63.34 364 PHE A C 1
ATOM 2851 O O . PHE A 1 364 ? 12.211 -4.065 8.479 1.00 63.34 364 PHE A O 1
ATOM 2858 N N . TYR A 1 365 ? 10.136 -3.238 8.230 1.00 52.25 365 TYR A N 1
ATOM 2859 C CA . TYR A 1 365 ? 10.189 -3.268 6.763 1.00 52.25 365 TYR A CA 1
ATOM 2860 C C . TYR A 1 365 ? 11.283 -2.365 6.197 1.00 52.25 365 TYR A C 1
ATOM 2862 O O . TYR A 1 365 ? 11.970 -2.756 5.249 1.00 52.25 365 TYR A O 1
ATOM 2870 N N . LYS A 1 366 ? 11.485 -1.186 6.797 1.00 50.12 366 LYS A N 1
ATOM 2871 C CA . LYS A 1 366 ? 12.564 -0.276 6.407 1.00 50.12 366 LYS A CA 1
ATOM 2872 C C . LYS A 1 366 ? 13.936 -0.927 6.592 1.00 50.12 366 LYS A C 1
ATOM 2874 O O . LYS A 1 366 ? 14.699 -1.014 5.635 1.00 50.12 366 LYS A O 1
ATOM 2879 N N . ASN A 1 367 ? 14.209 -1.473 7.777 1.00 57.47 367 ASN A N 1
ATOM 2880 C CA . ASN A 1 367 ? 15.478 -2.143 8.062 1.00 57.47 367 ASN A CA 1
ATOM 2881 C C . ASN A 1 367 ? 15.706 -3.349 7.133 1.00 57.47 367 ASN A C 1
ATOM 2883 O O . ASN A 1 367 ? 16.805 -3.537 6.617 1.00 57.47 367 ASN A O 1
ATOM 2887 N N . LEU A 1 368 ? 14.664 -4.147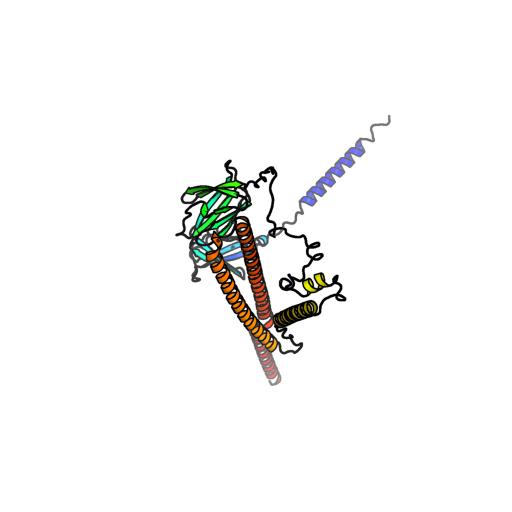 6.867 1.00 57.28 368 LEU A N 1
ATOM 2888 C CA . LEU A 1 368 ? 14.744 -5.282 5.944 1.00 57.28 368 LEU A CA 1
ATOM 2889 C C . LEU A 1 368 ? 15.096 -4.840 4.516 1.00 57.28 368 LEU A C 1
ATOM 2891 O O . LEU A 1 368 ? 15.900 -5.496 3.848 1.00 57.28 368 LEU A O 1
ATOM 2895 N N . SER A 1 369 ? 14.495 -3.745 4.047 1.00 49.34 369 SER A N 1
ATOM 2896 C CA . SER A 1 369 ? 14.801 -3.152 2.744 1.00 49.34 369 SER A CA 1
ATOM 2897 C C . SER A 1 369 ? 16.257 -2.688 2.674 1.00 49.34 369 SER A C 1
ATOM 2899 O O . SER A 1 369 ? 16.969 -3.054 1.736 1.00 49.34 369 SER A O 1
ATOM 2901 N N . ASP A 1 370 ? 16.722 -1.966 3.694 1.00 54.25 370 ASP A N 1
ATOM 2902 C CA . ASP A 1 370 ? 18.089 -1.442 3.769 1.00 54.25 370 ASP A CA 1
ATOM 2903 C C . ASP A 1 370 ? 19.124 -2.584 3.761 1.00 54.25 370 ASP A C 1
ATOM 2905 O O . ASP A 1 370 ? 20.083 -2.564 2.984 1.00 54.25 370 ASP A O 1
ATOM 2909 N N . TYR A 1 371 ? 18.899 -3.649 4.541 1.00 62.50 371 TYR A N 1
ATOM 2910 C CA . TYR A 1 371 ? 19.774 -4.826 4.540 1.00 62.50 371 TYR A CA 1
ATOM 2911 C C . TYR A 1 371 ? 19.798 -5.543 3.189 1.00 62.50 371 TYR A C 1
ATOM 2913 O O . TYR A 1 371 ? 20.868 -5.942 2.723 1.00 62.50 371 TYR A O 1
ATOM 2921 N N . ARG A 1 372 ? 18.647 -5.687 2.519 1.00 61.44 372 ARG A N 1
ATOM 2922 C CA . ARG A 1 372 ? 18.592 -6.277 1.172 1.00 61.44 372 ARG A CA 1
ATOM 2923 C C . ARG A 1 372 ? 19.367 -5.443 0.161 1.00 61.44 372 ARG A C 1
ATOM 2925 O O . ARG A 1 372 ? 20.101 -6.013 -0.643 1.00 61.44 372 ARG A O 1
ATOM 2932 N N . GLN A 1 373 ? 19.244 -4.120 0.217 1.00 57.66 373 GLN A N 1
ATOM 2933 C CA . GLN A 1 373 ? 19.975 -3.217 -0.667 1.00 57.66 373 GLN A CA 1
ATOM 2934 C C . GLN A 1 373 ? 21.490 -3.328 -0.460 1.00 57.66 373 GLN A C 1
ATOM 2936 O O . GLN A 1 373 ? 22.232 -3.443 -1.436 1.00 57.66 373 GLN A O 1
ATOM 2941 N N . ILE A 1 374 ? 21.954 -3.362 0.792 1.00 65.00 374 ILE A N 1
ATOM 2942 C CA . ILE A 1 374 ? 23.374 -3.560 1.117 1.00 65.00 374 ILE A CA 1
ATOM 2943 C C . ILE A 1 374 ? 23.867 -4.916 0.594 1.00 65.00 374 ILE A C 1
ATOM 2945 O O . ILE A 1 374 ? 24.895 -4.973 -0.080 1.00 65.00 374 ILE A O 1
ATOM 2949 N N . ILE A 1 375 ? 23.127 -6.004 0.840 1.00 66.88 375 ILE A N 1
ATOM 2950 C CA . ILE A 1 375 ? 23.487 -7.349 0.362 1.00 66.88 375 ILE A CA 1
ATOM 2951 C C . ILE A 1 375 ? 23.554 -7.390 -1.168 1.00 66.88 375 ILE A C 1
ATOM 2953 O O . ILE A 1 375 ? 24.494 -7.959 -1.720 1.00 66.88 375 ILE A O 1
ATOM 2957 N N . ASN A 1 376 ? 22.587 -6.786 -1.860 1.00 62.34 376 ASN A N 1
ATOM 2958 C CA . ASN A 1 376 ? 22.570 -6.738 -3.322 1.00 62.34 376 ASN A CA 1
ATOM 2959 C C . ASN A 1 376 ? 23.746 -5.924 -3.869 1.00 62.34 376 ASN A C 1
ATOM 2961 O O . ASN A 1 376 ? 24.438 -6.392 -4.766 1.00 62.34 376 ASN A O 1
ATOM 2965 N N . THR A 1 377 ? 24.055 -4.783 -3.250 1.00 69.06 377 THR A N 1
ATOM 2966 C CA . THR A 1 377 ? 25.207 -3.949 -3.625 1.00 69.06 377 THR A CA 1
ATOM 2967 C C . THR A 1 377 ? 26.527 -4.711 -3.447 1.00 69.06 377 THR A C 1
ATOM 2969 O O . THR A 1 377 ? 27.409 -4.649 -4.301 1.00 69.06 377 THR A O 1
ATOM 2972 N N . LEU A 1 378 ? 26.677 -5.472 -2.354 1.00 66.31 378 LEU A N 1
ATOM 2973 C CA . LEU A 1 378 ? 27.850 -6.325 -2.123 1.00 66.31 378 LEU A CA 1
ATOM 2974 C C . LEU A 1 378 ? 27.939 -7.475 -3.138 1.00 66.31 378 LEU A C 1
ATOM 2976 O O . LEU A 1 378 ? 29.033 -7.795 -3.601 1.00 66.31 378 LEU A O 1
ATOM 2980 N N . LYS A 1 379 ? 26.808 -8.080 -3.515 1.00 66.00 379 LYS A N 1
ATOM 2981 C CA . LYS A 1 379 ? 26.759 -9.116 -4.557 1.00 66.00 379 LYS A CA 1
ATOM 2982 C C . LYS A 1 379 ? 27.173 -8.571 -5.920 1.00 66.00 379 LYS A C 1
ATOM 2984 O O . LYS A 1 379 ? 28.048 -9.153 -6.547 1.00 66.00 379 LYS A O 1
ATOM 2989 N N . GLU A 1 380 ? 26.602 -7.448 -6.342 1.00 65.06 380 GLU A N 1
ATOM 2990 C CA . GLU A 1 380 ? 26.935 -6.797 -7.616 1.00 65.06 380 GLU A CA 1
ATOM 2991 C C . GLU A 1 380 ? 28.410 -6.388 -7.669 1.00 65.06 380 GLU A C 1
ATOM 2993 O O . GLU A 1 380 ? 29.098 -6.629 -8.656 1.00 65.06 380 GLU A O 1
ATOM 2998 N N . LYS A 1 381 ? 28.937 -5.821 -6.580 1.00 66.38 381 LYS A N 1
ATOM 2999 C CA . LYS A 1 381 ? 30.308 -5.303 -6.550 1.00 66.38 381 LYS A CA 1
ATOM 3000 C C . LYS A 1 381 ? 31.390 -6.388 -6.579 1.00 66.38 381 LYS A C 1
ATOM 3002 O O . LYS A 1 381 ? 32.479 -6.129 -7.087 1.00 66.38 381 LYS A O 1
ATOM 3007 N N . TYR A 1 382 ? 31.132 -7.564 -6.005 1.00 61.38 382 TYR A N 1
ATOM 3008 C CA . TYR A 1 382 ? 32.166 -8.590 -5.794 1.00 61.38 382 TYR A CA 1
ATOM 3009 C C . TYR A 1 382 ? 31.897 -9.929 -6.491 1.00 61.38 382 TYR A C 1
ATOM 3011 O O . TYR A 1 382 ? 32.815 -10.739 -6.597 1.00 61.38 382 TYR A O 1
ATOM 3019 N N . PHE A 1 383 ? 30.674 -10.177 -6.967 1.00 60.72 383 PHE A N 1
ATOM 3020 C CA . PHE A 1 383 ? 30.248 -11.477 -7.494 1.00 60.72 383 PHE A CA 1
ATOM 3021 C C . PHE A 1 383 ? 29.478 -11.374 -8.819 1.00 60.72 383 PHE A C 1
ATOM 3023 O O . PHE A 1 383 ? 28.735 -12.291 -9.163 1.00 60.72 383 PHE A O 1
ATOM 3030 N N . ASP A 1 384 ? 29.651 -10.293 -9.586 1.00 58.31 384 ASP A N 1
ATOM 3031 C CA . ASP A 1 384 ? 29.141 -10.216 -10.959 1.00 58.31 384 ASP A CA 1
ATOM 3032 C C . ASP A 1 384 ? 29.957 -11.145 -11.883 1.00 58.31 384 ASP A C 1
ATOM 3034 O O . ASP A 1 384 ? 30.942 -10.760 -12.524 1.00 58.31 384 ASP A O 1
ATOM 3038 N N . PHE A 1 385 ? 29.580 -12.427 -11.881 1.00 53.94 385 PHE A N 1
ATOM 3039 C CA . PHE A 1 385 ? 30.248 -13.495 -12.623 1.00 53.94 385 PHE A CA 1
ATOM 3040 C C . PHE A 1 385 ? 30.266 -13.238 -14.135 1.00 53.94 385 PHE A C 1
ATOM 3042 O O . PHE A 1 385 ? 31.231 -13.626 -14.784 1.00 53.94 385 PHE A O 1
ATOM 3049 N N . GLN A 1 386 ? 29.282 -12.516 -14.689 1.00 53.78 386 GLN A N 1
ATOM 3050 C CA . GLN A 1 386 ? 29.249 -12.190 -16.120 1.00 53.78 386 GLN A CA 1
ATOM 3051 C C . GLN A 1 386 ? 30.349 -11.202 -16.521 1.00 53.78 386 GLN A C 1
ATOM 3053 O O . GLN A 1 386 ? 30.955 -11.359 -17.581 1.00 53.78 386 GLN A O 1
ATOM 3058 N N . GLN A 1 387 ? 30.663 -10.209 -15.681 1.00 54.94 387 GLN A N 1
ATOM 3059 C CA . GLN A 1 387 ? 31.790 -9.310 -15.954 1.00 54.94 387 GLN A CA 1
ATOM 3060 C C . GLN A 1 387 ? 33.139 -10.016 -15.827 1.00 54.94 387 GLN A C 1
ATOM 3062 O O . GLN A 1 387 ? 34.051 -9.744 -16.609 1.00 54.94 387 GLN A O 1
ATOM 3067 N N . LEU A 1 388 ? 33.288 -10.903 -14.842 1.00 53.66 388 LEU A N 1
ATOM 3068 C CA . LEU A 1 388 ? 34.507 -11.694 -14.660 1.00 53.66 388 LEU A CA 1
ATOM 3069 C C . LEU A 1 388 ? 34.720 -12.673 -15.820 1.00 53.66 388 LEU A C 1
ATOM 3071 O O . LEU A 1 388 ? 35.832 -12.756 -16.329 1.00 53.66 388 LEU A O 1
ATOM 3075 N N . GLU A 1 389 ? 33.665 -13.345 -16.278 1.00 56.44 389 GLU A N 1
ATOM 3076 C CA . GLU A 1 389 ? 33.694 -14.265 -17.420 1.00 56.44 389 GLU A CA 1
ATOM 3077 C C . GLU A 1 389 ? 33.972 -13.529 -18.740 1.00 56.44 389 GLU A C 1
ATOM 3079 O O . GLU A 1 389 ? 34.824 -13.965 -19.511 1.00 56.44 389 GLU A O 1
ATOM 3084 N N . SER A 1 390 ? 33.373 -12.349 -18.953 1.00 62.44 390 SER A N 1
ATOM 3085 C CA . SER A 1 390 ? 33.684 -11.483 -20.103 1.00 62.44 390 SER A CA 1
ATOM 3086 C C . SER A 1 390 ? 35.152 -11.047 -20.105 1.00 62.44 390 SER A C 1
ATOM 3088 O O . SER A 1 390 ? 35.828 -11.155 -21.125 1.00 62.44 390 SER A O 1
ATOM 3090 N N . LYS A 1 391 ? 35.688 -10.613 -18.955 1.00 65.31 391 LYS A N 1
ATOM 3091 C CA . LYS A 1 391 ? 37.101 -10.212 -18.829 1.00 65.31 391 LYS A CA 1
ATOM 3092 C C . LYS A 1 391 ? 38.062 -11.387 -19.001 1.00 65.31 391 LYS A C 1
ATOM 3094 O O . LYS A 1 391 ? 39.143 -11.211 -19.562 1.00 65.31 391 LYS A O 1
ATOM 3099 N N . LEU A 1 392 ? 37.693 -12.576 -18.523 1.00 65.38 392 LEU A N 1
ATOM 3100 C CA . LEU A 1 392 ? 38.495 -13.786 -18.700 1.00 65.38 392 LEU A CA 1
ATOM 3101 C C . LEU A 1 392 ? 38.513 -14.214 -20.173 1.00 65.38 392 LEU A C 1
ATOM 3103 O O . LEU A 1 392 ? 39.582 -14.486 -20.712 1.00 65.38 392 LEU A O 1
ATOM 3107 N N . SER A 1 393 ? 37.353 -14.180 -20.832 1.00 70.25 393 SER A N 1
ATOM 3108 C CA . SER A 1 393 ? 37.209 -14.465 -22.261 1.00 70.25 393 SER A CA 1
ATOM 3109 C C . SER A 1 393 ? 37.999 -13.477 -23.124 1.00 70.25 393 SER A C 1
ATOM 3111 O O . SER A 1 393 ? 38.662 -13.887 -24.074 1.00 70.25 393 SER A O 1
ATOM 3113 N N . GLU A 1 394 ? 37.966 -12.180 -22.804 1.00 75.94 394 GLU A N 1
ATOM 3114 C CA . GLU A 1 394 ? 38.763 -11.157 -23.496 1.00 75.94 394 GLU A CA 1
ATOM 3115 C C . GLU A 1 394 ? 40.270 -11.372 -23.293 1.00 75.94 394 GLU A C 1
ATOM 3117 O O . GLU A 1 394 ? 41.055 -11.258 -24.237 1.00 75.94 394 GLU A O 1
ATOM 3122 N N . SER A 1 395 ? 40.681 -11.734 -22.075 1.00 73.94 395 SER A N 1
ATOM 3123 C CA . SER A 1 395 ? 42.074 -12.055 -21.748 1.00 73.94 395 SER A CA 1
ATOM 3124 C C . SER A 1 395 ? 42.574 -13.301 -22.495 1.00 73.94 395 SER A C 1
ATOM 3126 O O . SER A 1 395 ? 43.665 -13.284 -23.072 1.00 73.94 395 SER A O 1
ATOM 3128 N N . GLU A 1 396 ? 41.772 -14.370 -22.564 1.00 77.62 396 GLU A N 1
ATOM 3129 C CA . GLU A 1 396 ? 42.114 -15.578 -23.326 1.00 77.62 396 GLU A CA 1
ATOM 3130 C C . GLU A 1 396 ? 42.173 -15.323 -24.834 1.00 77.62 396 GLU A C 1
ATOM 3132 O O . GLU A 1 396 ? 43.113 -15.783 -25.491 1.00 77.62 396 GLU A O 1
ATOM 3137 N N . ALA A 1 397 ? 41.227 -14.553 -25.3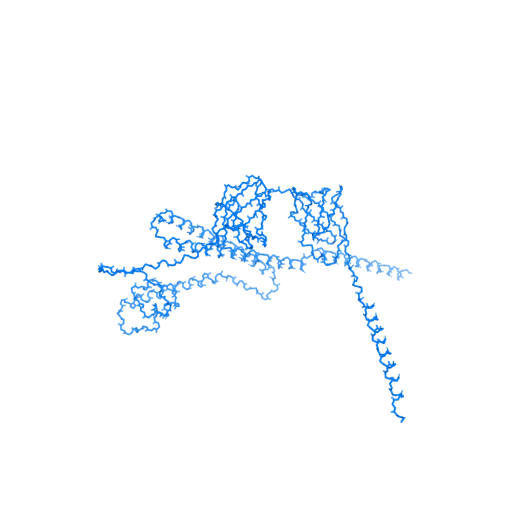79 1.00 80.69 397 ALA A N 1
ATOM 3138 C CA . ALA A 1 397 ? 41.232 -14.163 -26.787 1.00 80.69 397 ALA A CA 1
ATOM 3139 C C . ALA A 1 397 ? 42.501 -13.375 -27.146 1.00 80.69 397 ALA A C 1
ATOM 3141 O O . ALA A 1 397 ? 43.135 -13.638 -28.171 1.00 80.69 397 ALA A O 1
ATOM 3142 N N . LYS A 1 398 ? 42.924 -12.458 -26.269 1.00 81.94 398 LYS A N 1
ATOM 3143 C CA . LYS A 1 398 ? 44.160 -11.691 -26.443 1.00 81.94 398 LYS A CA 1
ATOM 3144 C C . LYS A 1 398 ? 45.405 -12.580 -26.389 1.00 81.94 398 LYS A C 1
ATOM 3146 O O . LYS A 1 398 ? 46.271 -12.470 -27.254 1.00 81.94 398 LYS A O 1
ATOM 3151 N N . ARG A 1 399 ? 45.466 -13.519 -25.438 1.00 85.88 399 ARG A N 1
ATOM 3152 C CA . ARG A 1 399 ? 46.570 -14.489 -25.331 1.00 85.88 399 ARG A CA 1
ATOM 3153 C C . ARG A 1 399 ? 46.713 -15.340 -26.600 1.00 85.88 399 ARG A C 1
ATOM 3155 O O . ARG A 1 399 ? 47.831 -15.603 -27.037 1.00 85.88 399 ARG A O 1
ATOM 3162 N N . LEU A 1 400 ? 45.597 -15.767 -27.196 1.00 81.50 400 LEU A N 1
ATOM 3163 C CA . LEU A 1 400 ? 45.598 -16.537 -28.446 1.00 81.50 400 LEU A CA 1
ATOM 3164 C C . LEU A 1 400 ? 46.115 -15.709 -29.629 1.00 81.50 400 LEU A C 1
ATOM 3166 O O . LEU A 1 400 ? 46.952 -16.197 -30.386 1.00 81.50 400 LEU A O 1
ATOM 3170 N N . GLN A 1 401 ? 45.693 -14.448 -29.751 1.00 84.50 401 GLN A N 1
ATOM 3171 C CA . GLN A 1 401 ? 46.200 -13.543 -30.790 1.00 84.50 401 GLN A CA 1
ATOM 3172 C C . GLN A 1 401 ? 47.709 -13.301 -30.666 1.00 84.50 401 GLN A C 1
ATOM 3174 O O . GLN A 1 401 ? 48.423 -13.335 -31.668 1.00 84.50 401 GLN A O 1
ATOM 3179 N N . GLU A 1 402 ? 48.212 -13.101 -29.448 1.00 83.19 402 GLU A N 1
ATOM 3180 C CA . GLU A 1 402 ? 49.646 -12.934 -29.189 1.00 83.19 402 GLU A CA 1
ATOM 3181 C C . GLU A 1 402 ? 50.435 -14.208 -29.529 1.00 83.19 402 GLU A C 1
ATOM 3183 O O . GLU A 1 402 ? 51.499 -14.135 -30.145 1.00 83.19 402 GLU A O 1
ATOM 3188 N N . GLN A 1 403 ? 49.892 -15.388 -29.215 1.00 76.50 403 GLN A N 1
ATOM 3189 C CA . GLN A 1 403 ? 50.509 -16.669 -29.561 1.00 76.50 403 GLN A CA 1
ATOM 3190 C C . GLN A 1 403 ? 50.547 -16.906 -31.078 1.00 76.50 403 GLN A C 1
ATOM 3192 O O . GLN A 1 403 ? 51.540 -17.415 -31.603 1.00 76.50 403 GLN A O 1
ATOM 3197 N N . GLU A 1 404 ? 49.491 -16.531 -31.799 1.00 81.44 404 GLU A N 1
ATOM 3198 C CA . GLU A 1 404 ? 49.470 -16.586 -33.260 1.00 81.44 404 GLU A CA 1
ATOM 3199 C C . GLU A 1 404 ? 50.457 -15.607 -33.891 1.00 81.44 404 GLU A C 1
ATOM 3201 O O . GLU A 1 404 ? 51.178 -15.981 -34.815 1.00 81.44 404 GLU A O 1
ATOM 3206 N N . ALA A 1 405 ? 50.514 -14.370 -33.398 1.00 81.69 405 ALA A N 1
ATOM 3207 C CA . ALA A 1 405 ? 51.456 -13.366 -33.878 1.00 81.69 405 ALA A CA 1
ATOM 3208 C C . ALA A 1 405 ? 52.906 -13.816 -33.653 1.00 81.69 405 ALA A C 1
ATOM 3210 O O . ALA A 1 405 ? 53.724 -13.736 -34.568 1.00 81.69 405 ALA A O 1
ATOM 3211 N N . PHE A 1 406 ? 53.201 -14.380 -32.480 1.00 77.00 406 PHE A N 1
ATOM 3212 C CA . PHE A 1 406 ? 54.507 -14.949 -32.164 1.00 77.00 406 PHE A CA 1
ATOM 3213 C C . PHE A 1 406 ? 54.860 -16.132 -33.075 1.00 77.00 406 PHE A C 1
ATOM 3215 O O . PHE A 1 406 ? 55.970 -16.201 -33.596 1.00 77.00 406 PHE A O 1
ATOM 3222 N N . ARG A 1 407 ? 53.910 -17.037 -33.353 1.00 71.50 407 ARG A N 1
ATOM 3223 C CA . ARG A 1 407 ? 54.116 -18.131 -34.319 1.00 71.50 407 ARG A CA 1
ATOM 3224 C C . ARG A 1 407 ? 54.426 -17.607 -35.719 1.00 71.50 407 ARG A C 1
ATOM 3226 O O . ARG A 1 407 ? 55.339 -18.116 -36.355 1.00 71.50 407 ARG A O 1
ATOM 3233 N N . ARG A 1 408 ? 53.707 -16.584 -36.190 1.00 74.31 408 ARG A N 1
ATOM 3234 C CA . ARG A 1 408 ? 53.969 -15.959 -37.499 1.00 74.31 408 ARG A CA 1
ATOM 3235 C C . ARG A 1 408 ? 55.347 -15.297 -37.545 1.00 74.31 408 ARG A C 1
ATOM 3237 O O . ARG A 1 408 ? 56.030 -15.407 -38.555 1.00 74.31 408 ARG A O 1
ATOM 3244 N N . GLN A 1 409 ? 55.771 -14.658 -36.456 1.00 71.50 409 GLN A N 1
ATOM 3245 C CA . GLN A 1 409 ? 57.117 -14.093 -36.343 1.00 71.50 409 GLN A CA 1
ATOM 3246 C C . GLN A 1 409 ? 58.202 -15.172 -36.341 1.00 71.50 409 GLN A C 1
ATOM 3248 O O . GLN A 1 409 ? 59.221 -14.982 -36.990 1.00 71.50 409 GLN A O 1
ATOM 3253 N N . LEU A 1 410 ? 57.981 -16.314 -35.681 1.00 67.81 410 LEU A N 1
ATOM 3254 C CA . LEU A 1 410 ? 58.905 -17.448 -35.756 1.00 67.81 410 LEU A CA 1
ATOM 3255 C C . LEU A 1 410 ? 59.021 -17.981 -37.189 1.00 67.81 410 LEU A C 1
ATOM 3257 O O . LEU A 1 410 ? 60.133 -18.179 -37.659 1.00 67.81 410 LEU A O 1
ATOM 3261 N N . PHE A 1 411 ? 57.908 -18.151 -37.909 1.00 62.72 411 PHE A N 1
ATOM 3262 C CA . PHE A 1 411 ? 57.954 -18.581 -39.313 1.00 62.72 411 PHE A CA 1
ATOM 3263 C C . PHE A 1 411 ? 58.738 -17.609 -40.206 1.00 62.72 411 PHE A C 1
ATOM 3265 O O . PHE A 1 411 ? 59.521 -18.055 -41.026 1.00 62.72 411 PHE A O 1
ATOM 327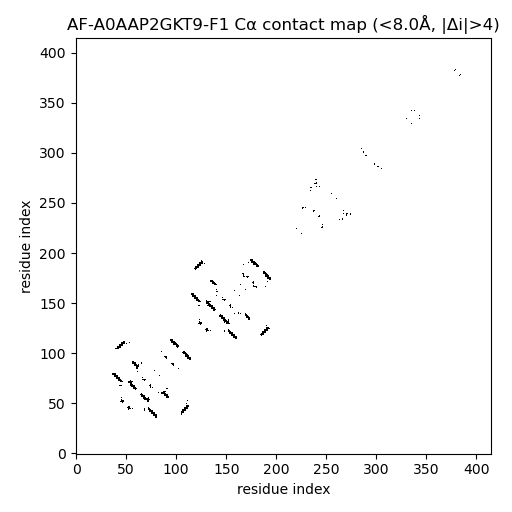2 N N . LEU A 1 412 ? 58.618 -16.296 -39.988 1.00 62.16 412 LEU A N 1
ATOM 3273 C CA . LEU A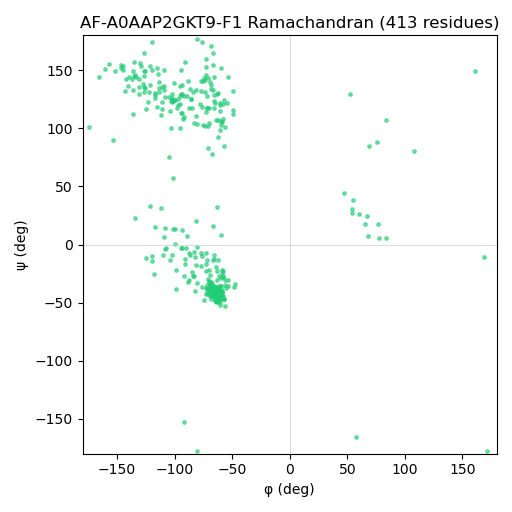 1 412 ? 59.381 -15.279 -40.730 1.00 62.16 412 LEU A CA 1
ATOM 3274 C C . LEU A 1 412 ? 60.877 -15.204 -40.368 1.00 62.16 412 LEU A C 1
ATOM 3276 O O . LEU A 1 412 ? 61.622 -14.509 -41.051 1.00 62.16 412 LEU A O 1
ATOM 3280 N N . ILE A 1 413 ? 61.301 -15.832 -39.268 1.00 60.88 413 ILE A N 1
ATOM 3281 C CA . ILE A 1 413 ? 62.702 -15.866 -38.814 1.00 60.88 413 ILE A CA 1
ATOM 3282 C C . ILE A 1 413 ? 63.389 -17.185 -39.219 1.00 60.88 413 ILE A C 1
ATOM 3284 O O . ILE A 1 413 ? 64.617 -17.238 -39.266 1.00 60.88 413 ILE A O 1
ATOM 3288 N N . PHE A 1 414 ? 62.615 -18.246 -39.474 1.00 52.25 414 PHE A N 1
ATOM 3289 C CA . PHE A 1 414 ? 63.116 -19.584 -39.815 1.00 52.25 414 PHE A CA 1
ATOM 3290 C C . PHE A 1 414 ? 62.920 -19.987 -41.292 1.00 52.25 414 PHE A C 1
ATOM 3292 O O . PHE A 1 414 ? 63.393 -21.063 -41.661 1.00 52.25 414 PHE A O 1
ATOM 3299 N N . ASP A 1 415 ? 62.281 -19.140 -42.106 1.00 46.09 415 ASP A N 1
ATOM 3300 C CA . ASP A 1 415 ? 62.424 -19.083 -43.575 1.00 46.09 415 ASP A CA 1
ATOM 3301 C C . ASP A 1 415 ? 63.499 -18.047 -43.949 1.00 46.09 415 ASP A C 1
ATOM 3303 O O . ASP A 1 415 ? 64.236 -18.282 -44.938 1.00 46.09 415 ASP A O 1
#

Secondary structure (DSSP, 8-state):
--SSSSHHHHHHHHHHHHHHHHHHHHHHHTT-------EEEEEEEEE-TTSPBPPS-EEEETT---EE-GGGTEEEEEEEGGGPSP--EEESSTTEEEEEEEEETTEEEEEEEE-SEEEEEEEEEETTS-B-TT-EEEEESSSEEEEE--TTSEEEEEEETT-----GGGEEETTEEEEEEEE-SSEEEEEEEE---------PPPP--------------TTTTTTS--GGGGGG---HHHHHHHHTTS-GGG--HHHHHHHHHHHHHHHHHHHHHHHHHHTS------SSS-HHHHHHHHHHHHHHHHHHHHHHHHHHHHHHHHHHHHHHHHGGGS-HHHHHHHHHHHHHHHHHHHHHHHHHHHHHHHHHHHHHHHHHHHH-HHHHHHHHHHHHHHHHHHHHHHHHHHHHHH-

Solvent-accessible surface area (backbone atoms only — not comparable to full-atom values): 24301 Å² total; per-residue (Å²): 146,82,85,77,78,74,64,67,61,56,56,56,57,51,52,56,51,52,52,51,52,52,51,50,51,55,56,59,65,72,63,64,78,78,75,79,78,54,67,44,73,29,39,41,33,33,18,32,90,81,71,44,69,34,53,65,44,38,41,16,60,66,81,48,77,70,44,63,16,37,91,70,6,47,34,79,47,77,41,49,59,90,56,55,76,81,82,43,76,45,46,72,51,86,61,41,39,76,74,46,73,48,78,53,98,53,33,36,42,35,32,36,39,72,59,71,50,44,68,32,43,34,34,35,20,33,83,88,67,46,56,39,47,65,36,47,36,35,40,57,62,100,60,76,46,80,48,62,21,39,78,76,5,38,38,78,42,77,38,47,72,90,59,78,87,89,56,56,86,36,49,47,41,72,72,35,44,77,78,42,65,49,76,56,101,51,41,33,37,39,27,30,39,73,62,70,78,81,72,80,78,84,75,83,85,81,87,87,82,85,90,87,88,85,88,84,90,77,91,65,62,90,68,59,59,58,73,70,70,58,78,92,49,59,82,76,60,86,43,60,69,59,48,50,64,49,51,72,80,55,76,74,89,78,62,55,72,68,61,51,50,53,51,51,53,51,49,50,51,40,49,50,52,48,52,52,50,48,52,61,63,56,64,58,76,76,71,71,76,61,98,58,94,52,63,70,59,48,52,50,50,52,50,54,48,54,51,53,50,53,52,49,51,53,51,53,48,54,54,49,52,52,51,51,51,53,50,50,55,49,42,76,75,41,54,90,77,52,53,72,66,60,49,52,49,54,52,51,52,51,52,52,49,52,50,53,51,54,52,51,51,53,50,49,55,51,52,53,51,54,51,50,51,52,52,50,52,52,40,59,76,76,60,47,59,68,63,54,50,51,53,49,52,52,50,52,54,49,53,51,53,52,52,51,52,50,51,53,52,49,53,70,71,77,108